Protein AF-A0A9D2UXJ3-F1 (afdb_monomer_lite)

Radius of gyration: 26.85 Å; chains: 1; bounding box: 61×64×77 Å

pLDDT: mean 80.17, std 15.02, range [28.42, 96.75]

Structure (mmCIF, N/CA/C/O backbone):
data_AF-A0A9D2UXJ3-F1
#
_entry.id   AF-A0A9D2UXJ3-F1
#
loop_
_atom_site.group_PDB
_atom_site.id
_atom_site.type_symbol
_atom_site.label_atom_id
_atom_site.label_alt_id
_atom_site.label_comp_id
_atom_site.label_asym_id
_atom_site.label_entity_id
_atom_site.label_seq_id
_atom_site.pdbx_PDB_ins_code
_atom_site.Cartn_x
_atom_site.Cartn_y
_atom_site.Cartn_z
_atom_site.occupancy
_atom_site.B_iso_or_equiv
_atom_site.auth_seq_id
_atom_site.auth_comp_id
_atom_site.auth_asym_id
_atom_site.auth_atom_id
_atom_site.pdbx_PDB_model_num
ATOM 1 N N . MET A 1 1 ? 28.468 -13.270 13.814 1.00 37.72 1 MET A N 1
ATOM 2 C CA . MET A 1 1 ? 27.423 -14.089 13.171 1.00 37.72 1 MET A CA 1
ATOM 3 C C . MET A 1 1 ? 26.111 -13.551 13.716 1.00 37.72 1 MET A C 1
ATOM 5 O O . MET A 1 1 ? 25.810 -13.827 14.870 1.00 37.72 1 MET A O 1
ATOM 9 N N . GLU A 1 2 ? 25.443 -12.655 12.985 1.00 42.16 2 GLU A N 1
ATOM 10 C CA . GLU A 1 2 ? 24.156 -12.107 13.438 1.00 42.16 2 GLU A CA 1
ATOM 11 C C . GLU A 1 2 ? 23.155 -13.260 13.599 1.00 42.16 2 GLU A C 1
ATOM 13 O O . GLU A 1 2 ? 23.147 -14.185 12.775 1.00 42.16 2 GLU A O 1
ATOM 18 N N . PRO A 1 3 ? 22.371 -13.295 14.687 1.00 49.66 3 PRO A N 1
ATOM 19 C CA . PRO A 1 3 ? 21.436 -14.383 14.908 1.00 49.66 3 PRO A CA 1
ATOM 20 C C . PRO A 1 3 ? 20.417 -14.402 13.760 1.00 49.66 3 PRO A C 1
ATOM 22 O O . PRO A 1 3 ? 19.735 -13.410 13.526 1.00 49.66 3 PRO A O 1
ATOM 25 N N . LYS A 1 4 ? 20.258 -15.556 13.083 1.00 55.06 4 LYS A N 1
ATOM 26 C CA . LYS A 1 4 ? 19.289 -15.806 11.980 1.00 55.06 4 LYS A CA 1
ATOM 27 C C . LYS A 1 4 ? 17.863 -15.286 12.243 1.00 55.06 4 LYS A C 1
ATOM 29 O O . LYS A 1 4 ? 17.065 -15.143 11.328 1.00 55.06 4 LYS A O 1
ATOM 34 N N . ASN A 1 5 ? 17.540 -15.042 13.506 1.00 60.50 5 ASN A N 1
ATOM 35 C CA . ASN A 1 5 ? 16.274 -14.535 13.995 1.00 60.50 5 ASN A CA 1
ATOM 36 C C . ASN A 1 5 ? 16.074 -13.018 13.821 1.00 60.50 5 ASN A C 1
ATOM 38 O O . ASN A 1 5 ? 14.929 -12.601 13.675 1.00 60.50 5 ASN A O 1
ATOM 42 N N . GLU A 1 6 ? 17.129 -12.198 13.830 1.00 62.31 6 GLU A N 1
ATOM 43 C CA . GLU A 1 6 ? 17.017 -10.742 13.607 1.00 62.31 6 GLU A CA 1
ATOM 44 C C . GLU A 1 6 ? 16.707 -10.421 12.148 1.00 62.31 6 GLU A C 1
ATOM 46 O O . GLU A 1 6 ? 15.928 -9.528 11.854 1.00 62.31 6 GLU A O 1
ATOM 51 N N . GLN A 1 7 ? 17.209 -11.243 11.236 1.00 77.06 7 GLN A N 1
ATOM 52 C CA . GLN A 1 7 ? 17.136 -10.993 9.802 1.00 77.06 7 GLN A CA 1
ATOM 53 C C . GLN A 1 7 ? 15.941 -11.674 9.125 1.00 77.06 7 GLN A C 1
ATOM 55 O O . GLN A 1 7 ? 15.968 -11.865 7.911 1.00 77.06 7 GLN A O 1
ATOM 60 N N . LYS A 1 8 ? 14.912 -12.078 9.884 1.00 90.56 8 LYS A N 1
ATOM 61 C CA . LYS A 1 8 ? 13.670 -12.620 9.307 1.00 90.56 8 LYS A CA 1
ATOM 62 C C . LYS A 1 8 ? 12.913 -11.534 8.542 1.00 90.56 8 LYS A C 1
ATOM 64 O O . LYS A 1 8 ? 12.910 -10.395 9.011 1.00 90.56 8 LYS A O 1
ATOM 69 N N . PRO A 1 9 ? 12.180 -11.877 7.470 1.00 94.12 9 PRO A N 1
ATOM 70 C CA . PRO A 1 9 ? 11.547 -10.867 6.625 1.00 94.12 9 PRO A CA 1
ATOM 71 C C . PRO A 1 9 ? 10.568 -9.962 7.391 1.00 94.12 9 PRO A C 1
ATOM 73 O O . PRO A 1 9 ? 10.618 -8.746 7.254 1.00 94.12 9 PRO A O 1
ATOM 76 N N . VAL A 1 10 ? 9.745 -10.514 8.291 1.00 95.06 10 VAL A N 1
ATOM 77 C CA . VAL A 1 10 ? 8.850 -9.702 9.140 1.00 95.06 10 VAL A CA 1
ATOM 78 C C . VAL A 1 10 ? 9.603 -8.721 10.055 1.00 95.06 10 VAL A C 1
ATOM 80 O O . VAL A 1 10 ? 9.132 -7.609 10.276 1.00 95.06 10 VAL A O 1
ATOM 83 N N . ASN A 1 11 ? 10.790 -9.088 10.554 1.00 94.06 11 ASN A N 1
ATOM 84 C CA . ASN A 1 11 ? 11.597 -8.194 11.388 1.00 94.06 11 ASN A CA 1
ATOM 85 C C . ASN A 1 11 ? 12.216 -7.083 10.537 1.00 94.06 11 ASN A C 1
ATOM 87 O O . ASN A 1 11 ? 12.095 -5.919 10.910 1.00 94.06 11 ASN A O 1
ATOM 91 N N . VAL A 1 12 ? 12.751 -7.428 9.360 1.00 95.06 12 VAL A N 1
ATOM 92 C CA . VAL A 1 12 ? 13.248 -6.463 8.365 1.00 95.06 12 VAL A CA 1
ATOM 93 C C . VAL A 1 12 ? 12.166 -5.448 8.003 1.00 95.06 12 VAL A C 1
ATOM 95 O O . VAL A 1 12 ? 12.427 -4.249 8.039 1.00 95.06 12 VAL A O 1
ATOM 98 N N . LEU A 1 13 ? 10.939 -5.908 7.738 1.00 96.75 13 LEU A N 1
ATOM 99 C CA . LEU A 1 13 ? 9.798 -5.033 7.476 1.00 96.75 13 LEU A CA 1
ATOM 100 C C . LEU A 1 13 ? 9.521 -4.096 8.659 1.00 96.75 13 LEU A C 1
ATOM 102 O O . LEU A 1 13 ? 9.434 -2.883 8.478 1.00 96.75 13 LEU A O 1
ATOM 106 N N . THR A 1 14 ? 9.390 -4.637 9.875 1.00 94.38 14 THR A N 1
ATOM 107 C CA . THR A 1 14 ? 9.065 -3.819 11.056 1.00 94.38 14 THR A CA 1
ATOM 108 C C . THR A 1 14 ? 10.143 -2.780 11.368 1.00 94.38 14 THR A C 1
ATOM 110 O O . THR A 1 14 ? 9.809 -1.648 11.715 1.00 94.38 14 THR A O 1
ATOM 113 N N . GLU A 1 15 ? 11.420 -3.135 11.223 1.00 94.12 15 GLU A N 1
ATOM 114 C CA . GLU A 1 15 ? 12.558 -2.236 11.446 1.00 94.12 15 GLU A CA 1
ATOM 115 C C . GLU A 1 15 ? 12.592 -1.141 10.390 1.00 94.12 15 GLU A C 1
ATOM 117 O O . GLU A 1 15 ? 12.629 0.037 10.735 1.00 94.12 15 GLU A O 1
ATOM 122 N N . PHE A 1 16 ? 12.463 -1.519 9.117 1.00 95.06 16 PHE A N 1
ATOM 123 C CA . PHE A 1 16 ? 12.465 -0.570 8.014 1.00 95.06 16 PHE A CA 1
ATOM 124 C C . PHE A 1 16 ? 11.337 0.454 8.131 1.00 95.06 16 PHE A C 1
ATOM 126 O O . PHE A 1 16 ? 11.589 1.653 8.050 1.00 95.06 16 PHE A O 1
ATOM 133 N N . LEU A 1 17 ? 10.101 0.002 8.371 1.00 92.50 17 LEU A N 1
ATOM 134 C CA . LEU A 1 17 ? 8.962 0.901 8.557 1.00 92.50 17 LEU A CA 1
ATOM 135 C C . LEU A 1 17 ? 9.179 1.832 9.755 1.00 92.50 17 LEU A C 1
ATOM 137 O O . LEU A 1 17 ? 8.902 3.024 9.662 1.00 92.50 17 LEU A O 1
ATOM 141 N N . THR A 1 18 ? 9.712 1.318 10.865 1.00 90.94 18 THR A N 1
ATOM 142 C CA . THR A 1 18 ? 9.997 2.131 12.057 1.00 90.94 18 THR A CA 1
ATOM 143 C C . THR A 1 18 ? 11.020 3.223 11.758 1.00 90.94 18 THR A C 1
ATOM 145 O O . THR A 1 18 ? 10.805 4.387 12.104 1.00 90.94 18 THR A O 1
ATOM 148 N N . ASP A 1 19 ? 12.123 2.863 11.105 1.00 90.75 19 ASP A N 1
ATOM 149 C CA . ASP A 1 19 ? 13.192 3.795 10.758 1.00 90.75 19 ASP A CA 1
ATOM 150 C C . ASP A 1 19 ? 12.723 4.825 9.730 1.00 90.75 19 ASP A C 1
ATOM 152 O O . ASP A 1 19 ? 12.987 6.018 9.895 1.00 90.75 19 ASP A O 1
ATOM 156 N N . TRP A 1 20 ? 11.964 4.392 8.720 1.00 89.25 20 TRP A N 1
ATOM 157 C CA . TRP A 1 20 ? 11.373 5.278 7.721 1.00 89.25 20 TRP A CA 1
ATOM 158 C C . TRP A 1 20 ? 10.413 6.283 8.370 1.00 89.25 20 TRP A C 1
ATOM 160 O O . TRP A 1 20 ? 10.531 7.483 8.123 1.00 89.25 20 TRP A O 1
ATOM 170 N N . ILE A 1 21 ? 9.528 5.841 9.272 1.00 84.56 21 ILE A N 1
ATOM 171 C CA . ILE A 1 21 ? 8.594 6.731 9.985 1.00 84.56 21 ILE A CA 1
ATOM 172 C C . ILE A 1 21 ? 9.348 7.759 10.832 1.00 84.56 21 ILE A C 1
ATOM 174 O O . ILE A 1 21 ? 8.975 8.933 10.843 1.00 84.56 21 ILE A O 1
ATOM 178 N N . ARG A 1 22 ? 10.408 7.340 11.535 1.00 83.25 22 ARG A N 1
ATOM 179 C CA . ARG A 1 22 ? 11.231 8.228 12.375 1.00 83.25 22 ARG A CA 1
ATOM 180 C C . ARG A 1 22 ? 11.988 9.256 11.542 1.00 83.25 22 ARG A C 1
ATOM 182 O O . ARG A 1 22 ? 11.944 10.446 11.864 1.00 83.25 22 ARG A O 1
ATOM 189 N N . LYS A 1 23 ? 12.656 8.805 10.474 1.00 83.31 23 LYS A N 1
ATOM 190 C CA . LYS A 1 23 ? 13.433 9.653 9.560 1.00 83.31 23 LYS A CA 1
ATOM 191 C C . LYS A 1 23 ? 12.547 10.691 8.884 1.00 83.31 23 LYS A C 1
ATOM 193 O O . LYS A 1 23 ? 12.937 11.849 8.786 1.00 83.31 23 LYS A O 1
ATOM 198 N N . ASN A 1 24 ? 11.345 10.282 8.497 1.00 74.81 24 ASN A N 1
ATOM 199 C CA . ASN A 1 24 ? 10.408 11.127 7.778 1.00 74.81 24 ASN A CA 1
ATOM 200 C C . ASN A 1 24 ? 9.339 11.726 8.701 1.00 74.81 24 ASN A C 1
ATOM 202 O O . ASN A 1 24 ? 8.346 12.203 8.203 1.00 74.81 24 ASN A O 1
ATOM 206 N N . SER A 1 25 ? 9.505 11.760 10.030 1.00 61.72 25 SER A N 1
ATOM 207 C CA . SER A 1 25 ? 8.460 12.125 11.024 1.00 61.72 25 SER A CA 1
ATOM 208 C C . SER A 1 25 ? 7.651 13.419 10.797 1.00 61.72 25 SER A C 1
ATOM 210 O O . SER A 1 25 ? 6.575 13.558 11.375 1.00 61.72 25 SER A O 1
ATOM 212 N N . LYS A 1 26 ? 8.130 14.363 9.975 1.00 54.66 26 LYS A N 1
ATOM 213 C CA . LYS A 1 26 ? 7.380 15.565 9.551 1.00 54.66 26 LYS A CA 1
ATOM 214 C C . LYS A 1 26 ? 6.503 15.350 8.305 1.00 54.66 26 LYS A C 1
ATOM 216 O O . LYS A 1 26 ? 5.541 16.084 8.123 1.00 54.66 26 LYS A O 1
ATOM 221 N N . GLU A 1 27 ? 6.841 14.354 7.493 1.00 47.59 27 GLU A N 1
ATOM 222 C CA . GLU A 1 27 ? 6.279 13.994 6.182 1.00 47.59 27 GLU A CA 1
ATOM 223 C C . GLU A 1 27 ? 5.828 12.515 6.125 1.00 47.59 27 GLU A C 1
ATOM 225 O O . GLU A 1 27 ? 5.404 12.037 5.088 1.00 47.59 27 GLU A O 1
ATOM 230 N N . SER A 1 28 ? 5.925 11.747 7.218 1.00 45.94 28 SER A N 1
ATOM 231 C CA . SER A 1 28 ? 5.603 10.309 7.276 1.00 45.94 28 SER A CA 1
ATOM 232 C C . SER A 1 28 ? 4.143 10.031 7.621 1.00 45.94 28 SER A C 1
ATOM 234 O O . SER A 1 28 ? 3.725 8.874 7.686 1.00 45.94 28 SER A O 1
ATOM 236 N N . ALA A 1 29 ? 3.365 11.089 7.837 1.00 45.28 29 ALA A N 1
ATOM 237 C CA . ALA A 1 29 ? 1.943 11.027 8.109 1.00 45.28 29 ALA A CA 1
ATOM 238 C C . ALA A 1 29 ? 1.149 10.785 6.825 1.00 45.28 29 ALA A C 1
ATOM 240 O O . ALA A 1 29 ? 1.144 11.637 5.945 1.00 45.28 29 ALA A O 1
ATOM 241 N N . PRO A 1 30 ? 0.371 9.697 6.788 1.00 44.53 30 PRO A N 1
ATOM 242 C CA . PRO A 1 30 ? -1.070 9.867 6.742 1.00 44.53 30 PRO A CA 1
ATOM 243 C C . PRO A 1 30 ? -1.517 9.358 8.078 1.00 44.53 30 PRO A C 1
ATOM 245 O O . PRO A 1 30 ? -1.641 8.172 8.369 1.00 44.53 30 PRO A O 1
ATOM 248 N N . PHE A 1 31 ? -1.589 10.325 8.954 1.00 50.34 31 PHE A N 1
ATOM 249 C CA . PHE A 1 31 ? -1.946 10.154 10.328 1.00 50.34 31 PHE A CA 1
ATOM 250 C C . PHE A 1 31 ? -3.290 10.882 10.447 1.00 50.34 31 PHE A C 1
ATOM 252 O O . PHE A 1 31 ? -3.460 11.783 11.251 1.00 50.34 31 PHE A O 1
ATOM 259 N N . TYR A 1 32 ? -4.285 10.491 9.649 1.00 49.38 32 TYR A N 1
ATOM 260 C CA . TYR A 1 32 ? -5.685 10.779 9.984 1.00 49.38 32 TYR A CA 1
ATOM 261 C C . TYR A 1 32 ? -6.161 9.841 11.104 1.00 49.38 32 TYR A C 1
ATOM 263 O O . TYR A 1 32 ? -7.302 9.415 11.135 1.00 49.38 32 TYR A O 1
ATOM 271 N N . SER A 1 33 ? -5.269 9.497 12.035 1.00 57.81 33 SER A N 1
ATOM 272 C CA . SER A 1 33 ? -5.620 8.744 13.226 1.00 57.81 33 SER A CA 1
ATOM 273 C C . SER A 1 33 ? -5.584 9.681 14.419 1.00 57.81 33 SER A C 1
ATOM 275 O O . SER A 1 33 ? -4.699 10.533 14.551 1.00 57.81 33 SER A O 1
ATOM 277 N N . PHE A 1 34 ? -6.519 9.475 15.338 1.00 69.38 34 PHE A N 1
ATOM 278 C CA . PHE A 1 34 ? -6.617 10.186 16.613 1.00 69.38 34 PHE A CA 1
ATOM 279 C C . PHE A 1 34 ? -5.297 10.221 17.415 1.00 69.38 34 PHE A C 1
ATOM 281 O O . PHE A 1 34 ? -5.106 11.088 18.272 1.00 69.38 34 PHE A O 1
ATOM 288 N N . GLU A 1 35 ? -4.348 9.319 17.136 1.00 68.50 35 GLU A N 1
ATOM 289 C CA . GLU A 1 35 ? -3.028 9.295 17.771 1.00 68.50 35 GLU A CA 1
ATOM 290 C C . GLU A 1 35 ? -2.093 10.458 17.382 1.00 68.50 35 GLU A C 1
ATOM 292 O O . GLU A 1 35 ? -1.104 10.660 18.084 1.00 68.50 35 GLU A O 1
ATOM 297 N N . VAL A 1 36 ? -2.408 11.302 16.386 1.00 58.62 36 VAL A N 1
ATOM 298 C CA . VAL A 1 36 ? -1.620 12.528 16.088 1.00 58.62 36 VAL A CA 1
ATOM 299 C C . VAL A 1 36 ? -1.486 13.458 17.284 1.00 58.62 36 VAL A C 1
ATOM 301 O O . VAL A 1 36 ? -0.451 14.103 17.474 1.00 58.62 36 VAL A O 1
ATOM 304 N N . GLY A 1 37 ? -2.513 13.501 18.136 1.00 52.28 37 GLY A N 1
ATOM 305 C CA . GLY A 1 37 ? -2.472 14.261 19.383 1.00 52.28 37 GLY A CA 1
ATOM 306 C C . GLY A 1 37 ? -1.456 13.711 20.394 1.00 52.28 37 GLY A C 1
ATOM 307 O O . GLY A 1 37 ? -0.931 14.462 21.221 1.00 52.28 37 GLY A O 1
ATOM 308 N N . LYS A 1 38 ? -1.120 12.415 20.321 1.00 56.69 38 LYS A N 1
ATOM 309 C CA . LYS A 1 38 ? -0.105 11.755 21.151 1.00 56.69 38 LYS A CA 1
ATOM 310 C C . LYS A 1 38 ? 1.252 11.858 20.440 1.00 56.69 38 LYS A C 1
ATOM 312 O O . LYS A 1 38 ? 1.671 10.919 19.782 1.00 56.69 38 LYS A O 1
ATOM 317 N N . ARG A 1 39 ? 1.983 12.971 20.606 1.00 53.38 39 ARG A N 1
ATOM 318 C CA . ARG A 1 39 ? 3.392 13.122 20.156 1.00 53.38 39 ARG A CA 1
ATOM 319 C C . ARG A 1 39 ? 4.320 12.076 20.809 1.00 53.38 39 ARG A C 1
ATOM 321 O O . ARG A 1 39 ? 5.058 12.393 21.741 1.00 53.38 39 ARG A O 1
ATOM 328 N N . LYS A 1 40 ? 4.272 10.822 20.368 1.00 62.56 40 LYS A N 1
ATOM 329 C CA . LYS A 1 40 ? 5.173 9.742 20.776 1.00 62.56 40 LYS A CA 1
ATOM 330 C C . LYS A 1 40 ? 6.005 9.314 19.574 1.00 62.56 40 LYS A C 1
ATOM 332 O O . LYS A 1 40 ? 5.500 9.226 18.460 1.00 62.56 40 LYS A O 1
ATOM 337 N N . ASN A 1 41 ? 7.280 9.028 19.818 1.00 74.19 41 ASN A N 1
ATOM 338 C CA . ASN A 1 41 ? 8.128 8.391 18.818 1.00 74.19 41 ASN A CA 1
ATOM 339 C C . ASN A 1 41 ? 7.603 6.975 18.571 1.00 74.19 41 ASN A C 1
ATOM 341 O O . ASN A 1 41 ? 7.505 6.198 19.518 1.00 74.19 41 ASN A O 1
ATOM 345 N N . VAL A 1 42 ? 7.294 6.650 17.315 1.00 81.69 42 VAL A N 1
ATOM 346 C CA . VAL A 1 42 ? 6.893 5.296 16.915 1.00 81.69 42 VAL A CA 1
ATOM 347 C C . VAL A 1 42 ? 8.045 4.328 17.191 1.00 81.69 42 VAL A C 1
ATOM 349 O O . VAL A 1 42 ? 9.208 4.599 16.862 1.00 81.69 42 VAL A O 1
ATOM 352 N N . GLU A 1 43 ? 7.741 3.206 17.836 1.00 87.00 43 GLU A N 1
ATOM 353 C CA . GLU A 1 43 ? 8.675 2.116 18.103 1.00 87.00 43 GLU A CA 1
ATOM 354 C C . GLU A 1 43 ? 8.324 0.873 17.277 1.00 87.00 43 GLU A C 1
ATOM 356 O O . GLU A 1 43 ? 7.192 0.690 16.837 1.00 87.00 43 GLU A O 1
ATOM 361 N N . GLN A 1 44 ? 9.290 -0.037 17.116 1.00 88.75 44 GLN A N 1
ATOM 362 C CA . GLN A 1 44 ? 9.104 -1.275 16.347 1.00 88.75 44 GLN A CA 1
ATOM 363 C C . GLN A 1 44 ? 7.903 -2.095 16.827 1.00 88.75 44 GLN A C 1
ATOM 365 O O . GLN A 1 44 ? 7.128 -2.595 16.018 1.00 88.75 44 GLN A O 1
ATOM 370 N N . LYS A 1 45 ? 7.688 -2.163 18.145 1.00 88.94 45 LYS A N 1
ATOM 371 C CA . LYS A 1 45 ? 6.535 -2.843 18.753 1.00 88.94 45 LYS A CA 1
ATOM 372 C C . LYS A 1 45 ? 5.182 -2.255 18.326 1.00 88.94 45 LYS A C 1
ATOM 374 O O . LYS A 1 45 ? 4.171 -2.943 18.431 1.00 88.94 45 LYS A O 1
ATOM 379 N N . ASP A 1 46 ? 5.138 -0.991 17.909 1.00 87.56 46 ASP A N 1
ATOM 380 C CA . ASP A 1 46 ? 3.910 -0.339 17.455 1.00 87.56 46 ASP A CA 1
ATOM 381 C C . ASP A 1 46 ? 3.606 -0.777 16.019 1.00 87.56 46 ASP A C 1
ATOM 383 O O . ASP A 1 46 ? 2.511 -1.273 15.755 1.00 87.56 46 ASP A O 1
ATOM 387 N N . VAL A 1 47 ? 4.618 -0.763 15.143 1.00 90.56 47 VAL A N 1
ATOM 388 C CA . VAL A 1 47 ? 4.530 -1.306 13.775 1.00 90.56 47 VAL A CA 1
ATOM 389 C C . VAL A 1 47 ? 4.171 -2.795 13.778 1.00 90.56 47 VAL A C 1
ATOM 391 O O . VAL A 1 47 ? 3.305 -3.227 13.017 1.00 90.56 47 VAL A O 1
ATOM 394 N N . GLU A 1 48 ? 4.774 -3.583 14.675 1.00 93.25 48 GLU A N 1
ATOM 395 C CA . GLU A 1 48 ? 4.402 -4.985 14.900 1.00 93.25 48 GLU A CA 1
ATOM 396 C C . GLU A 1 48 ? 2.898 -5.121 15.191 1.00 93.25 48 GLU A C 1
ATOM 398 O O . GLU A 1 48 ? 2.214 -5.964 14.615 1.00 93.25 48 GLU A O 1
ATOM 403 N N . ARG A 1 49 ? 2.335 -4.279 16.064 1.00 91.88 49 ARG A N 1
ATOM 404 C CA . ARG A 1 49 ? 0.902 -4.339 16.387 1.00 91.88 49 ARG A CA 1
ATOM 405 C C . ARG A 1 49 ? 0.020 -3.938 15.209 1.00 91.88 49 ARG A C 1
ATOM 407 O O . ARG A 1 49 ? -1.080 -4.482 15.116 1.00 91.88 49 ARG A O 1
ATOM 414 N N . TRP A 1 50 ? 0.470 -3.038 14.335 1.00 92.12 50 TRP A N 1
ATOM 415 C CA . TRP A 1 50 ? -0.275 -2.649 13.134 1.00 92.12 50 TRP A CA 1
ATOM 416 C C . TRP A 1 50 ? -0.320 -3.777 12.101 1.00 92.12 50 TRP A C 1
ATOM 418 O O . TRP A 1 50 ? -1.407 -4.148 11.659 1.00 92.12 50 TRP A O 1
ATOM 428 N N . ILE A 1 51 ? 0.829 -4.398 11.802 1.00 94.06 51 ILE A N 1
ATOM 429 C CA . ILE A 1 51 ? 0.931 -5.552 10.888 1.00 94.06 51 ILE A CA 1
ATOM 430 C C . ILE A 1 51 ? 0.036 -6.706 11.354 1.00 94.06 51 ILE A C 1
ATOM 432 O O . ILE A 1 51 ? -0.700 -7.296 10.565 1.00 94.06 51 ILE A O 1
ATOM 436 N N . PHE A 1 52 ? 0.060 -7.012 12.652 1.00 94.19 52 PHE A N 1
ATOM 437 C CA . PHE A 1 52 ? -0.713 -8.115 13.227 1.00 94.19 52 PHE A CA 1
ATOM 438 C C . PHE A 1 52 ? -2.141 -7.721 13.630 1.00 94.19 52 PHE A C 1
ATOM 440 O O . PHE A 1 52 ? -2.876 -8.567 14.133 1.00 94.19 52 PHE A O 1
ATOM 447 N N . ASN A 1 53 ? -2.541 -6.466 13.402 1.00 92.56 53 ASN A N 1
ATOM 448 C CA . ASN A 1 53 ? -3.844 -5.904 13.765 1.00 92.56 53 ASN A CA 1
ATOM 449 C C . ASN A 1 53 ? -4.251 -6.149 15.237 1.00 92.56 53 ASN A C 1
ATOM 451 O O . ASN A 1 53 ? -5.416 -6.366 15.573 1.00 92.56 53 ASN A O 1
ATOM 455 N N . CYS A 1 54 ? -3.273 -6.126 16.149 1.00 92.44 54 CYS A N 1
ATOM 456 C CA . CYS A 1 54 ? -3.461 -6.529 17.544 1.00 92.44 54 CYS A CA 1
ATOM 457 C C . CYS A 1 54 ? -4.472 -5.646 18.290 1.00 92.44 54 CYS A C 1
ATOM 459 O O . CYS A 1 54 ? -5.200 -6.125 19.154 1.00 92.44 54 CYS A O 1
ATOM 461 N N . ASN A 1 55 ? -4.520 -4.354 17.974 1.00 92.50 55 ASN A N 1
ATOM 462 C CA . ASN A 1 55 ? -5.303 -3.353 18.699 1.00 92.50 55 ASN A CA 1
ATOM 463 C C . ASN A 1 55 ? -6.487 -2.833 17.864 1.00 92.50 55 ASN A C 1
ATOM 465 O O . ASN A 1 55 ? -6.819 -1.656 17.941 1.00 92.50 55 ASN A O 1
ATOM 469 N N . TYR A 1 56 ? -7.123 -3.707 17.080 1.00 93.81 56 TYR A N 1
ATOM 470 C CA . TYR A 1 56 ? -8.255 -3.377 16.206 1.00 93.81 56 TYR A CA 1
ATOM 471 C C . TYR A 1 56 ? -9.317 -2.488 16.869 1.00 93.81 56 TYR A C 1
ATOM 473 O O . TYR A 1 56 ? -9.633 -1.417 16.365 1.00 93.81 56 TYR A O 1
ATOM 481 N N . LEU A 1 57 ? -9.837 -2.902 18.032 1.00 93.94 57 LEU A N 1
ATOM 482 C CA . LEU A 1 57 ? -10.904 -2.170 18.727 1.00 93.94 57 LEU A CA 1
ATOM 483 C C . LEU A 1 57 ? -10.463 -0.786 19.214 1.00 93.94 57 LEU A C 1
ATOM 485 O O . LEU A 1 57 ? -11.275 0.132 19.260 1.00 93.94 57 LEU A O 1
ATOM 489 N N . TYR A 1 58 ? -9.186 -0.641 19.574 1.00 92.19 58 TYR A N 1
ATOM 490 C CA . TYR A 1 58 ? -8.621 0.642 19.980 1.00 92.19 58 TYR A CA 1
ATOM 491 C C . TYR A 1 58 ? -8.595 1.632 18.817 1.00 92.19 58 TYR A C 1
ATOM 493 O O . TYR A 1 58 ? -9.015 2.770 19.002 1.00 92.19 58 TYR A O 1
ATOM 501 N N . TYR A 1 59 ? -8.143 1.190 17.638 1.00 89.25 59 TYR A N 1
ATOM 502 C CA . TYR A 1 59 ? -8.113 2.040 16.448 1.00 89.25 59 TYR A CA 1
ATOM 503 C C . TYR A 1 59 ? -9.526 2.392 15.989 1.00 89.25 59 TYR A C 1
ATOM 505 O O . TYR A 1 59 ? -9.877 3.565 15.960 1.00 89.25 59 TYR A O 1
ATOM 513 N N . ARG A 1 60 ? -10.396 1.389 15.820 1.00 91.00 60 ARG A N 1
ATOM 514 C CA . ARG A 1 60 ? -11.785 1.601 15.386 1.00 91.00 60 ARG A CA 1
ATOM 515 C C . ARG A 1 60 ? -12.576 2.555 16.270 1.00 91.00 60 ARG A C 1
ATOM 517 O O . ARG A 1 60 ? -13.275 3.419 15.752 1.00 91.00 60 ARG A O 1
ATOM 524 N N . LEU A 1 61 ? -12.484 2.403 17.592 1.00 90.94 61 LEU A N 1
ATOM 525 C CA . LEU A 1 61 ? -13.168 3.316 18.503 1.00 90.94 61 LEU A CA 1
ATOM 526 C C . LEU A 1 61 ? -12.514 4.701 18.488 1.00 90.94 61 LEU A C 1
ATOM 528 O O . LEU A 1 61 ? -13.217 5.704 18.478 1.00 90.94 61 LEU A O 1
ATOM 532 N N . GLY A 1 62 ? -11.182 4.773 18.500 1.00 87.75 62 GLY A N 1
ATOM 533 C CA . GLY A 1 62 ? -10.470 6.046 18.523 1.00 87.75 62 GLY A CA 1
ATOM 534 C C . GLY A 1 62 ? -10.723 6.905 17.286 1.00 87.75 62 GLY A C 1
ATOM 535 O O . GLY A 1 62 ? -11.001 8.094 17.440 1.00 87.75 62 GLY A O 1
ATOM 536 N N . ASP A 1 63 ? -10.706 6.304 16.095 1.00 84.69 63 ASP A N 1
ATOM 537 C CA . ASP A 1 63 ? -10.998 6.994 14.836 1.00 84.69 63 ASP A CA 1
ATOM 538 C C . ASP A 1 63 ? -12.469 7.445 14.795 1.00 84.69 63 ASP A C 1
ATOM 540 O O . ASP A 1 63 ? -12.737 8.619 14.550 1.00 84.69 63 ASP A O 1
ATOM 544 N N . CYS A 1 64 ? -13.419 6.590 15.206 1.00 87.19 64 CYS A N 1
ATOM 545 C CA . CYS A 1 64 ? -14.835 6.965 15.332 1.00 87.19 64 CYS A CA 1
ATOM 546 C C . CYS A 1 64 ? -15.040 8.185 16.251 1.00 87.19 64 CYS A C 1
ATOM 548 O O . CYS A 1 64 ? -15.748 9.133 15.909 1.00 87.19 64 CYS A O 1
ATOM 550 N N . LEU A 1 65 ? -14.393 8.198 17.420 1.00 86.25 65 LEU A N 1
ATOM 551 C CA . LEU A 1 65 ? -14.468 9.326 18.349 1.00 86.25 65 LEU A CA 1
ATOM 552 C C . LEU A 1 65 ? -13.834 10.595 17.763 1.00 86.25 65 LEU A C 1
ATOM 554 O O . LEU A 1 65 ? -14.323 11.699 18.010 1.00 86.25 65 LEU A O 1
ATOM 558 N N . PHE A 1 66 ? -12.753 10.454 16.998 1.00 82.25 66 PHE A N 1
ATOM 559 C CA . PHE A 1 66 ? -12.058 11.570 16.367 1.00 82.25 66 PHE A CA 1
ATOM 560 C C . PHE A 1 66 ? -12.870 12.205 15.247 1.00 82.25 66 PHE A C 1
ATOM 562 O O . PHE A 1 66 ? -13.117 13.409 15.294 1.00 82.25 66 PHE A O 1
ATOM 569 N N . GLU A 1 67 ? -13.380 11.398 14.324 1.00 81.69 67 GLU A N 1
ATOM 570 C CA . GLU A 1 67 ? -14.252 11.845 13.236 1.00 81.69 67 GLU A CA 1
ATOM 571 C C . GLU A 1 67 ? -15.526 12.521 13.751 1.00 81.69 67 GLU A C 1
ATOM 573 O O . GLU A 1 67 ? -15.984 13.517 13.193 1.00 81.69 67 GLU A O 1
ATOM 578 N N . LYS A 1 68 ? -16.103 12.010 14.847 1.00 84.44 68 LYS A N 1
ATOM 579 C CA . LYS A 1 68 ? -17.319 12.572 15.456 1.00 84.44 68 LYS A CA 1
ATOM 580 C C . LYS A 1 68 ? -17.040 13.704 16.451 1.00 84.44 68 LYS A C 1
ATOM 582 O O . LYS A 1 68 ? -17.947 14.117 17.172 1.00 84.44 68 LYS A O 1
ATOM 587 N N . GLY A 1 69 ? -15.809 14.218 16.506 1.00 80.50 69 GLY A N 1
ATOM 588 C CA . GLY A 1 69 ? -15.467 15.420 17.271 1.00 80.50 69 GLY A CA 1
ATOM 589 C C . GLY A 1 69 ? -15.562 15.258 18.792 1.00 80.50 69 GLY A C 1
ATOM 590 O O . GLY A 1 69 ? -15.864 16.217 19.505 1.00 80.50 69 GLY A O 1
ATOM 591 N N . PHE A 1 70 ? -15.323 14.054 19.326 1.00 80.88 70 PHE A N 1
ATOM 592 C CA . PHE A 1 70 ? -15.310 13.836 20.779 1.00 80.88 70 PHE A CA 1
ATOM 593 C C . PHE A 1 70 ? -14.104 14.491 21.461 1.00 80.88 70 PHE A C 1
ATOM 595 O O . PHE A 1 70 ? -14.198 14.831 22.642 1.00 80.88 70 PHE A O 1
ATOM 602 N N . PHE A 1 71 ? -13.006 14.690 20.726 1.00 75.12 71 PHE A N 1
ATOM 603 C CA . PHE A 1 71 ? -11.839 15.450 21.174 1.00 75.12 71 PHE A CA 1
ATOM 604 C C . PHE A 1 71 ? -12.051 16.935 20.869 1.00 75.12 71 PHE A C 1
ATOM 606 O O . PHE A 1 71 ? -12.449 17.298 19.763 1.00 75.12 71 PHE A O 1
ATOM 613 N N . SER A 1 72 ? -11.829 17.812 21.846 1.00 63.03 72 SER A N 1
ATOM 614 C CA . SER A 1 72 ? -12.203 19.230 21.748 1.00 63.03 72 SER A CA 1
ATOM 615 C C . SER A 1 72 ? -11.032 20.134 22.121 1.00 63.03 72 SER A C 1
ATOM 617 O O . SER A 1 72 ? -10.995 20.635 23.238 1.00 63.03 72 SER A O 1
ATOM 619 N N . SER A 1 73 ? -10.112 20.387 21.175 1.00 57.16 73 SER A N 1
ATOM 620 C CA . SER A 1 73 ? -8.838 21.115 21.384 1.00 57.16 73 SER A CA 1
ATOM 621 C C . SER A 1 73 ? -7.963 20.532 22.512 1.00 57.16 73 SER A C 1
ATOM 623 O O . SER A 1 73 ? -8.477 19.956 23.461 1.00 57.16 73 SER A O 1
ATOM 625 N N . PRO A 1 74 ? -6.625 20.693 22.484 1.00 58.69 74 PRO A N 1
ATOM 626 C CA . PRO A 1 74 ? -5.752 20.063 23.476 1.00 58.69 74 PRO A CA 1
ATOM 627 C C . PRO A 1 74 ? -6.035 20.585 24.897 1.00 58.69 74 PRO A C 1
ATOM 629 O O . PRO A 1 74 ? -5.486 21.592 25.341 1.00 58.69 74 PRO A O 1
ATOM 632 N N . SER A 1 75 ? -6.905 19.873 25.609 1.00 63.12 75 SER A N 1
ATOM 633 C CA . SER A 1 75 ? -7.377 20.149 26.962 1.00 63.12 75 SER A CA 1
ATOM 634 C C . SER A 1 75 ? -7.070 18.954 27.866 1.00 63.12 75 SER A C 1
ATOM 636 O O . SER A 1 75 ? -6.725 17.862 27.406 1.00 63.12 75 SER A O 1
ATOM 638 N N . ASP A 1 76 ? -7.196 19.127 29.182 1.00 60.75 76 ASP A N 1
ATOM 639 C CA . ASP A 1 76 ? -7.031 18.007 30.116 1.00 60.75 76 ASP A CA 1
ATOM 640 C C . ASP A 1 76 ? -8.126 16.932 29.951 1.00 60.75 76 ASP A C 1
ATOM 642 O O . ASP A 1 76 ? -7.895 15.773 30.298 1.00 60.75 76 ASP A O 1
ATOM 646 N N . GLY A 1 77 ? -9.269 17.276 29.341 1.00 64.38 77 GLY A N 1
ATOM 647 C CA . GLY A 1 77 ? -10.327 16.328 28.979 1.00 64.38 77 GLY A CA 1
ATOM 648 C C . GLY A 1 77 ? -9.888 15.319 27.914 1.00 64.38 77 GLY A C 1
ATOM 649 O O . GLY A 1 77 ? -10.112 14.119 28.080 1.00 64.38 77 GLY A O 1
ATOM 650 N N . ASP A 1 78 ? -9.165 15.772 26.886 1.00 71.44 78 ASP A N 1
ATOM 651 C CA . ASP A 1 78 ? -8.641 14.896 25.831 1.00 71.44 78 ASP A CA 1
ATOM 652 C C . ASP A 1 78 ? -7.634 13.884 26.399 1.00 71.44 78 ASP A C 1
ATOM 654 O O . ASP A 1 78 ? -7.659 12.707 26.044 1.00 71.44 78 ASP A O 1
ATOM 658 N N . LYS A 1 79 ? -6.781 14.295 27.351 1.00 74.19 79 LYS A N 1
ATOM 659 C CA . LYS A 1 79 ? -5.827 13.382 28.014 1.00 74.19 79 LYS A CA 1
ATOM 660 C C . LYS A 1 79 ? -6.536 12.263 28.776 1.00 74.19 79 LYS A C 1
ATOM 662 O O . LYS A 1 79 ? -6.091 11.116 28.725 1.00 74.19 79 LYS A O 1
ATOM 667 N N . VAL A 1 80 ? -7.627 12.585 29.474 1.00 76.38 80 VAL A N 1
ATOM 668 C CA . VAL A 1 80 ? -8.446 11.588 30.178 1.00 76.38 80 VAL A CA 1
ATOM 669 C C . VAL A 1 80 ? -9.089 10.636 29.173 1.00 76.38 80 VAL A C 1
ATOM 671 O O . VAL A 1 80 ? -9.027 9.424 29.368 1.00 76.38 80 VAL A O 1
ATOM 674 N N . LEU A 1 81 ? -9.632 11.159 28.072 1.00 78.00 81 LEU A N 1
ATOM 675 C CA . LEU A 1 81 ? -10.237 10.359 27.009 1.00 78.00 81 LEU A CA 1
ATOM 676 C C . LEU A 1 81 ? -9.225 9.391 26.371 1.00 78.00 81 LEU A C 1
ATOM 678 O O . LEU A 1 81 ? -9.478 8.191 26.279 1.00 78.00 81 LEU A O 1
ATOM 682 N N . PHE A 1 82 ? -8.029 9.876 26.038 1.00 78.88 82 PHE A N 1
ATOM 683 C CA . PHE A 1 82 ? -6.935 9.057 25.518 1.00 78.88 82 PHE A CA 1
ATOM 684 C C . PHE A 1 82 ? -6.456 7.974 26.491 1.00 78.88 82 PHE A C 1
ATOM 686 O O . PHE A 1 82 ? -6.118 6.874 26.049 1.00 78.88 82 PHE A O 1
ATOM 693 N N . ALA A 1 83 ? -6.409 8.273 27.793 1.00 80.44 83 ALA A N 1
ATOM 694 C CA . ALA A 1 83 ? -6.050 7.300 28.824 1.00 80.44 83 ALA A CA 1
ATOM 695 C C . ALA A 1 83 ? -7.132 6.223 28.997 1.00 80.44 83 ALA A C 1
ATOM 697 O O . ALA A 1 83 ? -6.819 5.067 29.275 1.00 80.44 83 ALA A O 1
ATOM 698 N N . ARG A 1 84 ? -8.408 6.580 28.808 1.00 83.25 84 ARG A N 1
ATOM 699 C CA . ARG A 1 84 ? -9.521 5.620 28.814 1.00 83.25 84 ARG A CA 1
ATOM 700 C C . ARG A 1 84 ? -9.526 4.749 27.565 1.00 83.25 84 ARG A C 1
ATOM 702 O O . ARG A 1 84 ? -9.765 3.551 27.681 1.00 83.25 84 ARG A O 1
ATOM 709 N N . LEU A 1 85 ? -9.187 5.307 26.403 1.00 86.94 85 LEU A N 1
ATOM 710 C CA . LEU A 1 85 ? -9.058 4.529 25.170 1.00 86.94 85 LEU A CA 1
ATOM 711 C C . LEU A 1 85 ? -8.004 3.427 25.281 1.00 86.94 85 LEU A C 1
ATOM 713 O O . LEU A 1 85 ? -8.213 2.342 24.748 1.00 86.94 85 LEU A O 1
ATOM 717 N N . ASP A 1 86 ? -6.922 3.635 26.037 1.00 87.44 86 ASP A N 1
ATOM 718 C CA . ASP A 1 86 ? -5.905 2.596 26.254 1.00 87.44 86 ASP A CA 1
ATOM 719 C C . ASP A 1 86 ? -6.477 1.303 26.885 1.00 87.44 86 ASP A C 1
ATOM 721 O O . ASP A 1 86 ? -5.865 0.243 26.747 1.00 87.44 86 ASP A O 1
ATOM 725 N N . ALA A 1 87 ? -7.660 1.339 27.516 1.00 88.81 87 ALA A N 1
ATOM 726 C CA . ALA A 1 87 ? -8.344 0.140 28.009 1.00 88.81 87 ALA A CA 1
ATOM 727 C C . ALA A 1 87 ? -8.833 -0.799 26.887 1.00 88.81 87 ALA A C 1
ATOM 729 O O . ALA A 1 87 ? -9.004 -1.994 27.124 1.00 88.81 87 ALA A O 1
ATOM 730 N N . PHE A 1 88 ? -9.001 -0.286 25.663 1.00 90.19 88 PHE A N 1
ATOM 731 C CA . PHE A 1 88 ? -9.374 -1.064 24.476 1.00 90.19 88 PHE A CA 1
ATOM 732 C C . PHE A 1 88 ? -8.182 -1.747 23.798 1.00 90.19 88 PHE A C 1
ATOM 734 O O . PHE A 1 88 ? -8.370 -2.578 22.908 1.00 90.19 88 PHE A O 1
ATOM 741 N N . LYS A 1 89 ? -6.945 -1.445 24.216 1.00 90.88 89 LYS A N 1
ATOM 742 C CA . LYS A 1 89 ? -5.754 -2.125 23.699 1.00 90.88 89 LYS A CA 1
ATOM 743 C C . LYS A 1 89 ? -5.696 -3.552 24.227 1.00 90.88 89 LYS A C 1
ATOM 745 O O . LYS A 1 89 ? -5.601 -3.787 25.432 1.00 90.88 89 LYS A O 1
ATOM 750 N N . THR A 1 90 ? -5.662 -4.523 23.320 1.00 89.19 90 THR A N 1
ATOM 751 C CA . THR A 1 90 ? -5.464 -5.926 23.705 1.00 89.19 90 THR A CA 1
ATOM 752 C C . THR A 1 90 ? -4.000 -6.212 24.040 1.00 89.19 90 THR A C 1
ATOM 754 O O . THR A 1 90 ? -3.708 -7.049 24.898 1.00 89.19 90 THR A O 1
ATOM 757 N N . ILE A 1 91 ? -3.079 -5.474 23.411 1.00 89.06 91 ILE A N 1
ATOM 758 C CA . ILE A 1 91 ? -1.654 -5.467 23.728 1.00 89.06 91 ILE A CA 1
ATOM 759 C C . ILE A 1 91 ? -1.262 -4.063 24.165 1.00 89.06 91 ILE A C 1
ATOM 761 O O . ILE A 1 91 ? -1.271 -3.117 23.376 1.00 89.06 91 ILE A O 1
ATOM 765 N N . LYS A 1 92 ? -0.888 -3.956 25.442 1.00 84.88 92 LYS A N 1
ATOM 766 C CA . LYS A 1 92 ? -0.403 -2.716 26.053 1.00 84.88 92 LYS A CA 1
ATOM 767 C C . LYS A 1 92 ? 0.921 -2.272 25.439 1.00 84.88 92 LYS A C 1
ATOM 769 O O . LYS A 1 92 ? 1.742 -3.110 25.071 1.00 84.88 92 LYS A O 1
ATOM 774 N N . ASP A 1 93 ? 1.172 -0.964 25.472 1.00 79.69 93 ASP A N 1
ATOM 775 C CA . ASP A 1 93 ? 2.403 -0.334 24.976 1.00 79.69 93 ASP A CA 1
ATOM 776 C C . ASP A 1 93 ? 3.678 -0.977 25.558 1.00 79.69 93 ASP A C 1
ATOM 778 O O . ASP A 1 93 ? 4.686 -1.085 24.862 1.00 79.69 93 ASP A O 1
ATOM 782 N N . SER A 1 94 ? 3.633 -1.472 26.799 1.00 80.50 94 SER A N 1
ATOM 783 C CA . SER A 1 94 ? 4.759 -2.132 27.478 1.00 80.50 94 SER A CA 1
ATOM 784 C C . SER A 1 94 ? 5.113 -3.526 26.946 1.00 80.50 94 SER A C 1
ATOM 786 O O . SER A 1 94 ? 6.170 -4.044 27.292 1.00 80.50 94 SER A O 1
ATOM 788 N N . ASN A 1 95 ? 4.246 -4.153 26.145 1.00 83.38 95 ASN A N 1
ATOM 789 C CA . ASN A 1 95 ? 4.365 -5.565 25.783 1.00 83.38 95 ASN A CA 1
ATOM 790 C C . ASN A 1 95 ? 4.662 -5.716 24.278 1.00 83.38 95 ASN A C 1
ATOM 792 O O . ASN A 1 95 ? 3.766 -5.466 23.464 1.00 83.38 95 ASN A O 1
ATOM 796 N N . PRO A 1 96 ? 5.890 -6.095 23.880 1.00 84.75 96 PRO A N 1
ATOM 797 C CA . PRO A 1 96 ? 6.218 -6.403 22.484 1.00 84.75 96 PRO A CA 1
ATOM 798 C C . PRO A 1 96 ? 5.698 -7.789 22.069 1.00 84.75 96 PRO A C 1
ATOM 800 O O . PRO A 1 96 ? 5.473 -8.654 22.922 1.00 84.75 96 PRO A O 1
ATOM 803 N N . LEU A 1 97 ? 5.545 -8.037 20.760 1.00 88.06 97 LEU A N 1
ATOM 804 C CA . LEU A 1 97 ? 5.197 -9.377 20.261 1.00 88.06 97 LEU A CA 1
ATOM 805 C C . LEU A 1 97 ? 6.390 -10.342 20.296 1.00 88.06 97 LEU A C 1
ATOM 807 O O . LEU A 1 97 ? 6.187 -11.555 20.220 1.00 88.06 97 LEU A O 1
ATOM 811 N N . ASN A 1 98 ? 7.614 -9.823 20.448 1.00 87.00 98 ASN A N 1
ATOM 812 C CA . ASN A 1 98 ? 8.863 -10.589 20.468 1.00 87.00 98 ASN A CA 1
ATOM 813 C C . ASN A 1 98 ? 9.035 -11.462 19.210 1.00 87.00 98 ASN A C 1
ATOM 815 O O . ASN A 1 98 ? 9.443 -12.623 19.306 1.00 87.00 98 ASN A O 1
ATOM 819 N N . LEU A 1 99 ? 8.723 -10.917 18.025 1.00 88.31 99 LEU A N 1
ATOM 820 C CA . LEU A 1 99 ? 8.738 -11.662 16.756 1.00 88.31 99 LEU A CA 1
ATOM 821 C C . LEU A 1 99 ? 10.102 -12.297 16.454 1.00 88.31 99 LEU A C 1
ATOM 823 O O . LEU A 1 99 ? 10.162 -13.437 15.996 1.00 88.31 99 LEU A O 1
ATOM 827 N N . ARG A 1 100 ? 11.201 -11.628 16.823 1.00 86.44 100 ARG A N 1
ATOM 828 C CA . ARG A 1 100 ? 12.575 -12.159 16.737 1.00 86.44 100 ARG A CA 1
ATOM 829 C C . ARG A 1 100 ? 12.723 -13.546 17.376 1.00 86.44 100 ARG A C 1
ATOM 831 O O . ARG A 1 100 ? 13.406 -14.405 16.830 1.00 86.44 100 ARG A O 1
ATOM 838 N N . GLN A 1 101 ? 12.061 -13.807 18.501 1.00 87.00 101 GLN A N 1
ATOM 839 C CA . GLN A 1 101 ? 12.188 -15.076 19.230 1.00 87.00 101 GLN A CA 1
ATOM 840 C C . GLN A 1 101 ? 11.241 -16.176 18.719 1.00 87.00 101 GLN A C 1
ATOM 842 O O . GLN A 1 101 ? 11.396 -17.338 19.091 1.00 87.00 101 GLN A O 1
ATOM 847 N N . LYS A 1 102 ? 10.259 -15.837 17.874 1.00 90.00 102 LYS A N 1
ATOM 848 C CA . LYS A 1 102 ? 9.255 -16.781 17.362 1.00 90.00 102 LYS A CA 1
ATOM 849 C C . LYS A 1 102 ? 9.777 -17.538 16.147 1.00 90.00 102 LYS A C 1
ATOM 851 O O . LYS A 1 102 ? 10.476 -16.973 15.317 1.00 90.00 102 LYS A O 1
ATOM 856 N N . THR A 1 103 ? 9.413 -18.808 16.001 1.00 89.88 103 THR A N 1
ATOM 857 C CA . THR A 1 103 ? 9.565 -19.534 14.728 1.00 89.88 103 THR A CA 1
ATOM 858 C C . THR A 1 103 ? 8.575 -19.004 13.689 1.00 89.88 103 THR A C 1
ATOM 860 O O . THR A 1 103 ? 7.566 -18.412 14.063 1.00 89.88 103 THR A O 1
ATOM 863 N N . ASP A 1 104 ? 8.801 -19.262 12.403 1.00 88.06 104 ASP A N 1
ATOM 864 C CA . ASP A 1 104 ? 7.921 -18.782 11.322 1.00 88.06 104 ASP A CA 1
ATOM 865 C C . ASP A 1 104 ? 6.473 -19.277 11.505 1.00 88.06 104 ASP A C 1
ATOM 867 O O . ASP A 1 104 ? 5.523 -18.500 11.447 1.00 88.06 104 ASP A O 1
ATOM 871 N N . ALA A 1 105 ? 6.294 -20.541 11.906 1.00 89.12 105 ALA A N 1
ATOM 872 C CA . ALA A 1 105 ? 4.982 -21.081 12.271 1.00 89.12 105 ALA A CA 1
ATOM 873 C C . ALA A 1 105 ? 4.339 -20.348 13.467 1.00 89.12 105 ALA A C 1
ATOM 875 O O . ALA A 1 105 ? 3.124 -20.155 13.508 1.00 89.12 105 ALA A O 1
ATOM 876 N N . ALA A 1 106 ? 5.134 -19.923 14.454 1.00 90.69 106 ALA A N 1
ATOM 877 C CA . ALA A 1 106 ? 4.636 -19.141 15.582 1.00 90.69 106 ALA A CA 1
ATOM 878 C C . ALA A 1 106 ? 4.293 -17.694 15.191 1.00 90.69 106 ALA A C 1
ATOM 880 O O . ALA A 1 106 ? 3.405 -17.115 15.813 1.00 90.69 106 ALA A O 1
ATOM 881 N N . VAL A 1 107 ? 4.948 -17.127 14.172 1.00 92.44 107 VAL A N 1
ATOM 882 C CA . VAL A 1 107 ? 4.580 -15.833 13.573 1.00 92.44 107 VAL A CA 1
ATOM 883 C C . VAL A 1 107 ? 3.245 -15.958 12.832 1.00 92.44 107 VAL A C 1
ATOM 885 O O . VAL A 1 107 ? 2.340 -15.173 13.091 1.00 92.44 107 VAL A O 1
ATOM 888 N N . ILE A 1 108 ? 3.053 -16.996 12.014 1.00 92.50 108 ILE A N 1
ATOM 889 C CA . ILE A 1 108 ? 1.769 -17.263 11.336 1.00 92.50 108 ILE A CA 1
ATOM 890 C C . ILE A 1 108 ? 0.635 -17.453 12.357 1.00 92.50 108 ILE A C 1
ATOM 892 O O . ILE A 1 108 ? -0.435 -16.861 12.225 1.00 92.50 108 ILE A O 1
ATOM 896 N N . ASN A 1 109 ? 0.875 -18.218 13.427 1.00 90.38 109 ASN A N 1
ATOM 897 C CA . ASN A 1 109 ? -0.096 -18.372 14.515 1.00 90.38 109 ASN A CA 1
ATOM 898 C C . ASN A 1 109 ? -0.365 -17.058 15.264 1.00 90.38 109 ASN A C 1
ATOM 900 O O . ASN A 1 109 ? -1.442 -16.888 15.830 1.00 90.38 109 ASN A O 1
ATOM 904 N N . GLU A 1 110 ? 0.603 -16.139 15.308 1.00 92.69 110 GLU A N 1
ATOM 905 C CA . GLU A 1 110 ? 0.399 -14.809 15.876 1.00 92.69 110 GLU A CA 1
ATOM 906 C C . GLU A 1 110 ? -0.538 -13.972 15.001 1.00 92.69 110 GLU A C 1
ATOM 908 O O . GLU A 1 110 ? -1.426 -13.317 15.542 1.00 92.69 110 GLU A O 1
ATOM 913 N N . LEU A 1 111 ? -0.392 -14.052 13.672 1.00 92.75 111 LEU A N 1
ATOM 914 C CA . LEU A 1 111 ? -1.276 -13.398 12.702 1.00 92.75 111 LEU A CA 1
ATOM 915 C C . LEU A 1 111 ? -2.705 -13.939 12.808 1.00 92.75 111 LEU A C 1
ATOM 917 O O . LEU A 1 111 ? -3.659 -13.174 12.922 1.00 92.75 111 LEU A O 1
ATOM 921 N N . ALA A 1 112 ? -2.848 -15.264 12.879 1.00 91.12 112 ALA A N 1
ATOM 922 C CA . ALA A 1 112 ? -4.137 -15.951 12.936 1.00 91.12 112 ALA A CA 1
ATOM 923 C C . ALA A 1 112 ? -5.028 -15.548 14.128 1.00 91.12 112 ALA A C 1
ATOM 925 O O . ALA A 1 112 ? -6.231 -15.813 14.103 1.00 91.12 112 ALA A O 1
ATOM 926 N N . LYS A 1 113 ? -4.465 -14.925 15.174 1.00 91.31 113 LYS A N 1
ATOM 927 C CA . LYS A 1 113 ? -5.228 -14.469 16.344 1.00 91.31 113 LYS A CA 1
ATOM 928 C C . LYS A 1 113 ? -6.194 -13.340 16.004 1.00 91.31 113 LYS A C 1
ATOM 930 O O . LYS A 1 113 ? -7.300 -13.357 16.515 1.00 91.31 113 LYS A O 1
ATOM 935 N N . ASP A 1 114 ? -5.809 -12.374 15.176 1.00 92.12 114 ASP A N 1
ATOM 936 C CA . ASP A 1 114 ? -6.646 -11.192 14.891 1.00 92.12 114 ASP A CA 1
ATOM 937 C C . ASP A 1 114 ? -7.013 -11.054 13.409 1.00 92.12 114 ASP A C 1
ATOM 939 O O . ASP A 1 114 ? -7.492 -10.013 12.968 1.00 92.12 114 ASP A O 1
ATOM 943 N N . TRP A 1 115 ? -6.833 -12.135 12.651 1.00 92.00 115 TRP A N 1
ATOM 944 C CA . TRP A 1 115 ? -7.185 -12.244 11.240 1.00 92.00 115 TRP A CA 1
ATOM 945 C C . TRP A 1 115 ? -8.178 -13.411 11.038 1.00 92.00 115 TRP A C 1
ATOM 947 O O . TRP A 1 115 ? -7.779 -14.531 10.683 1.00 92.00 115 TRP A O 1
ATOM 957 N N . PRO A 1 116 ? -9.488 -13.201 11.288 1.00 92.81 116 PRO A N 1
ATOM 958 C CA . PRO A 1 116 ? -10.156 -11.920 11.566 1.00 92.81 116 PRO A CA 1
ATOM 959 C C . PRO A 1 116 ? -10.271 -11.558 13.068 1.00 92.81 116 PRO A C 1
ATOM 961 O O . PRO A 1 116 ? -10.121 -12.435 13.925 1.00 92.81 116 PRO A O 1
ATOM 964 N N . PRO A 1 117 ? -10.586 -10.291 13.405 1.00 94.19 117 PRO A N 1
ATOM 965 C CA . PRO A 1 117 ? -10.925 -9.866 14.761 1.00 94.19 117 PRO A CA 1
ATOM 966 C C . PRO A 1 117 ? -12.373 -10.247 15.123 1.00 94.19 117 PRO A C 1
ATOM 968 O O . PRO A 1 117 ? -13.107 -10.814 14.317 1.00 94.19 117 PRO A O 1
ATOM 971 N N . LEU A 1 118 ? -12.799 -9.954 16.356 1.00 94.31 118 LEU A N 1
ATOM 972 C CA . LEU A 1 118 ? -14.173 -10.122 16.874 1.00 94.31 118 LEU A CA 1
ATOM 973 C C . LEU A 1 118 ? -14.699 -11.563 16.950 1.00 94.31 118 LEU A C 1
ATOM 975 O O . LEU A 1 118 ? -15.807 -11.796 17.432 1.00 94.31 118 LEU A O 1
ATOM 979 N N . VAL A 1 119 ? -13.890 -12.550 16.572 1.00 91.19 119 VAL A N 1
ATOM 980 C CA . VAL A 1 119 ? -14.200 -13.973 16.744 1.00 91.19 119 VAL A CA 1
ATOM 981 C C . VAL A 1 119 ? -13.768 -14.485 18.118 1.00 91.19 119 VAL A C 1
ATOM 983 O O . VAL A 1 119 ? -12.918 -13.905 18.791 1.00 91.19 119 VAL A O 1
ATOM 986 N N . LYS A 1 120 ? -14.318 -15.629 18.547 1.00 87.06 120 LYS A N 1
ATOM 987 C CA . LYS A 1 120 ? -14.056 -16.202 19.885 1.00 87.06 120 LYS A CA 1
ATOM 988 C C . LYS A 1 120 ? -12.571 -16.442 20.188 1.00 87.06 120 LYS A C 1
ATOM 990 O O . LYS A 1 120 ? -12.171 -16.341 21.345 1.00 87.06 120 LYS A O 1
ATOM 995 N N . SER A 1 121 ? -11.779 -16.787 19.173 1.00 85.81 121 SER A N 1
ATOM 996 C CA . SER A 1 121 ? -10.337 -17.032 19.292 1.00 85.81 121 SER A CA 1
ATOM 997 C C . SER A 1 121 ? -9.487 -15.760 19.244 1.00 85.81 121 SER A C 1
ATOM 999 O O . SER A 1 121 ? -8.288 -15.841 19.506 1.00 85.81 121 SER A O 1
ATOM 1001 N N . SER A 1 122 ? -10.081 -14.609 18.914 1.00 91.50 122 SER A N 1
ATOM 1002 C CA . SER A 1 122 ? -9.359 -13.347 18.788 1.00 91.50 122 SER A CA 1
ATOM 1003 C C . SER A 1 122 ? -9.078 -12.695 20.131 1.00 91.50 122 SER A C 1
ATOM 1005 O O . SER A 1 122 ? -9.771 -12.920 21.128 1.00 91.50 122 SER A O 1
ATOM 1007 N N . ARG A 1 123 ? -8.023 -11.876 20.172 1.00 92.00 123 ARG A N 1
ATOM 1008 C CA . ARG A 1 123 ? -7.754 -11.004 21.318 1.00 92.00 123 ARG A CA 1
ATOM 1009 C C . ARG A 1 123 ? -8.778 -9.872 21.387 1.00 92.00 123 ARG A C 1
ATOM 1011 O O . ARG A 1 123 ? -9.179 -9.489 22.489 1.00 92.00 123 ARG A O 1
ATOM 1018 N N . ASN A 1 124 ? -9.214 -9.388 20.225 1.00 92.94 124 ASN A N 1
ATOM 1019 C CA . ASN A 1 124 ? -10.218 -8.347 20.040 1.00 92.94 124 ASN A CA 1
ATOM 1020 C C . ASN A 1 124 ? -11.610 -8.973 20.081 1.00 92.94 124 ASN A C 1
ATOM 1022 O O . ASN A 1 124 ? -12.153 -9.329 19.044 1.00 92.94 124 ASN A O 1
ATOM 1026 N N . ARG A 1 125 ? -12.183 -9.163 21.273 1.00 92.38 125 ARG A N 1
ATOM 1027 C CA . ARG A 1 125 ? -13.490 -9.824 21.417 1.00 92.38 125 ARG A CA 1
ATOM 1028 C C . ARG A 1 125 ? -14.622 -8.826 21.612 1.00 92.38 125 ARG A C 1
ATOM 1030 O O . ARG A 1 125 ? -14.490 -7.890 22.399 1.00 92.38 125 ARG A O 1
ATOM 1037 N N . LEU A 1 126 ? -15.760 -9.103 20.977 1.00 94.12 126 LEU A N 1
ATOM 1038 C CA . LEU A 1 126 ? -16.971 -8.291 21.099 1.00 94.12 126 LEU A CA 1
ATOM 1039 C C . LEU A 1 126 ? -17.507 -8.234 22.539 1.00 94.12 126 LEU A C 1
ATOM 1041 O O . LEU A 1 126 ? -17.909 -7.176 22.999 1.00 94.12 126 LEU A O 1
ATOM 1045 N N . ASP A 1 127 ? -17.484 -9.338 23.285 1.00 93.06 127 ASP A N 1
ATOM 1046 C CA . ASP A 1 127 ? -17.974 -9.350 24.670 1.00 93.06 127 ASP A CA 1
ATOM 1047 C C . ASP A 1 127 ? -17.119 -8.481 25.602 1.00 93.06 127 ASP A C 1
ATOM 1049 O O . ASP A 1 127 ? -17.653 -7.793 26.469 1.00 93.06 127 ASP A O 1
ATOM 1053 N N . LYS A 1 128 ? -15.799 -8.449 25.374 1.00 90.62 128 LYS A N 1
ATOM 1054 C CA . LYS A 1 128 ? -14.905 -7.517 26.068 1.00 90.62 128 LYS A CA 1
ATOM 1055 C C . LYS A 1 128 ? -15.221 -6.073 25.700 1.00 90.62 128 LYS A C 1
ATOM 1057 O O . LYS A 1 128 ? -15.338 -5.264 26.607 1.00 90.62 128 LYS A O 1
ATOM 1062 N N . LEU A 1 129 ? -15.406 -5.769 24.409 1.00 92.56 129 LEU A N 1
ATOM 1063 C CA . LEU A 1 129 ? -15.811 -4.431 23.964 1.00 92.56 129 LEU A CA 1
ATOM 1064 C C . LEU A 1 129 ? -17.060 -3.964 24.717 1.00 92.56 129 LEU A C 1
ATOM 1066 O O . LEU A 1 129 ? -17.040 -2.886 25.296 1.00 92.56 129 LEU A O 1
ATOM 1070 N N . LEU A 1 130 ? -18.120 -4.776 24.730 1.00 94.19 130 LEU A N 1
ATOM 1071 C CA . LEU A 1 130 ? -19.392 -4.416 25.357 1.00 94.19 130 LEU A CA 1
ATOM 1072 C C . LEU A 1 130 ? -19.235 -4.159 26.859 1.00 94.19 130 LEU A C 1
ATOM 1074 O O . LEU A 1 130 ? -19.662 -3.111 27.331 1.00 94.19 130 LEU A O 1
ATOM 1078 N N . ALA A 1 131 ? -18.554 -5.049 27.586 1.00 93.06 131 ALA A N 1
ATOM 1079 C CA . ALA A 1 131 ? -18.313 -4.871 29.019 1.00 93.06 131 ALA A CA 1
ATOM 1080 C C . ALA A 1 131 ? -17.486 -3.606 29.316 1.00 93.06 131 ALA A C 1
ATOM 1082 O O . ALA A 1 131 ? -17.803 -2.834 30.218 1.00 93.06 131 ALA A O 1
ATOM 1083 N N . THR A 1 132 ? -16.436 -3.363 28.528 1.00 91.75 132 THR A N 1
ATOM 1084 C CA . THR A 1 132 ? -15.595 -2.168 28.653 1.00 91.75 132 THR A CA 1
ATOM 1085 C C . THR A 1 132 ? -16.366 -0.893 28.280 1.00 91.75 132 THR A C 1
ATOM 1087 O O . THR A 1 132 ? -16.146 0.163 28.872 1.00 91.75 132 THR A O 1
ATOM 1090 N N . MET A 1 133 ? -17.315 -0.971 27.343 1.00 91.50 133 MET A N 1
ATOM 1091 C CA . MET A 1 133 ? -18.187 0.150 26.993 1.00 91.50 133 MET A CA 1
ATOM 1092 C C . MET A 1 133 ? -19.241 0.446 28.042 1.00 91.50 133 MET A C 1
ATOM 1094 O O . MET A 1 133 ? -19.440 1.618 28.337 1.00 91.50 133 MET A O 1
ATOM 1098 N N . GLU A 1 134 ? -19.842 -0.557 28.675 1.00 90.81 134 GLU A N 1
ATOM 1099 C CA . GLU A 1 134 ? -20.746 -0.336 29.811 1.00 90.81 134 GLU A CA 1
ATOM 1100 C C . GLU A 1 134 ? -20.060 0.442 30.945 1.00 90.81 134 GLU A C 1
ATOM 1102 O O . GLU A 1 134 ? -20.652 1.367 31.502 1.00 90.81 134 GLU A O 1
ATOM 1107 N N . GLU A 1 135 ? -18.792 0.135 31.237 1.00 89.31 135 GLU A N 1
ATOM 1108 C CA . GLU A 1 135 ? -18.013 0.841 32.262 1.00 89.31 135 GLU A CA 1
ATOM 1109 C C . GLU A 1 135 ? -17.702 2.298 31.872 1.00 89.31 135 GLU A C 1
ATOM 1111 O O . GLU A 1 135 ? -17.808 3.208 32.699 1.00 89.31 135 GLU A O 1
ATOM 1116 N N . PHE A 1 136 ? -17.311 2.548 30.617 1.00 85.94 136 PHE A N 1
ATOM 1117 C CA . PHE A 1 136 ? -16.767 3.853 30.211 1.00 85.94 136 PHE A CA 1
ATOM 1118 C C . PHE A 1 136 ? -17.752 4.787 29.514 1.00 85.94 136 PHE A C 1
ATOM 1120 O O . PHE A 1 136 ? -17.485 5.991 29.441 1.00 85.94 136 PHE A O 1
ATOM 1127 N N . ARG A 1 137 ? -18.901 4.287 29.056 1.00 89.12 137 ARG A N 1
ATOM 1128 C CA . ARG A 1 137 ? -19.936 5.073 28.371 1.00 89.12 137 ARG A CA 1
ATOM 1129 C C . ARG A 1 137 ? -20.340 6.341 29.136 1.00 89.12 137 ARG A C 1
ATOM 1131 O O . ARG A 1 137 ? -20.325 7.394 28.504 1.00 89.12 137 ARG A O 1
ATOM 1138 N N . PRO A 1 138 ? -20.559 6.343 30.470 1.00 86.81 138 PRO A N 1
ATOM 1139 C CA . PRO A 1 138 ? -20.883 7.579 31.194 1.00 86.81 138 PRO A CA 1
ATOM 1140 C C . PRO A 1 138 ? -19.824 8.680 31.038 1.00 86.81 138 PRO A C 1
ATOM 1142 O O . PRO A 1 138 ? -20.159 9.860 30.962 1.00 86.81 138 PRO A O 1
ATOM 1145 N N . THR A 1 139 ? -18.547 8.292 30.952 1.00 82.00 139 THR A N 1
ATOM 1146 C CA . THR A 1 139 ? -17.423 9.226 30.783 1.00 82.00 139 THR A CA 1
ATOM 1147 C C . THR A 1 139 ? -17.338 9.757 29.352 1.00 82.00 139 THR A C 1
ATOM 1149 O O . THR A 1 139 ? -17.066 10.937 29.160 1.00 82.00 139 THR A O 1
ATOM 1152 N N . LEU A 1 140 ? -17.579 8.907 28.348 1.00 81.06 140 LEU A N 1
ATOM 1153 C CA . LEU A 1 140 ? -17.541 9.297 26.931 1.00 81.06 140 LEU A CA 1
ATOM 1154 C C . LEU A 1 140 ? -18.705 10.214 26.547 1.00 81.06 140 LEU A C 1
ATOM 1156 O O . LEU A 1 140 ? -18.540 11.188 25.811 1.00 81.06 140 LEU A O 1
ATOM 1160 N N . VAL A 1 141 ? -19.885 9.890 27.067 1.00 84.56 141 VAL A N 1
ATOM 1161 C CA . VAL A 1 141 ? -21.144 10.543 26.718 1.00 84.56 141 VAL A CA 1
ATOM 1162 C C . VAL A 1 141 ? -21.296 11.863 27.463 1.00 84.56 141 VAL A C 1
ATOM 1164 O O . VAL A 1 141 ? -21.791 12.832 26.891 1.00 84.56 141 VAL A O 1
ATOM 1167 N N . GLY A 1 142 ? -20.877 11.930 28.734 1.00 80.69 142 GLY A N 1
ATOM 1168 C CA . GLY A 1 142 ? -20.981 13.149 29.545 1.00 80.69 142 GLY A CA 1
ATOM 1169 C C . GLY A 1 142 ? -22.413 13.694 29.658 1.00 80.69 142 GLY A C 1
ATOM 1170 O O . GLY A 1 142 ? -22.598 14.892 29.838 1.00 80.69 142 GLY A O 1
ATOM 1171 N N . GLY A 1 143 ? -23.424 12.831 29.495 1.00 79.19 143 GLY A N 1
ATOM 1172 C CA . GLY A 1 143 ? -24.842 13.203 29.445 1.00 79.19 143 GLY A CA 1
ATOM 1173 C C . GLY A 1 143 ? -25.361 13.703 28.085 1.00 79.19 143 GLY A C 1
ATOM 1174 O O . GLY A 1 143 ? -26.538 14.045 27.997 1.00 79.19 143 GLY A O 1
ATOM 1175 N N . SER A 1 144 ? -24.540 13.742 27.027 1.00 86.50 144 SER A N 1
ATOM 1176 C CA . SER A 1 144 ? -24.967 14.144 25.677 1.00 86.50 144 SER A CA 1
ATOM 1177 C C . SER A 1 144 ? -25.667 13.008 24.927 1.00 86.50 144 SER A C 1
ATOM 1179 O O . SER A 1 144 ? -25.048 12.000 24.602 1.00 86.50 144 SER A O 1
ATOM 1181 N N . LYS A 1 145 ? -26.941 13.198 24.569 1.00 89.75 145 LYS A N 1
ATOM 1182 C CA . LYS A 1 145 ? -27.703 12.215 23.783 1.00 89.75 145 LYS A CA 1
ATOM 1183 C C . LYS A 1 145 ? -27.064 11.924 22.418 1.00 89.75 145 LYS A C 1
ATOM 1185 O O . LYS A 1 145 ? -27.009 10.774 22.011 1.00 89.75 145 LYS A O 1
ATOM 1190 N N . GLU A 1 146 ? -26.537 12.944 21.747 1.00 88.62 146 GLU A N 1
ATOM 1191 C CA . GLU A 1 146 ? -25.888 12.799 20.434 1.00 88.62 146 GLU A CA 1
ATOM 1192 C C . GLU A 1 146 ? -24.650 11.897 20.516 1.00 88.62 146 GLU A C 1
ATOM 1194 O O . GLU A 1 146 ? -24.455 11.009 19.690 1.00 88.62 146 GLU A O 1
ATOM 1199 N N . ARG A 1 147 ? -23.828 12.077 21.558 1.00 89.19 147 ARG A N 1
ATOM 1200 C CA . ARG A 1 147 ? -22.659 11.218 21.796 1.00 89.19 147 ARG A CA 1
ATOM 1201 C C . ARG A 1 147 ? -23.063 9.786 22.127 1.00 89.19 147 ARG A C 1
ATOM 1203 O O . ARG A 1 147 ? -22.368 8.852 21.743 1.00 89.19 147 ARG A O 1
ATOM 1210 N N . ASP A 1 148 ? -24.173 9.619 22.835 1.00 91.88 148 ASP A N 1
ATOM 1211 C CA . ASP A 1 148 ? -24.729 8.308 23.155 1.00 91.88 148 ASP A CA 1
ATOM 1212 C C . ASP A 1 148 ? -25.184 7.560 21.890 1.00 91.88 148 ASP A C 1
ATOM 1214 O O . ASP A 1 148 ? -24.824 6.400 21.696 1.00 91.88 148 ASP A O 1
ATOM 1218 N N . GLU A 1 149 ? -25.877 8.259 20.984 1.00 93.81 149 GLU A N 1
ATOM 1219 C CA . GLU A 1 149 ? -26.320 7.734 19.685 1.00 93.81 149 GLU A CA 1
ATOM 1220 C C . GLU A 1 149 ? -25.129 7.322 18.794 1.00 93.81 149 GLU A C 1
ATOM 1222 O O . GLU A 1 149 ? -25.183 6.276 18.144 1.00 93.81 149 GLU A O 1
ATOM 1227 N N . VAL A 1 150 ? -24.017 8.074 18.815 1.00 91.81 150 VAL A N 1
ATOM 1228 C CA . VAL A 1 150 ? -22.770 7.691 18.119 1.00 91.81 150 VAL A CA 1
ATOM 1229 C C . VAL A 1 150 ? -22.211 6.366 18.648 1.00 91.81 150 VAL A C 1
ATOM 1231 O O . VAL A 1 150 ? -21.842 5.496 17.858 1.00 91.81 150 VAL A O 1
ATOM 1234 N N . LEU A 1 151 ? -22.156 6.186 19.972 1.00 92.88 151 LEU A N 1
ATOM 1235 C CA . LEU A 1 151 ? -21.642 4.949 20.569 1.00 92.88 151 LEU A CA 1
ATOM 1236 C C . LEU A 1 151 ? -22.563 3.754 20.304 1.00 92.88 151 LEU A C 1
ATOM 1238 O O . LEU A 1 151 ? -22.070 2.648 20.078 1.00 92.88 151 LEU A O 1
ATOM 1242 N N . ASP A 1 152 ? -23.882 3.958 20.300 1.00 94.31 152 ASP A N 1
ATOM 1243 C CA . ASP A 1 152 ? -24.835 2.914 19.917 1.00 94.31 152 ASP A CA 1
ATOM 1244 C C . ASP A 1 152 ? -24.668 2.502 18.451 1.00 94.31 152 ASP A C 1
ATOM 1246 O O . ASP A 1 152 ? -24.653 1.303 18.156 1.00 94.31 152 ASP A O 1
ATOM 1250 N N . GLY A 1 153 ? -24.463 3.470 17.551 1.00 93.94 153 GLY A N 1
ATOM 1251 C CA . GLY A 1 153 ? -24.132 3.217 16.148 1.00 93.94 153 GLY A CA 1
ATOM 1252 C C . GLY A 1 153 ? -22.850 2.396 15.998 1.00 93.94 153 GLY A C 1
ATOM 1253 O O . GLY A 1 153 ? -22.857 1.355 15.342 1.00 93.94 153 GLY A O 1
ATOM 1254 N N . PHE A 1 154 ? -21.781 2.792 16.694 1.00 94.00 154 PHE A N 1
ATOM 1255 C CA . PHE A 1 154 ? -20.516 2.054 16.710 1.00 94.00 154 PHE A CA 1
ATOM 1256 C C . PHE A 1 154 ? -20.685 0.613 17.221 1.00 94.00 154 PHE A C 1
ATOM 1258 O O . PHE A 1 154 ? -20.186 -0.337 16.619 1.00 94.00 154 PHE A O 1
ATOM 1265 N N . ILE A 1 155 ? -21.422 0.412 18.318 1.00 95.56 155 ILE A N 1
ATOM 1266 C CA . ILE A 1 155 ? -21.683 -0.928 18.863 1.00 95.56 155 ILE A CA 1
ATOM 1267 C C . ILE A 1 155 ? -22.490 -1.780 17.873 1.00 95.56 155 ILE A C 1
ATOM 1269 O O . ILE A 1 155 ? -22.223 -2.979 17.743 1.00 95.56 155 ILE A O 1
ATOM 1273 N N . ALA A 1 156 ? -23.480 -1.195 17.195 1.00 95.25 156 ALA A N 1
ATOM 1274 C CA . ALA A 1 156 ? -24.262 -1.887 16.176 1.00 95.25 156 ALA A CA 1
ATOM 1275 C C . ALA A 1 156 ? -23.383 -2.317 14.989 1.00 95.25 156 ALA A C 1
ATOM 1277 O O . ALA A 1 156 ? -23.463 -3.471 14.559 1.00 95.25 156 ALA A O 1
ATOM 1278 N N . GLU A 1 157 ? -22.485 -1.444 14.531 1.00 93.31 157 GLU A N 1
ATOM 1279 C CA . GLU A 1 157 ? -21.508 -1.758 13.485 1.00 93.31 157 GLU A CA 1
ATOM 1280 C C . GLU A 1 157 ? -20.570 -2.898 13.916 1.00 93.31 157 GLU A C 1
ATOM 1282 O O . GLU A 1 157 ? -20.437 -3.890 13.201 1.00 93.31 157 GLU A O 1
ATOM 1287 N N . MET A 1 158 ? -20.006 -2.847 15.130 1.00 95.75 158 MET A N 1
ATOM 1288 C CA . MET A 1 158 ? -19.133 -3.912 15.652 1.00 95.75 158 MET A CA 1
ATOM 1289 C C . MET A 1 158 ? -19.846 -5.264 15.789 1.00 95.75 158 MET A C 1
ATOM 1291 O O . MET A 1 158 ? -19.226 -6.313 15.604 1.00 95.75 158 MET A O 1
ATOM 1295 N N . LYS A 1 159 ? -21.147 -5.273 16.101 1.00 95.44 159 LYS A N 1
ATOM 1296 C CA . LYS A 1 159 ? -21.957 -6.503 16.113 1.00 95.44 159 LYS A CA 1
ATOM 1297 C C . LYS A 1 159 ? -22.120 -7.075 14.703 1.00 95.44 159 LYS A C 1
ATOM 1299 O O . LYS A 1 159 ? -21.875 -8.264 14.516 1.00 95.44 159 LYS A O 1
ATOM 1304 N N . SER A 1 160 ? -22.462 -6.229 13.731 1.00 93.75 160 SER A N 1
ATOM 1305 C CA . SER A 1 160 ? -22.584 -6.598 12.312 1.00 93.75 160 SER A CA 1
ATOM 1306 C C . SER A 1 160 ? -21.267 -7.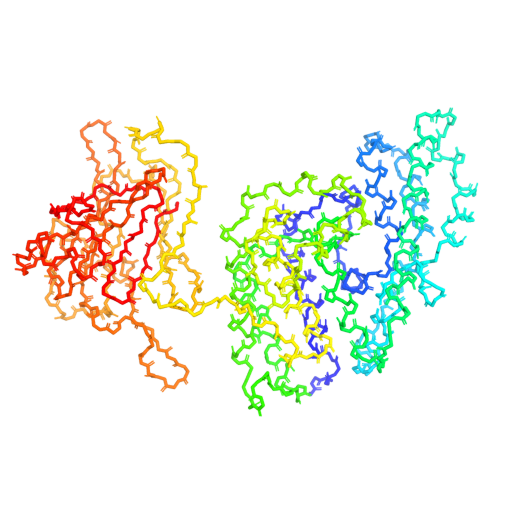166 11.759 1.00 93.75 160 SER A C 1
ATOM 1308 O O . SER A 1 160 ? -21.230 -8.240 11.157 1.00 93.75 160 SER A O 1
ATOM 1310 N N . GLU A 1 161 ? -20.142 -6.521 12.071 1.00 94.44 161 GLU A N 1
ATOM 1311 C CA . GLU A 1 161 ? -18.811 -7.007 11.703 1.00 94.44 161 GLU A CA 1
ATOM 1312 C C . GLU A 1 161 ? -18.452 -8.341 12.353 1.00 94.44 161 GLU A C 1
ATOM 1314 O O . GLU A 1 161 ? -17.877 -9.216 11.704 1.00 94.44 161 GLU A O 1
ATOM 1319 N N . ALA A 1 162 ? -18.795 -8.529 13.630 1.00 94.88 162 ALA A N 1
ATOM 1320 C CA . ALA A 1 162 ? -18.531 -9.780 14.329 1.00 94.88 162 ALA A CA 1
ATOM 1321 C C . ALA A 1 162 ? -19.262 -10.968 13.683 1.00 94.88 162 ALA A C 1
ATOM 1323 O O . ALA A 1 162 ? -18.720 -12.079 13.666 1.00 94.88 162 ALA A O 1
ATOM 1324 N N . GLU A 1 163 ? -20.461 -10.755 13.134 1.00 92.31 163 GLU A N 1
ATOM 1325 C CA . GLU A 1 163 ? -21.197 -11.770 12.373 1.00 92.31 163 GLU A CA 1
ATOM 1326 C C . GLU A 1 163 ? -20.463 -12.134 11.079 1.00 92.31 163 GLU A C 1
ATOM 1328 O O . GLU A 1 163 ? -20.201 -13.319 10.834 1.00 92.31 163 GLU A O 1
ATOM 1333 N N . PHE A 1 164 ? -20.041 -11.129 10.306 1.00 92.06 164 PHE A N 1
ATOM 1334 C CA . PHE A 1 164 ? -19.238 -11.334 9.100 1.00 92.06 164 PHE A CA 1
ATOM 1335 C C . PHE A 1 164 ? -17.929 -12.074 9.403 1.00 92.06 164 PHE A C 1
ATOM 1337 O O . PHE A 1 164 ? -17.674 -13.139 8.836 1.00 92.06 164 PHE A O 1
ATOM 1344 N N . TYR A 1 165 ? -17.125 -11.589 10.348 1.00 93.19 165 TYR A N 1
ATOM 1345 C CA . TYR A 1 165 ? -15.853 -12.214 10.711 1.00 93.19 165 TYR A CA 1
ATOM 1346 C C . TYR A 1 165 ? -16.027 -13.631 11.264 1.00 93.19 165 TYR A C 1
ATOM 1348 O O . TYR A 1 165 ? -15.217 -14.518 10.981 1.00 93.19 165 TYR A O 1
ATOM 1356 N N . SER A 1 166 ? -17.114 -13.888 11.995 1.00 91.19 166 SER A N 1
ATOM 1357 C CA . SER A 1 166 ? -17.463 -15.238 12.440 1.00 91.19 166 SER A CA 1
ATOM 1358 C C . SER A 1 166 ? -17.813 -16.164 11.279 1.00 91.19 166 SER A C 1
ATOM 1360 O O . SER A 1 166 ? -17.505 -17.353 11.359 1.00 91.19 166 SER A O 1
ATOM 1362 N N . SER A 1 167 ? -18.446 -15.657 10.216 1.00 89.00 167 SER A N 1
ATOM 1363 C CA . SER A 1 167 ? -18.703 -16.436 8.999 1.00 89.00 167 SER A CA 1
ATOM 1364 C C . SER A 1 167 ? -17.397 -16.762 8.264 1.00 89.00 167 SER A C 1
ATOM 1366 O O . SER A 1 167 ? -17.149 -17.923 7.940 1.00 89.00 167 SER A O 1
ATOM 1368 N N . LEU A 1 168 ? -16.500 -15.779 8.143 1.00 87.69 168 LEU A N 1
ATOM 1369 C CA . LEU A 1 168 ? -15.202 -15.907 7.485 1.00 87.69 168 LEU A CA 1
ATOM 1370 C C . LEU A 1 168 ? -14.259 -16.881 8.218 1.00 87.69 168 LEU A C 1
ATOM 1372 O O . LEU A 1 168 ? -13.496 -17.616 7.593 1.00 87.69 168 LEU A O 1
ATOM 1376 N N . ALA A 1 169 ? -14.325 -16.937 9.551 1.00 84.94 169 ALA A N 1
ATOM 1377 C CA . ALA A 1 169 ? -13.533 -17.863 10.362 1.00 84.94 169 ALA A CA 1
ATOM 1378 C C . ALA A 1 169 ? -13.998 -19.331 10.286 1.00 84.94 169 ALA A C 1
ATOM 1380 O O . ALA A 1 169 ? -13.262 -20.218 10.720 1.00 84.94 169 ALA A O 1
ATOM 1381 N N . ARG A 1 170 ? -15.200 -19.610 9.758 1.00 77.19 170 ARG A N 1
ATOM 1382 C CA . ARG A 1 170 ? -15.738 -20.977 9.604 1.00 77.19 170 ARG A CA 1
ATOM 1383 C C . ARG A 1 170 ? -15.303 -21.660 8.303 1.00 77.19 170 ARG A C 1
ATOM 1385 O O . ARG A 1 170 ? -15.610 -22.838 8.126 1.00 77.19 170 ARG A O 1
ATOM 1392 N N . THR A 1 171 ? -14.602 -20.959 7.412 1.00 63.81 171 THR A N 1
ATOM 1393 C CA . THR A 1 171 ? -14.147 -21.504 6.126 1.00 63.81 171 THR A CA 1
ATOM 1394 C C . THR A 1 171 ? -13.189 -22.692 6.335 1.00 63.81 171 THR A C 1
ATOM 1396 O O . THR A 1 171 ? -12.174 -22.536 7.021 1.00 63.81 171 THR A O 1
ATOM 1399 N N . PRO A 1 172 ? -13.480 -23.887 5.778 1.00 48.88 172 PRO A N 1
ATOM 1400 C CA . PRO A 1 172 ? -12.647 -25.075 5.959 1.00 48.88 172 PRO A CA 1
ATOM 1401 C C . PRO A 1 172 ? -11.289 -24.946 5.251 1.00 48.88 172 PRO A C 1
ATOM 1403 O O . PRO A 1 172 ? -11.228 -24.560 4.088 1.00 48.88 172 PRO A O 1
ATOM 1406 N N . GLY A 1 173 ? -10.204 -25.341 5.919 1.00 47.19 173 GLY A N 1
ATOM 1407 C CA . GLY A 1 173 ? -8.855 -25.390 5.345 1.00 47.19 173 GLY A CA 1
ATOM 1408 C C . GLY A 1 173 ? -7.789 -25.608 6.422 1.00 47.19 173 GLY A C 1
ATOM 1409 O O . GLY A 1 173 ? -8.017 -25.302 7.592 1.00 47.19 173 GLY A O 1
ATOM 1410 N N . GLY A 1 174 ? -6.630 -26.168 6.058 1.00 52.28 174 GLY A N 1
ATOM 1411 C CA . GLY A 1 174 ? -5.487 -26.286 6.976 1.00 52.28 174 GLY A CA 1
ATOM 1412 C C . GLY A 1 174 ? -5.049 -24.920 7.530 1.00 52.28 174 GLY A C 1
ATOM 1413 O O . GLY A 1 174 ? -5.302 -23.896 6.899 1.00 52.28 174 GLY A O 1
ATOM 1414 N N . ASN A 1 175 ? -4.388 -24.906 8.697 1.00 70.88 175 ASN A N 1
ATOM 1415 C CA . ASN A 1 175 ? -4.132 -23.689 9.488 1.00 70.88 175 ASN A CA 1
ATOM 1416 C C . ASN A 1 175 ? -3.527 -22.528 8.663 1.00 70.88 175 ASN A C 1
ATOM 1418 O O . ASN A 1 175 ? -4.061 -21.428 8.686 1.00 70.88 175 ASN A O 1
ATOM 1422 N N . GLU A 1 176 ? -2.479 -22.772 7.867 1.00 81.88 176 GLU A N 1
ATOM 1423 C CA . GLU A 1 176 ? -1.781 -21.719 7.103 1.00 81.88 176 GLU A CA 1
ATOM 1424 C C . GLU A 1 176 ? -2.600 -21.184 5.917 1.00 81.88 176 GLU A C 1
ATOM 1426 O O . GLU A 1 176 ? -2.790 -19.975 5.779 1.00 81.88 176 GLU A O 1
ATOM 1431 N N . ARG A 1 177 ? -3.135 -22.076 5.072 1.00 84.81 177 ARG A N 1
ATOM 1432 C CA . ARG A 1 177 ? -3.870 -21.666 3.867 1.00 84.81 177 ARG A CA 1
ATOM 1433 C C . ARG A 1 177 ? -5.182 -20.965 4.204 1.00 84.81 177 ARG A C 1
ATOM 1435 O O . ARG A 1 177 ? -5.507 -19.958 3.587 1.00 84.81 177 ARG A O 1
ATOM 1442 N N . ALA A 1 178 ? -5.879 -21.441 5.235 1.00 83.62 178 ALA A N 1
ATOM 1443 C CA . ALA A 1 178 ? -7.090 -20.792 5.711 1.00 83.62 178 ALA A CA 1
ATOM 1444 C C . ALA A 1 178 ? -6.820 -19.374 6.240 1.00 83.62 178 ALA A C 1
ATOM 1446 O O . ALA A 1 178 ? -7.708 -18.534 6.162 1.00 83.62 178 ALA A O 1
ATOM 1447 N N . VAL A 1 179 ? -5.632 -19.089 6.789 1.00 88.50 179 VAL A N 1
ATOM 1448 C CA . VAL A 1 179 ? -5.256 -17.722 7.192 1.00 88.50 179 VAL A CA 1
ATOM 1449 C C . VAL A 1 179 ? -4.992 -16.859 5.960 1.00 88.50 179 VAL A C 1
ATOM 1451 O O . VAL A 1 179 ? -5.529 -15.759 5.884 1.00 88.50 179 VAL A O 1
ATOM 1454 N N . LEU A 1 180 ? -4.256 -17.368 4.966 1.00 89.44 180 LEU A N 1
ATOM 1455 C CA . LEU A 1 180 ? -4.016 -16.651 3.706 1.00 89.44 180 LEU A CA 1
ATOM 1456 C C . LEU A 1 180 ? -5.317 -16.269 2.995 1.00 89.44 180 LEU A C 1
ATOM 1458 O O . LEU A 1 180 ? -5.486 -15.113 2.615 1.00 89.44 180 LEU A O 1
ATOM 1462 N N . ASP A 1 181 ? -6.251 -17.209 2.849 1.00 86.75 181 ASP A N 1
ATOM 1463 C CA . ASP A 1 181 ? -7.521 -16.950 2.164 1.00 86.75 181 ASP A CA 1
ATOM 1464 C C . ASP A 1 181 ? -8.356 -15.891 2.915 1.00 86.75 181 ASP A C 1
ATOM 1466 O O . ASP A 1 181 ? -8.987 -15.036 2.292 1.00 86.75 181 ASP A O 1
ATOM 1470 N N . ARG A 1 182 ? -8.285 -15.861 4.255 1.00 88.81 182 ARG A N 1
ATOM 1471 C CA . ARG A 1 182 ? -8.879 -14.782 5.062 1.00 88.81 182 ARG A CA 1
ATOM 1472 C C . ARG A 1 182 ? -8.190 -13.445 4.821 1.00 88.81 182 ARG A C 1
ATOM 1474 O O . ARG A 1 182 ? -8.876 -12.451 4.613 1.00 88.81 182 ARG A O 1
ATOM 1481 N N . CYS A 1 183 ? -6.858 -13.406 4.809 1.00 91.81 183 CYS A N 1
ATOM 1482 C CA . CYS A 1 183 ? -6.105 -12.187 4.515 1.00 91.81 183 CYS A CA 1
ATOM 1483 C C . CYS A 1 183 ? -6.473 -11.606 3.139 1.00 91.81 183 CYS A C 1
ATOM 1485 O O . CYS A 1 183 ? -6.583 -10.388 3.019 1.00 91.81 183 CYS A O 1
ATOM 1487 N N . LYS A 1 184 ? -6.723 -12.454 2.127 1.00 88.56 184 LYS A N 1
ATOM 1488 C CA . LYS A 1 184 ? -7.115 -12.004 0.777 1.00 88.56 184 LYS A CA 1
ATOM 1489 C C . LYS A 1 184 ? -8.460 -11.290 0.765 1.00 88.56 184 LYS A C 1
ATOM 1491 O O . LYS A 1 184 ? -8.640 -10.365 -0.015 1.00 88.56 184 LYS A O 1
ATOM 1496 N N . MET A 1 185 ? -9.389 -11.718 1.615 1.00 87.88 185 MET A N 1
ATOM 1497 C CA . MET A 1 185 ? -10.678 -11.048 1.771 1.00 87.88 185 MET A CA 1
ATOM 1498 C C . MET A 1 185 ? -10.553 -9.771 2.612 1.00 87.88 185 MET A C 1
ATOM 1500 O O . MET A 1 185 ? -11.171 -8.760 2.306 1.00 87.88 185 MET A O 1
ATOM 1504 N N . LEU A 1 186 ? -9.743 -9.800 3.673 1.00 91.88 186 LEU A N 1
ATOM 1505 C CA . LEU A 1 186 ? -9.682 -8.716 4.656 1.00 91.88 186 LEU A CA 1
ATOM 1506 C C . LEU A 1 186 ? -8.877 -7.501 4.190 1.00 91.88 186 LEU A C 1
ATOM 1508 O O . LEU A 1 186 ? -9.300 -6.380 4.453 1.00 91.88 186 LEU A O 1
ATOM 1512 N N . ILE A 1 187 ? -7.741 -7.695 3.510 1.00 93.50 187 ILE A N 1
ATOM 1513 C CA . ILE A 1 187 ? -6.848 -6.581 3.142 1.00 93.50 187 ILE A CA 1
ATOM 1514 C C . ILE A 1 187 ? -7.565 -5.502 2.323 1.00 93.50 187 ILE A C 1
ATOM 1516 O O . ILE A 1 187 ? -7.458 -4.345 2.719 1.00 93.50 187 ILE A O 1
ATOM 1520 N N . PRO A 1 188 ? -8.326 -5.817 1.256 1.00 89.44 188 PRO A N 1
ATOM 1521 C CA . PRO A 1 188 ? -9.048 -4.794 0.499 1.00 89.44 188 PRO A CA 1
ATOM 1522 C C . PRO A 1 188 ? -10.024 -3.993 1.354 1.00 89.44 188 PRO A C 1
ATOM 1524 O O . PRO A 1 188 ? -10.031 -2.767 1.307 1.00 89.44 188 PRO A O 1
ATOM 1527 N N . LEU A 1 189 ? -10.795 -4.682 2.196 1.00 90.25 189 LEU A N 1
ATOM 1528 C CA . LEU A 1 189 ? -11.782 -4.060 3.080 1.00 90.25 189 LEU A CA 1
ATOM 1529 C C . LEU A 1 189 ? -11.110 -3.154 4.120 1.00 90.25 189 LEU A C 1
ATOM 1531 O O . LEU A 1 189 ? -11.603 -2.074 4.428 1.00 90.25 189 LEU A O 1
ATOM 1535 N N . TRP A 1 190 ? -9.964 -3.579 4.650 1.00 91.56 190 TRP A N 1
ATOM 1536 C CA . TRP A 1 190 ? -9.203 -2.810 5.633 1.00 91.56 190 TRP A CA 1
ATOM 1537 C C . TRP A 1 190 ? -8.399 -1.669 5.018 1.00 91.56 190 TRP A C 1
ATOM 1539 O O . TRP A 1 190 ? -8.167 -0.682 5.708 1.00 91.56 190 TRP A O 1
ATOM 1549 N N . CYS A 1 191 ? -8.029 -1.771 3.738 1.00 89.06 191 CYS A N 1
ATOM 1550 C CA . CYS A 1 191 ? -7.501 -0.643 2.977 1.00 89.06 191 CYS A CA 1
ATOM 1551 C C . CYS A 1 191 ? -8.567 0.442 2.801 1.00 89.06 191 CYS A C 1
ATOM 1553 O O . CYS A 1 191 ? -8.241 1.605 2.983 1.00 89.06 191 CYS A O 1
ATOM 1555 N N . VAL A 1 192 ? -9.821 0.069 2.493 1.00 87.44 192 VAL A N 1
ATOM 1556 C CA . VAL A 1 192 ? -10.943 1.026 2.377 1.00 87.44 192 VAL A CA 1
ATOM 1557 C C . VAL A 1 192 ? -11.229 1.705 3.705 1.00 87.44 192 VAL A C 1
ATOM 1559 O O . VAL A 1 192 ? -11.338 2.920 3.770 1.00 87.44 192 VAL A O 1
ATOM 1562 N N . LYS A 1 193 ? -11.380 0.910 4.769 1.00 85.56 193 LYS A N 1
ATOM 1563 C CA . LYS A 1 193 ? -11.748 1.418 6.097 1.00 85.56 193 LYS A CA 1
ATOM 1564 C C . LYS A 1 193 ? -10.572 1.986 6.880 1.00 85.56 193 LYS A C 1
ATOM 1566 O O . LYS A 1 193 ? -10.757 2.298 8.049 1.00 85.56 193 LYS A O 1
ATOM 1571 N N . GLU A 1 194 ? -9.383 2.014 6.277 1.00 86.06 194 GLU A N 1
ATOM 1572 C CA . GLU A 1 194 ? -8.150 2.514 6.885 1.00 86.06 194 GLU A CA 1
ATOM 1573 C C . GLU A 1 194 ? -7.959 2.024 8.329 1.00 86.06 194 GLU A C 1
ATOM 1575 O O . GLU A 1 194 ? -7.652 2.774 9.246 1.00 86.06 194 GLU A O 1
ATOM 1580 N N . ILE A 1 195 ? -8.169 0.718 8.532 1.00 86.06 195 ILE A N 1
ATOM 1581 C CA . ILE A 1 195 ? -8.530 0.125 9.833 1.00 86.06 195 ILE A CA 1
ATOM 1582 C C . ILE A 1 195 ? -7.537 0.392 10.977 1.00 86.06 195 ILE A C 1
ATOM 1584 O O . ILE A 1 195 ? -7.854 0.195 12.152 1.00 86.06 195 ILE A O 1
ATOM 1588 N N . ASN A 1 196 ? -6.290 0.690 10.612 1.00 86.75 196 ASN A N 1
ATOM 1589 C CA . ASN A 1 196 ? -5.196 1.029 11.500 1.00 86.75 196 ASN A CA 1
ATOM 1590 C C . ASN A 1 196 ? -4.111 1.800 10.710 1.00 86.75 196 ASN A C 1
ATOM 1592 O O . ASN A 1 196 ? -4.128 1.788 9.473 1.00 86.75 196 ASN A O 1
ATOM 1596 N N . PRO A 1 197 ? -3.114 2.393 11.397 1.00 86.62 197 PRO A N 1
ATOM 1597 C CA . PRO A 1 197 ? -2.122 3.262 10.763 1.00 86.62 197 PRO A CA 1
ATOM 1598 C C . PRO A 1 197 ? -1.306 2.632 9.628 1.00 86.62 197 PRO A C 1
ATOM 1600 O O . PRO A 1 197 ? -0.787 3.357 8.789 1.00 86.62 197 PRO A O 1
ATOM 1603 N N . LEU A 1 198 ? -1.177 1.298 9.561 1.00 89.94 198 LEU A N 1
ATOM 1604 C CA . LEU A 1 198 ? -0.442 0.625 8.483 1.00 89.94 198 LEU A CA 1
ATOM 1605 C C . LEU A 1 198 ? -0.998 0.987 7.107 1.00 89.94 198 LEU A C 1
ATOM 1607 O O . LEU A 1 198 ? -0.225 1.217 6.183 1.00 89.94 198 LEU A O 1
ATOM 1611 N N . TYR A 1 199 ? -2.324 1.012 6.972 1.00 87.88 199 TYR A N 1
ATOM 1612 C CA . TYR A 1 199 ? -3.007 1.231 5.695 1.00 87.88 199 TYR A CA 1
ATOM 1613 C C . TYR A 1 199 ? -2.910 2.675 5.236 1.00 87.88 199 TYR A C 1
ATOM 1615 O O . TYR A 1 199 ? -3.041 2.951 4.045 1.00 87.88 199 TYR A O 1
ATOM 1623 N N . THR A 1 200 ? -2.638 3.582 6.164 1.00 81.50 200 THR A N 1
ATOM 1624 C CA . THR A 1 200 ? -2.542 4.995 5.872 1.00 81.50 200 THR A CA 1
ATOM 1625 C C . THR A 1 200 ? -1.101 5.394 5.574 1.00 81.50 200 THR A C 1
ATOM 1627 O O . THR A 1 200 ? -0.947 6.243 4.730 1.00 81.50 200 THR A O 1
ATOM 1630 N N . LEU A 1 201 ? -0.042 4.759 6.107 1.00 83.06 201 LEU A N 1
ATOM 1631 C CA . LEU A 1 201 ? 1.377 5.168 5.921 1.00 83.06 201 LEU A CA 1
ATOM 1632 C C . LEU A 1 201 ? 1.776 5.713 4.523 1.00 83.06 201 LEU A C 1
ATOM 1634 O O . LEU A 1 201 ? 1.514 5.107 3.486 1.00 83.06 201 LEU A O 1
ATOM 1638 N N . LEU A 1 202 ? 2.552 6.807 4.487 1.00 82.62 202 LEU A N 1
ATOM 1639 C CA . LEU A 1 202 ? 2.957 7.462 3.230 1.00 82.62 202 LEU A CA 1
ATOM 1640 C C . LEU A 1 202 ? 4.022 6.663 2.483 1.00 82.62 202 LEU A C 1
ATOM 1642 O O . LEU A 1 202 ? 4.214 6.881 1.294 1.00 82.62 202 LEU A O 1
ATOM 1646 N N . ILE A 1 203 ? 4.660 5.690 3.134 1.00 86.06 203 ILE A N 1
ATOM 1647 C CA . ILE A 1 203 ? 5.662 4.834 2.499 1.00 86.06 203 ILE A CA 1
ATOM 1648 C C . ILE A 1 203 ? 5.129 4.123 1.255 1.00 86.06 203 ILE A C 1
ATOM 1650 O O . ILE A 1 203 ? 5.887 3.889 0.323 1.00 86.06 203 ILE A O 1
ATOM 1654 N N . TRP A 1 204 ? 3.824 3.835 1.190 1.00 88.88 204 TRP A N 1
ATOM 1655 C CA . TRP A 1 204 ? 3.205 3.232 0.006 1.00 88.88 204 TRP A CA 1
ATOM 1656 C C . TRP A 1 204 ? 3.346 4.112 -1.249 1.00 88.88 204 TRP A C 1
ATOM 1658 O O . TRP A 1 204 ? 3.304 3.596 -2.364 1.00 88.88 204 TRP A O 1
ATOM 1668 N N . HIS A 1 205 ? 3.574 5.415 -1.062 1.00 83.69 205 HIS A N 1
ATOM 1669 C CA . HIS A 1 205 ? 3.769 6.421 -2.105 1.00 83.69 205 HIS A CA 1
ATOM 1670 C C . HIS A 1 205 ? 5.255 6.630 -2.453 1.00 83.69 205 HIS A C 1
ATOM 1672 O O . HIS A 1 205 ? 5.575 7.184 -3.499 1.00 83.69 205 HIS A O 1
ATOM 1678 N N . ASP A 1 206 ? 6.170 6.196 -1.583 1.00 82.38 206 ASP A N 1
ATOM 1679 C CA . ASP A 1 206 ? 7.609 6.421 -1.715 1.00 82.38 206 ASP A CA 1
ATOM 1680 C C . ASP A 1 206 ? 8.251 5.290 -2.535 1.00 82.38 206 ASP A C 1
ATOM 1682 O O . ASP A 1 206 ? 8.549 4.201 -2.035 1.00 82.38 206 ASP A O 1
ATOM 1686 N N . GLU A 1 207 ? 8.436 5.530 -3.835 1.00 84.50 207 GLU A N 1
ATOM 1687 C CA . GLU A 1 207 ? 9.034 4.571 -4.779 1.00 84.50 207 GLU A CA 1
ATOM 1688 C C . GLU A 1 207 ? 10.454 4.149 -4.377 1.00 84.50 207 GLU A C 1
ATOM 1690 O O . GLU A 1 207 ? 10.839 2.984 -4.542 1.00 84.50 207 GLU A O 1
ATOM 1695 N N . ASN A 1 208 ? 11.226 5.073 -3.798 1.00 83.31 208 ASN A N 1
ATOM 1696 C CA . ASN A 1 208 ? 12.594 4.811 -3.368 1.00 83.31 208 ASN A CA 1
ATOM 1697 C C . ASN A 1 208 ? 12.605 3.931 -2.119 1.00 83.31 208 ASN A C 1
ATOM 1699 O O . ASN A 1 208 ? 13.321 2.929 -2.081 1.00 83.31 208 ASN A O 1
ATOM 1703 N N . ALA A 1 209 ? 11.778 4.254 -1.122 1.00 87.69 209 ALA A N 1
ATOM 1704 C CA . ALA A 1 209 ? 11.689 3.458 0.095 1.00 87.69 209 ALA A CA 1
ATOM 1705 C C . ALA A 1 209 ? 11.112 2.064 -0.160 1.00 87.69 209 ALA A C 1
ATOM 1707 O O . ALA A 1 209 ? 11.623 1.094 0.397 1.00 87.69 209 ALA A O 1
ATOM 1708 N N . ILE A 1 210 ? 10.097 1.922 -1.020 1.00 92.12 210 ILE A N 1
ATOM 1709 C CA . ILE A 1 210 ? 9.588 0.596 -1.396 1.00 92.12 210 ILE A CA 1
ATOM 1710 C C . ILE A 1 210 ? 10.641 -0.189 -2.177 1.00 92.12 210 ILE A C 1
ATOM 1712 O O . ILE A 1 210 ? 10.817 -1.378 -1.910 1.00 92.12 210 ILE A O 1
ATOM 1716 N N . SER A 1 211 ? 11.389 0.447 -3.082 1.00 84.69 211 SER A N 1
ATOM 1717 C CA . SER A 1 211 ? 12.498 -0.214 -3.781 1.00 84.69 211 SER A CA 1
ATOM 1718 C C . SER A 1 211 ? 13.577 -0.702 -2.812 1.00 84.69 211 SER A C 1
ATOM 1720 O O . SER A 1 211 ? 14.002 -1.853 -2.905 1.00 84.69 211 SER A O 1
ATOM 1722 N N . GLU A 1 212 ? 13.975 0.128 -1.848 1.00 92.00 212 GLU A N 1
ATOM 1723 C CA . GLU A 1 212 ? 14.948 -0.237 -0.817 1.00 92.00 212 GLU A CA 1
ATOM 1724 C C . GLU A 1 212 ? 14.432 -1.371 0.085 1.00 92.00 212 GLU A C 1
ATOM 1726 O O . GLU A 1 212 ? 15.142 -2.349 0.335 1.00 92.00 212 GLU A O 1
ATOM 1731 N N . LEU A 1 213 ? 13.175 -1.284 0.531 1.00 95.69 213 LEU A N 1
ATOM 1732 C CA . LEU A 1 213 ? 12.518 -2.332 1.307 1.00 95.69 213 LEU A CA 1
ATOM 1733 C C . LEU A 1 213 ? 12.483 -3.654 0.535 1.00 95.69 213 LEU A C 1
ATOM 1735 O O . LEU A 1 213 ? 12.756 -4.702 1.116 1.00 95.69 213 LEU A O 1
ATOM 1739 N N . CYS A 1 214 ? 12.186 -3.625 -0.767 1.00 91.94 214 CYS A N 1
ATOM 1740 C CA . CYS A 1 214 ? 12.157 -4.825 -1.603 1.00 91.94 214 CYS A CA 1
ATOM 1741 C C . CYS A 1 214 ? 13.504 -5.539 -1.639 1.00 91.94 214 CYS A C 1
ATOM 1743 O O . CYS A 1 214 ? 13.529 -6.760 -1.492 1.00 91.94 214 CYS A O 1
ATOM 1745 N N . GLU A 1 215 ? 14.605 -4.804 -1.807 1.00 90.56 215 GLU A N 1
ATOM 1746 C CA . GLU A 1 215 ? 15.942 -5.405 -1.823 1.00 90.56 215 GLU A CA 1
ATOM 1747 C C . GLU A 1 215 ? 16.296 -6.005 -0.456 1.00 90.56 215 GLU A C 1
ATOM 1749 O O . GLU A 1 215 ? 16.690 -7.170 -0.380 1.00 90.56 215 GLU A O 1
ATOM 1754 N N . ARG A 1 216 ? 16.030 -5.291 0.649 1.00 94.88 216 ARG A N 1
ATOM 1755 C CA . ARG A 1 216 ? 16.254 -5.820 2.010 1.00 94.88 216 ARG A CA 1
ATOM 1756 C C . ARG A 1 216 ? 15.419 -7.078 2.291 1.00 94.88 216 ARG A C 1
ATOM 1758 O O . ARG A 1 216 ? 15.901 -8.035 2.900 1.00 94.88 216 ARG A O 1
ATOM 1765 N N . MET A 1 217 ? 14.166 -7.095 1.837 1.00 94.69 217 MET A N 1
ATOM 1766 C CA . MET A 1 217 ? 13.268 -8.248 1.952 1.00 94.69 217 MET A CA 1
ATOM 1767 C C . MET A 1 217 ? 13.747 -9.426 1.102 1.00 94.69 217 MET A C 1
ATOM 1769 O O . MET A 1 217 ? 13.765 -10.558 1.582 1.00 94.69 217 MET A O 1
ATOM 1773 N N . LYS A 1 218 ? 14.185 -9.169 -0.135 1.00 90.38 218 LYS A N 1
ATOM 1774 C CA . LYS A 1 218 ? 14.775 -10.169 -1.030 1.00 90.38 218 LYS A CA 1
ATOM 1775 C C . LYS A 1 218 ? 15.998 -10.827 -0.393 1.00 90.38 218 LYS A C 1
ATOM 1777 O O . LYS A 1 218 ? 16.019 -12.050 -0.283 1.00 90.38 218 LYS A O 1
ATOM 1782 N N . GLU A 1 219 ? 16.957 -10.045 0.098 1.00 90.38 219 GLU A N 1
ATOM 1783 C CA . GLU A 1 219 ? 18.141 -10.573 0.791 1.00 90.38 219 GLU A CA 1
ATOM 1784 C C . GLU A 1 219 ? 17.764 -11.423 2.013 1.00 90.38 219 GLU A C 1
ATOM 1786 O O . GLU A 1 219 ? 18.357 -12.476 2.272 1.00 90.38 219 GLU A O 1
ATOM 1791 N N . SER A 1 220 ? 16.751 -10.986 2.765 1.00 92.06 220 SER A N 1
ATOM 1792 C CA . SER A 1 220 ? 16.222 -11.722 3.912 1.00 92.06 220 SER A CA 1
ATOM 1793 C C . SER A 1 220 ? 15.602 -13.065 3.509 1.00 92.06 220 SER A C 1
ATOM 1795 O O . SER A 1 220 ? 15.881 -14.082 4.155 1.00 92.06 220 SER A O 1
ATOM 1797 N N . PHE A 1 221 ? 14.822 -13.108 2.424 1.00 91.06 221 PHE A N 1
ATOM 1798 C CA . PHE A 1 221 ? 14.245 -14.345 1.895 1.00 91.06 221 PHE A CA 1
ATOM 1799 C C . PHE A 1 221 ? 15.322 -15.349 1.471 1.00 91.06 221 PHE A C 1
ATOM 1801 O O . PHE A 1 221 ? 15.244 -16.513 1.875 1.00 91.06 221 PHE A O 1
ATOM 1808 N N . GLU A 1 222 ? 16.351 -14.896 0.743 1.00 87.56 222 GLU A N 1
ATOM 1809 C CA . GLU A 1 222 ? 17.473 -15.742 0.303 1.00 87.56 222 GLU A CA 1
ATOM 1810 C C . GLU A 1 222 ? 18.205 -16.335 1.506 1.00 87.56 222 GLU A C 1
ATOM 1812 O O . GLU A 1 222 ? 18.444 -17.543 1.589 1.00 87.56 222 GLU A O 1
ATOM 1817 N N . ARG A 1 223 ? 18.508 -15.490 2.493 1.00 87.44 223 ARG A N 1
ATOM 1818 C CA . ARG A 1 223 ? 19.251 -15.889 3.688 1.00 87.44 223 ARG A CA 1
ATOM 1819 C C . ARG A 1 223 ? 18.471 -16.844 4.588 1.00 87.44 223 ARG A C 1
ATOM 1821 O O . ARG A 1 223 ? 19.066 -17.733 5.203 1.00 87.44 223 ARG A O 1
ATOM 1828 N N . CYS A 1 224 ? 17.155 -16.668 4.674 1.00 86.19 224 CYS A N 1
ATOM 1829 C CA . CYS A 1 224 ? 16.275 -17.542 5.444 1.00 86.19 224 CYS A CA 1
ATOM 1830 C C . CYS A 1 224 ? 15.878 -18.819 4.679 1.00 86.19 224 CYS A C 1
ATOM 1832 O O . CYS A 1 224 ? 15.256 -19.699 5.269 1.00 86.19 224 CYS A O 1
ATOM 1834 N N . GLY A 1 225 ? 16.275 -18.961 3.407 1.00 85.19 225 GLY A N 1
ATOM 1835 C CA . GLY A 1 225 ? 16.040 -20.163 2.605 1.00 85.19 225 GLY A CA 1
ATOM 1836 C C . GLY A 1 225 ? 14.600 -20.315 2.114 1.00 85.19 225 GLY A C 1
ATOM 1837 O O . GLY A 1 225 ? 14.140 -21.440 1.912 1.00 85.19 225 GLY A O 1
ATOM 1838 N N . TYR A 1 226 ? 13.877 -19.207 1.937 1.00 83.81 226 TYR A N 1
ATOM 1839 C CA . TYR A 1 226 ? 12.536 -19.239 1.359 1.00 83.81 226 TYR A CA 1
ATOM 1840 C C . TYR A 1 226 ? 12.590 -19.658 -0.114 1.00 83.81 226 TYR A C 1
ATOM 1842 O O . TYR A 1 226 ? 13.482 -19.271 -0.862 1.00 83.81 226 TYR A O 1
ATOM 1850 N N . SER A 1 227 ? 11.605 -20.433 -0.568 1.00 75.56 227 SER A N 1
ATOM 1851 C CA . SER A 1 227 ? 11.474 -20.764 -1.991 1.00 75.56 227 SER A CA 1
ATOM 1852 C C . SER A 1 227 ? 10.993 -19.547 -2.785 1.00 75.56 227 SER A C 1
ATOM 1854 O O . SER A 1 227 ? 10.111 -18.818 -2.325 1.00 75.56 227 SER A O 1
ATOM 1856 N N . SER A 1 228 ? 11.540 -19.315 -3.982 1.00 68.00 228 SER A N 1
ATOM 1857 C CA . SER A 1 228 ? 11.005 -18.276 -4.871 1.00 68.00 228 SER A CA 1
ATOM 1858 C C . SER A 1 228 ? 9.637 -18.664 -5.440 1.00 68.00 228 SER A C 1
ATOM 1860 O O . SER A 1 228 ? 9.299 -19.846 -5.528 1.00 68.00 228 SER A O 1
ATOM 1862 N N . ALA A 1 229 ? 8.874 -17.664 -5.891 1.00 59.12 229 ALA A N 1
ATOM 1863 C CA . ALA A 1 229 ? 7.561 -17.850 -6.514 1.00 59.12 229 ALA A CA 1
ATOM 1864 C C . ALA A 1 229 ? 7.576 -18.789 -7.737 1.00 59.12 229 ALA A C 1
ATOM 1866 O O . ALA A 1 229 ? 6.597 -19.483 -7.989 1.00 59.12 229 ALA A O 1
ATOM 1867 N N . ASN A 1 230 ? 8.701 -18.864 -8.458 1.00 58.72 230 ASN A N 1
ATOM 1868 C CA . ASN A 1 230 ? 8.851 -19.688 -9.662 1.00 58.72 230 ASN A CA 1
ATOM 1869 C C . ASN A 1 230 ? 9.628 -20.996 -9.404 1.00 58.72 230 ASN A C 1
ATOM 1871 O O . ASN A 1 230 ? 10.087 -21.633 -10.349 1.00 58.72 230 ASN A O 1
ATOM 1875 N N . GLY A 1 231 ? 9.844 -21.378 -8.140 1.00 51.00 231 GLY A N 1
ATOM 1876 C CA . GLY A 1 231 ? 10.576 -22.599 -7.773 1.00 51.00 231 GLY A CA 1
ATOM 1877 C C . GLY A 1 231 ? 12.099 -22.545 -7.982 1.00 51.00 231 GLY A C 1
ATOM 1878 O O . GLY A 1 231 ? 12.780 -23.529 -7.712 1.00 51.00 231 GLY A O 1
ATOM 1879 N N . GLY A 1 232 ? 12.647 -21.411 -8.435 1.00 52.38 232 GLY A N 1
ATOM 1880 C CA . GLY A 1 232 ? 14.090 -21.153 -8.512 1.00 52.38 232 GLY A CA 1
ATOM 1881 C C . GLY A 1 232 ? 14.683 -20.577 -7.216 1.00 52.38 232 GLY A C 1
ATOM 1882 O O . GLY A 1 232 ? 13.975 -20.369 -6.231 1.00 52.38 232 GLY A O 1
ATOM 1883 N N . TYR A 1 233 ? 15.980 -20.263 -7.233 1.00 46.69 233 TYR A N 1
ATOM 1884 C CA . TYR A 1 233 ? 16.711 -19.689 -6.088 1.00 46.69 233 TYR A CA 1
ATOM 1885 C C . TYR A 1 233 ? 16.757 -18.149 -6.061 1.00 46.69 233 TYR A C 1
ATOM 1887 O O . TYR A 1 233 ? 17.356 -17.587 -5.154 1.00 46.69 233 TYR A O 1
ATOM 1895 N N . LYS A 1 234 ? 16.156 -17.454 -7.039 1.00 61.47 234 LYS A N 1
ATOM 1896 C CA . LYS A 1 234 ? 16.174 -15.982 -7.125 1.00 61.47 234 LYS A CA 1
ATOM 1897 C C . LYS A 1 234 ? 14.792 -15.393 -6.861 1.00 61.47 234 LYS A C 1
ATOM 1899 O O . LYS A 1 234 ? 13.810 -15.845 -7.450 1.00 61.47 234 LYS A O 1
ATOM 1904 N N . HIS A 1 235 ? 14.721 -14.350 -6.035 1.00 74.62 235 HIS A N 1
ATOM 1905 C CA . HIS A 1 235 ? 13.470 -13.643 -5.727 1.00 74.62 235 HIS A CA 1
ATOM 1906 C C . HIS A 1 235 ? 13.244 -12.387 -6.587 1.00 74.62 235 HIS A C 1
ATOM 1908 O O . HIS A 1 235 ? 12.467 -11.520 -6.210 1.00 74.62 235 HIS A O 1
ATOM 1914 N N . ASP A 1 236 ? 13.850 -12.292 -7.774 1.00 72.31 236 ASP A N 1
ATOM 1915 C CA . ASP A 1 236 ? 13.662 -11.142 -8.680 1.00 72.31 236 ASP A CA 1
ATOM 1916 C C . ASP A 1 236 ? 12.188 -10.937 -9.067 1.00 72.31 236 ASP A C 1
ATOM 1918 O O . ASP A 1 236 ? 11.707 -9.809 -9.170 1.00 72.31 236 ASP A O 1
ATOM 1922 N N . ALA A 1 237 ? 11.437 -12.036 -9.207 1.00 71.44 237 ALA A N 1
ATOM 1923 C CA . ALA A 1 237 ? 10.000 -11.987 -9.455 1.00 71.44 237 ALA A CA 1
ATOM 1924 C C . ALA A 1 237 ? 9.247 -11.255 -8.333 1.00 71.44 237 ALA A C 1
ATOM 1926 O O . ALA A 1 237 ? 8.337 -10.489 -8.627 1.00 71.44 237 ALA A O 1
ATOM 1927 N N . TYR A 1 238 ? 9.644 -11.441 -7.069 1.00 84.25 238 TYR A N 1
ATOM 1928 C CA . TYR A 1 238 ? 9.031 -10.745 -5.938 1.00 84.25 238 TYR A CA 1
ATOM 1929 C C . TYR A 1 238 ? 9.213 -9.229 -6.064 1.00 84.25 238 TYR A C 1
ATOM 1931 O O . TYR A 1 238 ? 8.224 -8.499 -6.044 1.00 84.25 238 TYR A O 1
ATOM 1939 N N . THR A 1 239 ? 10.446 -8.767 -6.298 1.00 82.75 239 THR A N 1
ATOM 1940 C CA . THR A 1 239 ? 10.746 -7.337 -6.469 1.00 82.75 239 THR A CA 1
ATOM 1941 C C . THR A 1 239 ? 9.939 -6.729 -7.615 1.00 82.75 239 THR A C 1
ATOM 1943 O O . THR A 1 239 ? 9.350 -5.660 -7.462 1.00 82.75 239 THR A O 1
ATOM 1946 N N . VAL A 1 240 ? 9.857 -7.424 -8.756 1.00 79.69 240 VAL A N 1
ATOM 1947 C CA . VAL A 1 240 ? 9.064 -6.968 -9.907 1.00 79.69 240 VAL A CA 1
ATOM 1948 C C . VAL A 1 240 ? 7.580 -6.846 -9.551 1.00 79.69 240 VAL A C 1
ATOM 1950 O O . VAL A 1 240 ? 6.953 -5.859 -9.929 1.00 79.69 240 VAL A O 1
ATOM 1953 N N . MET A 1 241 ? 7.008 -7.808 -8.821 1.00 82.38 241 MET A N 1
ATOM 1954 C CA . MET A 1 241 ? 5.583 -7.770 -8.470 1.00 82.38 241 MET A CA 1
ATOM 1955 C C . MET A 1 241 ? 5.245 -6.703 -7.431 1.00 82.38 241 MET A C 1
ATOM 1957 O O . MET A 1 241 ? 4.196 -6.071 -7.549 1.00 82.38 241 MET A O 1
ATOM 1961 N N . VAL A 1 242 ? 6.123 -6.449 -6.456 1.00 87.88 242 VAL A N 1
ATOM 1962 C CA . VAL A 1 242 ? 5.931 -5.341 -5.506 1.00 87.88 242 VAL A CA 1
ATOM 1963 C C . VAL A 1 242 ? 5.957 -4.003 -6.247 1.00 87.88 242 VAL A C 1
ATOM 1965 O O . VAL A 1 242 ? 5.019 -3.220 -6.115 1.00 87.88 242 VAL A O 1
ATOM 1968 N N . LYS A 1 243 ? 6.973 -3.775 -7.093 1.00 82.69 243 LYS A N 1
ATOM 1969 C CA . LYS A 1 243 ? 7.097 -2.537 -7.879 1.00 82.69 243 LYS A CA 1
ATOM 1970 C C . LYS A 1 243 ? 5.909 -2.332 -8.817 1.00 82.69 243 LYS A C 1
ATOM 1972 O O . LYS A 1 243 ? 5.378 -1.235 -8.888 1.00 82.69 243 LYS A O 1
ATOM 1977 N N . ARG A 1 244 ? 5.424 -3.390 -9.475 1.00 79.62 244 ARG A N 1
ATOM 1978 C CA . ARG A 1 244 ? 4.219 -3.320 -10.321 1.00 79.62 244 ARG A CA 1
ATOM 1979 C C . ARG A 1 244 ? 2.964 -2.933 -9.546 1.00 79.62 244 ARG A C 1
ATOM 1981 O O . ARG A 1 244 ? 2.184 -2.130 -10.048 1.00 79.62 244 ARG A O 1
ATOM 1988 N N . ALA A 1 245 ? 2.760 -3.507 -8.361 1.00 86.25 245 ALA A N 1
ATOM 1989 C CA . ALA A 1 245 ? 1.628 -3.149 -7.513 1.00 86.25 245 ALA A CA 1
ATOM 1990 C C . ALA A 1 245 ? 1.723 -1.685 -7.054 1.00 86.25 245 ALA A C 1
ATOM 1992 O O . ALA A 1 245 ? 0.720 -0.977 -7.082 1.00 86.25 245 ALA A O 1
ATOM 1993 N N . GLN A 1 246 ? 2.929 -1.211 -6.717 1.00 88.44 246 GLN A N 1
ATOM 1994 C CA . GLN A 1 246 ? 3.154 0.193 -6.379 1.00 88.44 246 GLN A CA 1
ATOM 1995 C C . GLN A 1 246 ? 2.890 1.122 -7.563 1.00 88.44 246 GLN A C 1
ATOM 1997 O O . GLN A 1 246 ? 2.129 2.068 -7.414 1.00 88.44 246 GLN A O 1
ATOM 2002 N N . SER A 1 247 ? 3.445 0.844 -8.744 1.00 82.25 247 SER A N 1
ATOM 2003 C CA . SER A 1 247 ? 3.182 1.663 -9.930 1.00 82.25 247 SER A CA 1
ATOM 2004 C C . SER A 1 247 ? 1.683 1.714 -10.233 1.00 82.25 247 SER A C 1
ATOM 2006 O O . SER A 1 247 ? 1.141 2.797 -10.394 1.00 82.25 247 SER A O 1
ATOM 2008 N N . ALA A 1 248 ? 0.976 0.579 -10.200 1.00 80.06 248 ALA A N 1
ATOM 2009 C CA . ALA A 1 248 ? -0.473 0.555 -10.414 1.00 80.06 248 ALA A CA 1
ATOM 2010 C C . ALA A 1 248 ? -1.273 1.329 -9.347 1.00 80.06 248 ALA A C 1
ATOM 2012 O O . ALA A 1 248 ? -2.350 1.827 -9.660 1.00 80.06 248 ALA A O 1
ATOM 2013 N N . TYR A 1 249 ? -0.769 1.422 -8.113 1.00 84.56 249 TYR A N 1
ATOM 2014 C CA . TYR A 1 249 ? -1.357 2.254 -7.062 1.00 84.56 249 TYR A CA 1
ATOM 2015 C C . TYR A 1 249 ? -1.127 3.743 -7.341 1.00 84.56 249 TYR A C 1
ATOM 2017 O O . TYR A 1 249 ? -2.071 4.525 -7.311 1.00 84.56 249 TYR A O 1
ATOM 2025 N N . LEU A 1 250 ? 0.109 4.118 -7.678 1.00 79.12 250 LEU A N 1
ATOM 2026 C CA . LEU A 1 250 ? 0.495 5.499 -7.975 1.00 79.12 250 LEU A CA 1
ATOM 2027 C C . LEU A 1 250 ? -0.170 6.052 -9.244 1.00 79.12 250 LEU A C 1
ATOM 2029 O O . LEU A 1 250 ? -0.376 7.256 -9.352 1.00 79.12 250 LEU A O 1
ATOM 2033 N N . GLU A 1 251 ? -0.503 5.189 -10.207 1.00 70.88 251 GLU A N 1
ATOM 2034 C CA . GLU A 1 251 ? -1.225 5.563 -11.430 1.00 70.88 251 GLU A CA 1
ATOM 2035 C C . GLU A 1 251 ? -2.664 6.049 -11.178 1.00 70.88 251 GLU A C 1
ATOM 2037 O O . GLU A 1 251 ? -3.211 6.719 -12.050 1.00 70.88 251 GLU A O 1
ATOM 2042 N N . ASP A 1 252 ? -3.268 5.698 -10.038 1.00 68.38 252 ASP A N 1
ATOM 2043 C CA . ASP A 1 252 ? -4.678 5.966 -9.698 1.00 68.38 252 ASP A CA 1
ATOM 2044 C C . ASP A 1 252 ? -4.804 6.571 -8.285 1.00 68.38 252 ASP A C 1
ATOM 2046 O O . ASP A 1 252 ? -5.726 6.282 -7.524 1.00 68.38 252 ASP A O 1
ATOM 2050 N N . ILE A 1 253 ? -3.802 7.368 -7.906 1.00 64.88 253 ILE A N 1
ATOM 2051 C CA . ILE A 1 253 ? -3.636 7.920 -6.556 1.00 64.88 253 ILE A CA 1
ATOM 2052 C C . ILE A 1 253 ? -4.553 9.111 -6.266 1.00 64.88 253 ILE A C 1
ATOM 2054 O O . ILE A 1 253 ? -4.841 9.395 -5.107 1.00 64.88 253 ILE A O 1
ATOM 2058 N N . ASP A 1 254 ? -5.021 9.780 -7.322 1.00 53.72 254 ASP A N 1
ATOM 2059 C CA . ASP A 1 254 ? -5.881 10.966 -7.250 1.00 53.72 254 ASP A CA 1
ATOM 2060 C C . ASP A 1 254 ? -7.355 10.612 -6.978 1.00 53.72 254 ASP A C 1
ATOM 2062 O O . ASP A 1 254 ? -8.195 11.503 -6.844 1.00 53.72 254 ASP A O 1
ATOM 2066 N N . TYR A 1 255 ? -7.694 9.320 -6.891 1.00 53.91 255 TYR A N 1
ATOM 2067 C CA . TYR A 1 255 ? -9.025 8.896 -6.475 1.00 53.91 255 TYR A CA 1
ATOM 2068 C C . TYR A 1 255 ? -9.177 9.052 -4.959 1.00 53.91 255 TYR A C 1
ATOM 2070 O O . TYR A 1 255 ? -8.620 8.278 -4.175 1.00 53.91 255 TYR A O 1
ATOM 2078 N N . ASP A 1 256 ? -9.983 10.029 -4.546 1.00 49.91 256 ASP A N 1
ATOM 2079 C CA . ASP A 1 256 ? -10.402 10.171 -3.157 1.00 49.91 256 ASP A CA 1
ATOM 2080 C C . ASP A 1 256 ? -11.366 9.026 -2.798 1.00 49.91 256 ASP A C 1
ATOM 2082 O O . ASP A 1 256 ? -12.540 9.012 -3.162 1.00 49.91 256 ASP A O 1
ATOM 2086 N N . GLY A 1 257 ? -10.844 8.011 -2.105 1.00 51.78 257 GLY A N 1
ATOM 2087 C CA . GLY A 1 257 ? -11.599 6.856 -1.607 1.00 51.78 257 GLY A CA 1
ATOM 2088 C C . GLY A 1 257 ? -12.638 7.187 -0.530 1.00 51.78 257 GLY A C 1
ATOM 2089 O O . GLY A 1 257 ? -13.246 6.258 0.008 1.00 51.78 257 GLY A O 1
ATOM 2090 N N . SER A 1 258 ? -12.836 8.472 -0.215 1.00 57.88 258 SER A N 1
ATOM 2091 C CA . SER A 1 258 ? -13.714 8.978 0.842 1.00 57.88 258 SER A CA 1
ATOM 2092 C C . SER A 1 258 ? -15.137 8.418 0.777 1.00 57.88 258 SER A C 1
ATOM 2094 O O . SER A 1 258 ? -15.673 8.020 1.810 1.00 57.88 258 SER A O 1
ATOM 2096 N N . GLU A 1 259 ? -15.715 8.262 -0.417 1.00 67.94 259 GLU A N 1
ATOM 2097 C CA . GLU A 1 259 ? -17.077 7.725 -0.574 1.00 67.94 259 GLU A CA 1
ATOM 2098 C C . GLU A 1 259 ? -17.206 6.259 -0.124 1.00 67.94 259 GLU A C 1
ATOM 2100 O O . GLU A 1 259 ? -18.224 5.863 0.442 1.00 67.94 259 GLU A O 1
ATOM 2105 N N . LEU A 1 260 ? -16.177 5.429 -0.340 1.00 79.25 260 LEU A N 1
ATOM 2106 C CA . LEU A 1 260 ? -16.211 4.023 0.083 1.00 79.25 260 LEU A CA 1
ATOM 2107 C C . LEU A 1 260 ? -16.004 3.867 1.595 1.00 79.25 260 LEU A C 1
ATOM 2109 O O . LEU A 1 260 ? -16.465 2.886 2.183 1.00 79.25 260 LEU A O 1
ATOM 2113 N N . GLY A 1 261 ? -15.341 4.837 2.226 1.00 77.69 261 GLY A N 1
ATOM 2114 C CA . GLY A 1 261 ? -15.109 4.866 3.667 1.00 77.69 261 GLY A CA 1
ATOM 2115 C C . GLY A 1 261 ? -16.395 4.965 4.493 1.00 77.69 261 GLY A C 1
ATOM 2116 O O . GLY A 1 261 ? -16.419 4.477 5.625 1.00 77.69 261 GLY A O 1
ATOM 2117 N N . GLU A 1 262 ? -17.477 5.520 3.936 1.00 82.50 262 GLU A N 1
ATOM 2118 C CA . GLU A 1 262 ? -18.765 5.679 4.630 1.00 82.50 262 GLU A CA 1
ATOM 2119 C C . GLU A 1 262 ? -19.529 4.359 4.807 1.00 82.50 262 GLU A C 1
ATOM 2121 O O . GLU A 1 262 ? -20.304 4.209 5.755 1.00 82.50 262 GLU A O 1
ATOM 2126 N N . TYR A 1 263 ? -19.284 3.376 3.940 1.00 86.31 263 TYR A N 1
ATOM 2127 C CA . TYR A 1 263 ? -19.954 2.082 4.008 1.00 86.31 263 TYR A CA 1
ATOM 2128 C C . TYR A 1 263 ? -19.444 1.243 5.184 1.00 86.31 263 TYR A C 1
ATOM 2130 O O . TYR A 1 263 ? -18.270 1.273 5.579 1.00 86.31 263 TYR A O 1
ATOM 2138 N N . THR A 1 264 ? -20.337 0.434 5.743 1.00 87.81 264 THR A N 1
ATOM 2139 C CA . THR A 1 264 ? -19.974 -0.596 6.719 1.00 87.81 264 THR A CA 1
ATOM 2140 C C . THR A 1 264 ? -19.189 -1.725 6.044 1.00 87.81 264 THR A C 1
ATOM 2142 O O . THR A 1 264 ? -19.319 -1.980 4.845 1.00 87.81 264 THR A O 1
ATOM 2145 N N . ILE A 1 265 ? -18.390 -2.473 6.813 1.00 89.31 265 ILE A N 1
ATOM 2146 C CA . ILE A 1 265 ? -17.648 -3.634 6.284 1.00 89.31 265 ILE A CA 1
ATOM 2147 C C . ILE A 1 265 ? -18.579 -4.640 5.589 1.00 89.31 265 ILE A C 1
ATOM 2149 O O . ILE A 1 265 ? -18.203 -5.214 4.573 1.00 89.31 265 ILE A O 1
ATOM 2153 N N . THR A 1 266 ? -19.793 -4.862 6.095 1.00 88.06 266 THR A N 1
ATOM 2154 C CA . THR A 1 266 ? -20.740 -5.822 5.503 1.00 88.06 266 THR A CA 1
ATOM 2155 C C . THR A 1 266 ? -21.302 -5.355 4.159 1.00 88.06 266 THR A C 1
ATOM 2157 O O . THR A 1 266 ? -21.499 -6.173 3.252 1.00 88.06 266 THR A O 1
ATOM 2160 N N . GLU A 1 267 ? -21.506 -4.049 3.988 1.00 89.12 267 GLU A N 1
ATOM 2161 C CA . GLU A 1 267 ? -21.854 -3.447 2.697 1.00 89.12 267 GLU A CA 1
ATOM 2162 C C . GLU A 1 267 ? -20.688 -3.562 1.711 1.00 89.12 267 GLU A C 1
ATOM 2164 O O . GLU A 1 267 ? -20.883 -4.042 0.592 1.00 89.12 267 GLU A O 1
ATOM 2169 N N . LEU A 1 268 ? -19.468 -3.243 2.156 1.00 89.44 268 LEU A N 1
ATOM 2170 C CA . LEU A 1 268 ? -18.256 -3.374 1.344 1.00 89.44 268 LEU A CA 1
ATOM 2171 C C . LEU A 1 268 ? -18.022 -4.817 0.888 1.00 89.44 268 LEU A C 1
ATOM 2173 O O . LEU A 1 268 ? -17.729 -5.042 -0.282 1.00 89.44 268 LEU A O 1
ATOM 2177 N N . VAL A 1 269 ? -18.219 -5.806 1.764 1.00 87.38 269 VAL A N 1
ATOM 2178 C CA . VAL A 1 269 ? -18.154 -7.236 1.408 1.00 87.38 269 VAL A CA 1
ATOM 2179 C C . VAL A 1 269 ? -19.163 -7.564 0.315 1.00 87.38 269 VAL A C 1
ATOM 2181 O O . VAL A 1 269 ? -18.815 -8.184 -0.685 1.00 87.38 269 VAL A O 1
ATOM 2184 N N . SER A 1 270 ? -20.404 -7.100 0.464 1.00 85.56 270 SER A N 1
ATOM 2185 C CA . SER A 1 270 ? -21.455 -7.348 -0.526 1.00 85.56 270 SER A CA 1
ATOM 2186 C C . SER A 1 270 ? -21.109 -6.744 -1.891 1.00 85.56 270 SER A C 1
ATOM 2188 O O . SER A 1 270 ? -21.380 -7.356 -2.924 1.00 85.56 270 SER A O 1
ATOM 2190 N N . MET A 1 271 ? -20.507 -5.553 -1.914 1.00 85.19 271 MET A N 1
ATOM 2191 C CA . MET A 1 271 ? -20.024 -4.910 -3.141 1.00 85.19 271 MET A CA 1
ATOM 2192 C C . MET A 1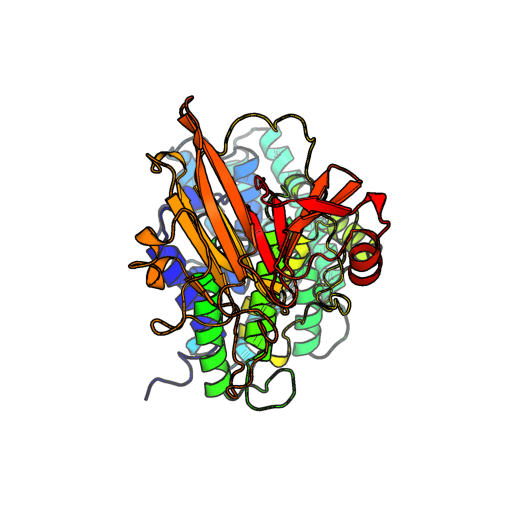 271 ? -18.831 -5.664 -3.744 1.00 85.19 271 MET A C 1
ATOM 2194 O O . MET A 1 271 ? -18.770 -5.856 -4.963 1.00 85.19 271 MET A O 1
ATOM 2198 N N . TYR A 1 272 ? -17.902 -6.107 -2.897 1.00 82.88 272 TYR A N 1
ATOM 2199 C CA . TYR A 1 272 ? -16.680 -6.804 -3.288 1.00 82.88 272 TYR A CA 1
ATOM 2200 C C . TYR A 1 272 ? -16.992 -8.170 -3.915 1.00 82.88 272 TYR A C 1
ATOM 2202 O O . TYR A 1 272 ? -16.532 -8.464 -5.021 1.00 82.88 272 TYR A O 1
ATOM 2210 N N . ASP A 1 273 ? -17.870 -8.950 -3.276 1.00 81.81 273 ASP A N 1
ATOM 2211 C CA . ASP A 1 273 ? -18.323 -10.258 -3.759 1.00 81.81 273 ASP A CA 1
ATOM 2212 C C . ASP A 1 273 ? -19.095 -10.149 -5.083 1.00 81.81 273 ASP A C 1
ATOM 2214 O O . ASP A 1 273 ? -18.850 -10.920 -6.014 1.00 81.81 273 ASP A O 1
ATOM 2218 N N . ARG A 1 274 ? -20.002 -9.167 -5.215 1.00 77.75 274 ARG A N 1
ATOM 2219 C CA . ARG A 1 274 ? -20.749 -8.924 -6.470 1.00 77.75 274 ARG A CA 1
ATOM 2220 C C . ARG A 1 274 ? -19.831 -8.576 -7.634 1.00 77.75 274 ARG A C 1
ATOM 2222 O O . ARG A 1 274 ? -20.111 -8.965 -8.765 1.00 77.75 274 ARG A O 1
ATOM 2229 N N . SER A 1 275 ? -18.750 -7.863 -7.343 1.00 71.00 275 SER A N 1
ATOM 2230 C CA . SER A 1 275 ? -17.746 -7.465 -8.327 1.00 71.00 275 SER A CA 1
ATOM 2231 C C . SER A 1 275 ? -16.752 -8.588 -8.650 1.00 71.00 275 SER A C 1
ATOM 2233 O O . SER A 1 275 ? -15.908 -8.408 -9.520 1.00 71.00 275 SER A O 1
ATOM 2235 N N . GLN A 1 276 ? -16.840 -9.740 -7.965 1.00 72.94 276 GLN A N 1
ATOM 2236 C CA . GLN A 1 276 ? -15.923 -10.881 -8.101 1.00 72.94 276 GLN A CA 1
ATOM 2237 C C . GLN A 1 276 ? -14.445 -10.489 -7.958 1.00 72.94 276 GLN A C 1
ATOM 2239 O O . GLN A 1 276 ? -13.559 -11.069 -8.596 1.00 72.94 276 GLN A O 1
ATOM 2244 N N . LEU A 1 277 ? -14.183 -9.485 -7.122 1.00 72.62 277 LEU A N 1
ATOM 2245 C CA . LEU A 1 277 ? -12.848 -8.944 -6.938 1.00 72.62 277 LEU A CA 1
ATOM 2246 C C . LEU A 1 277 ? -11.988 -9.891 -6.107 1.00 72.62 277 LEU A C 1
ATOM 2248 O O . LEU A 1 277 ? -12.456 -10.689 -5.295 1.00 72.62 277 LEU A O 1
ATOM 2252 N N . SER A 1 278 ? -10.685 -9.807 -6.333 1.00 73.19 278 SER A N 1
ATOM 2253 C CA . SER A 1 278 ? -9.693 -10.547 -5.570 1.00 73.19 278 SER A CA 1
ATOM 2254 C C . SER A 1 278 ? -8.426 -9.720 -5.479 1.00 73.19 278 SER A C 1
ATOM 2256 O O . SER A 1 278 ? -8.027 -9.109 -6.469 1.00 73.19 278 SER A O 1
ATOM 2258 N N . VAL A 1 279 ? -7.723 -9.799 -4.346 1.00 74.50 279 VAL A N 1
ATOM 2259 C CA . VAL A 1 279 ? -6.344 -9.300 -4.247 1.00 74.50 279 VAL A CA 1
ATOM 2260 C C . VAL A 1 279 ? -5.490 -9.889 -5.365 1.00 74.50 279 VAL A C 1
ATOM 2262 O O . VAL A 1 279 ? -4.597 -9.218 -5.843 1.00 74.50 279 VAL A O 1
ATOM 2265 N N . ASP A 1 280 ? -5.792 -11.083 -5.877 1.00 72.75 280 ASP A N 1
ATOM 2266 C CA . ASP A 1 280 ? -5.020 -11.712 -6.952 1.00 72.75 280 ASP A CA 1
ATOM 2267 C C . ASP A 1 280 ? -5.119 -11.001 -8.320 1.00 72.75 280 ASP A C 1
ATOM 2269 O O . ASP A 1 280 ? -4.372 -11.341 -9.242 1.00 72.75 280 ASP A O 1
ATOM 2273 N N . ARG A 1 281 ? -6.060 -10.061 -8.506 1.00 68.50 281 ARG A N 1
ATOM 2274 C CA . ARG A 1 281 ? -6.339 -9.436 -9.808 1.00 68.50 281 ARG A CA 1
ATOM 2275 C C . ARG A 1 281 ? -6.659 -7.950 -9.664 1.00 68.50 281 ARG A C 1
ATOM 2277 O O . ARG A 1 281 ? -7.618 -7.584 -8.999 1.00 68.50 281 ARG A O 1
ATOM 2284 N N . ILE A 1 282 ? -5.900 -7.112 -10.370 1.00 63.28 282 ILE A N 1
ATOM 2285 C CA . ILE A 1 282 ? -6.284 -5.713 -10.582 1.00 63.28 282 ILE A CA 1
ATOM 2286 C C . ILE A 1 282 ? -7.279 -5.706 -11.740 1.00 63.28 282 ILE A C 1
ATOM 2288 O O . ILE A 1 282 ? -6.902 -6.031 -12.866 1.00 63.28 282 ILE A O 1
ATOM 2292 N N . GLN A 1 283 ? -8.538 -5.388 -11.463 1.00 65.12 283 GLN A N 1
ATOM 2293 C CA . GLN A 1 283 ? -9.582 -5.256 -12.475 1.00 65.12 283 GLN A CA 1
ATOM 2294 C C . GLN A 1 283 ? -10.270 -3.912 -12.305 1.00 65.12 283 GLN A C 1
ATOM 2296 O O . GLN A 1 283 ? -10.471 -3.464 -11.176 1.00 65.12 283 GLN A O 1
ATOM 2301 N N . ASP A 1 284 ? -10.635 -3.292 -13.424 1.00 64.06 284 ASP A N 1
ATOM 2302 C CA . ASP A 1 284 ? -11.488 -2.114 -13.392 1.00 64.06 284 ASP A CA 1
ATOM 2303 C C . ASP A 1 284 ? -12.869 -2.545 -12.884 1.00 64.06 284 ASP A C 1
ATOM 2305 O O . ASP A 1 284 ? -13.478 -3.484 -13.404 1.00 64.06 284 ASP A O 1
ATOM 2309 N N . SER A 1 285 ? -13.350 -1.881 -11.837 1.00 66.69 285 SER A N 1
ATOM 2310 C CA . SER A 1 285 ? -14.669 -2.117 -11.262 1.00 66.69 285 SER A CA 1
ATOM 2311 C C . SER A 1 285 ? -15.397 -0.793 -11.114 1.00 66.69 285 SER A C 1
ATOM 2313 O O . SER A 1 285 ? -14.812 0.216 -10.736 1.00 66.69 285 SER A O 1
ATOM 2315 N N . SER A 1 286 ? -16.706 -0.808 -11.364 1.00 65.81 286 SER A N 1
ATOM 2316 C CA . SER A 1 286 ? -17.577 0.331 -11.068 1.00 65.81 286 SER A CA 1
ATOM 2317 C C . SER A 1 286 ? -17.753 0.575 -9.566 1.00 65.81 286 SER A C 1
ATOM 2319 O O . SER A 1 286 ? -18.313 1.594 -9.186 1.00 65.81 286 SER A O 1
ATOM 2321 N N . SER A 1 287 ? -17.366 -0.386 -8.721 1.00 69.88 287 SER A N 1
ATOM 2322 C CA . SER A 1 287 ? -17.608 -0.356 -7.273 1.00 69.88 287 SER A CA 1
ATOM 2323 C C . SER A 1 287 ? -16.341 -0.198 -6.439 1.00 69.88 287 SER A C 1
ATOM 2325 O O . SER A 1 287 ? -16.447 0.205 -5.288 1.00 69.88 287 SER A O 1
ATOM 2327 N N . PHE A 1 288 ? -15.166 -0.526 -6.984 1.00 74.56 288 PHE A N 1
ATOM 2328 C CA . PHE A 1 288 ? -13.882 -0.349 -6.304 1.00 74.56 288 PHE A CA 1
ATOM 2329 C C . PHE A 1 288 ? -12.878 0.284 -7.270 1.00 74.56 288 PHE A C 1
ATOM 2331 O O . PHE A 1 288 ? -12.653 -0.285 -8.342 1.00 74.56 288 PHE A O 1
ATOM 2338 N N . PRO A 1 289 ? -12.253 1.416 -6.901 1.00 76.62 289 PRO A N 1
ATOM 2339 C CA . PRO A 1 289 ? -11.243 2.055 -7.728 1.00 76.62 289 PRO A CA 1
ATOM 2340 C C . PRO A 1 289 ? -10.023 1.145 -7.867 1.00 76.62 289 PRO A C 1
ATOM 2342 O O . PRO A 1 289 ? -9.675 0.358 -6.974 1.00 76.62 289 PRO A O 1
ATOM 2345 N N . ARG A 1 290 ? -9.352 1.260 -9.008 1.00 78.56 290 ARG A N 1
ATOM 2346 C CA . ARG A 1 290 ? -8.231 0.395 -9.358 1.00 78.56 290 ARG A CA 1
ATOM 2347 C C . ARG A 1 290 ? -7.043 0.618 -8.419 1.00 78.56 290 ARG A C 1
ATOM 2349 O O . ARG A 1 290 ? -6.401 -0.355 -8.014 1.00 78.56 290 ARG A O 1
ATOM 2356 N N . GLY A 1 291 ? -6.796 1.864 -8.027 1.00 81.06 291 GLY A N 1
ATOM 2357 C CA . GLY A 1 291 ? -5.737 2.275 -7.111 1.00 81.06 291 GLY A CA 1
ATOM 2358 C C . GLY A 1 291 ? -5.855 1.596 -5.754 1.00 81.06 291 GLY A C 1
ATOM 2359 O O . GLY A 1 291 ? -4.877 1.061 -5.242 1.00 81.06 291 GLY A O 1
ATOM 2360 N N . LEU A 1 292 ? -7.063 1.484 -5.204 1.00 83.94 292 LEU A N 1
ATOM 2361 C CA . LEU A 1 292 ? -7.301 0.786 -3.939 1.00 83.94 292 LEU A CA 1
ATOM 2362 C C . LEU A 1 292 ? -6.969 -0.713 -4.021 1.00 83.94 292 LEU A C 1
ATOM 2364 O O . LEU A 1 292 ? -6.370 -1.271 -3.096 1.00 83.94 292 LEU A O 1
ATOM 2368 N N . LEU A 1 293 ? -7.331 -1.382 -5.120 1.00 86.25 293 LEU A N 1
ATOM 2369 C CA . LEU A 1 293 ? -6.976 -2.790 -5.334 1.00 86.25 293 LEU A CA 1
ATOM 2370 C C . LEU A 1 293 ? -5.462 -2.958 -5.512 1.00 86.25 293 LEU A C 1
ATOM 2372 O O . LEU A 1 293 ? -4.875 -3.895 -4.968 1.00 86.25 293 LEU A O 1
ATOM 2376 N N . ALA A 1 294 ? -4.813 -2.023 -6.204 1.00 86.44 294 ALA A N 1
ATOM 2377 C CA . ALA A 1 294 ? -3.363 -1.994 -6.341 1.00 86.44 294 ALA A CA 1
ATOM 2378 C C . ALA A 1 294 ? -2.651 -1.737 -4.997 1.00 86.44 294 ALA A C 1
ATOM 2380 O O . ALA A 1 294 ? -1.690 -2.434 -4.673 1.00 86.44 294 ALA A O 1
ATOM 2381 N N . LYS A 1 295 ? -3.172 -0.835 -4.152 1.00 90.50 295 LYS A N 1
ATOM 2382 C CA . LYS A 1 295 ? -2.709 -0.611 -2.769 1.00 90.50 295 LYS A CA 1
ATOM 2383 C C . LYS A 1 295 ? -2.841 -1.880 -1.934 1.00 90.50 295 LYS A C 1
ATOM 2385 O O . LYS A 1 295 ? -1.906 -2.279 -1.245 1.00 90.50 295 LYS A O 1
ATOM 2390 N N . SER A 1 296 ? -3.980 -2.559 -2.052 1.00 92.06 296 SER A N 1
ATOM 2391 C CA . SER A 1 296 ? -4.249 -3.834 -1.379 1.00 92.06 296 SER A CA 1
ATOM 2392 C C . SER A 1 296 ? -3.232 -4.907 -1.777 1.00 92.06 296 SER A C 1
ATOM 2394 O O . SER A 1 296 ? -2.724 -5.637 -0.927 1.00 92.06 296 SER A O 1
ATOM 2396 N N . GLN A 1 297 ? -2.878 -4.975 -3.061 1.00 91.12 297 GLN A N 1
ATOM 2397 C CA . GLN A 1 297 ? -1.828 -5.861 -3.563 1.00 91.12 297 GLN A CA 1
ATOM 2398 C C . GLN A 1 297 ? -0.432 -5.470 -3.098 1.00 91.12 297 GLN A C 1
ATOM 2400 O O . GLN A 1 297 ? 0.356 -6.349 -2.759 1.00 91.12 297 GLN A O 1
ATOM 2405 N N . LEU A 1 298 ? -0.112 -4.177 -3.070 1.00 93.75 298 LEU A N 1
ATOM 2406 C CA . LEU A 1 298 ? 1.164 -3.685 -2.562 1.00 93.75 298 LEU A CA 1
ATOM 2407 C C . LEU A 1 298 ? 1.336 -4.092 -1.095 1.00 93.75 298 LEU A C 1
ATOM 2409 O O . LEU A 1 298 ? 2.344 -4.698 -0.732 1.00 93.75 298 LEU A O 1
ATOM 2413 N N . ILE A 1 299 ? 0.315 -3.846 -0.273 1.00 95.12 299 ILE A N 1
ATOM 2414 C CA . ILE A 1 299 ? 0.300 -4.231 1.139 1.00 95.12 299 ILE A CA 1
ATOM 2415 C C . ILE A 1 299 ? 0.367 -5.754 1.284 1.00 95.12 299 ILE A C 1
ATOM 2417 O O . ILE A 1 299 ? 1.134 -6.242 2.108 1.00 95.12 299 ILE A O 1
ATOM 2421 N N . TRP A 1 300 ? -0.349 -6.531 0.466 1.00 95.25 300 TRP A N 1
ATOM 2422 C CA . TRP A 1 300 ? -0.208 -7.991 0.444 1.00 95.25 300 TRP A CA 1
ATOM 2423 C C . TRP A 1 300 ? 1.238 -8.420 0.148 1.00 95.25 300 TRP A C 1
ATOM 2425 O O . TRP A 1 300 ? 1.839 -9.191 0.902 1.00 95.25 300 TRP A O 1
ATOM 2435 N N . ASN A 1 301 ? 1.809 -7.897 -0.937 1.00 94.31 301 ASN A N 1
ATOM 2436 C CA . ASN A 1 301 ? 3.139 -8.256 -1.410 1.00 94.31 301 ASN A CA 1
ATOM 2437 C C . ASN A 1 301 ? 4.226 -7.837 -0.418 1.00 94.31 301 ASN A C 1
ATOM 2439 O O . ASN A 1 301 ? 5.225 -8.528 -0.314 1.00 94.31 301 ASN A O 1
ATOM 2443 N N . VAL A 1 302 ? 4.036 -6.776 0.363 1.00 96.62 302 VAL A N 1
ATOM 2444 C CA . VAL A 1 302 ? 5.000 -6.370 1.393 1.00 96.62 302 VAL A CA 1
ATOM 2445 C C . VAL A 1 302 ? 4.754 -7.106 2.715 1.00 96.62 302 VAL A C 1
ATOM 2447 O O . VAL A 1 302 ? 5.658 -7.731 3.268 1.00 96.62 302 VAL A O 1
ATOM 2450 N N . VAL A 1 303 ? 3.527 -7.066 3.230 1.00 96.44 303 VAL A N 1
ATOM 2451 C CA . VAL A 1 303 ? 3.192 -7.505 4.590 1.00 96.44 303 VAL A CA 1
ATOM 2452 C C . VAL A 1 303 ? 2.988 -9.012 4.664 1.00 96.44 303 VAL A C 1
ATOM 2454 O O . VAL A 1 303 ? 3.642 -9.679 5.466 1.00 96.44 303 VAL A O 1
ATOM 2457 N N . ILE A 1 304 ? 2.125 -9.584 3.821 1.00 95.69 304 ILE A N 1
ATOM 2458 C CA . ILE A 1 304 ? 1.811 -11.020 3.877 1.00 95.69 304 ILE A CA 1
ATOM 2459 C C . ILE A 1 304 ? 3.013 -11.848 3.425 1.00 95.69 304 ILE A C 1
ATOM 2461 O O . ILE A 1 304 ? 3.365 -12.828 4.086 1.00 95.69 304 ILE A O 1
ATOM 2465 N N . CYS A 1 305 ? 3.729 -11.417 2.384 1.00 95.00 305 CYS A N 1
ATOM 2466 C CA . CYS A 1 305 ? 4.952 -12.109 1.970 1.00 95.00 305 CYS A CA 1
ATOM 2467 C C . CYS A 1 305 ? 6.060 -12.041 3.032 1.00 95.00 305 CYS A C 1
ATOM 2469 O O . CYS A 1 305 ? 6.869 -12.962 3.103 1.00 95.00 305 CYS A O 1
ATOM 2471 N N . SER A 1 306 ? 6.086 -11.025 3.907 1.00 96.00 306 SER A N 1
ATOM 2472 C CA . SER A 1 306 ? 7.037 -10.997 5.031 1.00 96.00 306 SER A CA 1
ATOM 2473 C C . SER A 1 306 ? 6.806 -12.106 6.067 1.00 96.00 306 SER A C 1
ATOM 2475 O O . SER A 1 306 ? 7.723 -12.458 6.811 1.00 96.00 306 SER A O 1
ATOM 2477 N N . ILE A 1 307 ? 5.589 -12.661 6.111 1.00 95.06 307 ILE A N 1
ATOM 2478 C CA . ILE A 1 307 ? 5.166 -13.678 7.081 1.00 95.06 307 ILE A CA 1
ATOM 2479 C C . ILE A 1 307 ? 5.165 -15.078 6.454 1.00 95.06 307 ILE A C 1
ATOM 2481 O O . ILE A 1 307 ? 5.648 -16.021 7.073 1.00 95.06 307 ILE A O 1
ATOM 2485 N N . PHE A 1 308 ? 4.624 -15.222 5.241 1.00 92.50 308 PHE A N 1
ATOM 2486 C CA . PHE A 1 308 ? 4.461 -16.521 4.563 1.00 92.50 308 PHE A CA 1
ATOM 2487 C C . PHE A 1 308 ? 5.534 -16.800 3.504 1.00 92.50 308 PHE A C 1
ATOM 2489 O O . PHE A 1 308 ? 5.656 -17.924 3.008 1.00 92.50 308 PHE A O 1
ATOM 2496 N N . GLY A 1 309 ? 6.323 -15.784 3.162 1.00 90.69 309 GLY A N 1
ATOM 2497 C CA . GLY A 1 309 ? 7.361 -15.854 2.150 1.00 90.69 309 GLY A CA 1
ATOM 2498 C C . GLY A 1 309 ? 6.928 -15.386 0.757 1.00 90.69 309 GLY A C 1
ATOM 2499 O O . GLY A 1 309 ? 5.744 -15.209 0.469 1.00 90.69 309 GLY A O 1
ATOM 2500 N N . PRO A 1 310 ? 7.901 -15.253 -0.159 1.00 88.50 310 PRO A N 1
ATOM 2501 C CA . PRO A 1 310 ? 7.716 -14.676 -1.488 1.00 88.50 310 PRO A CA 1
ATOM 2502 C C . PRO A 1 310 ? 6.993 -15.615 -2.461 1.00 88.50 310 PRO A C 1
ATOM 2504 O O . PRO A 1 310 ? 6.640 -15.192 -3.556 1.00 88.50 310 PRO A O 1
ATOM 2507 N N . LYS A 1 311 ? 6.751 -16.880 -2.083 1.00 85.81 311 LYS A N 1
ATOM 2508 C CA . LYS A 1 311 ? 5.903 -17.813 -2.845 1.00 85.81 311 LYS A CA 1
ATOM 2509 C C . LYS A 1 311 ? 4.451 -17.331 -2.955 1.00 85.81 311 LYS A C 1
ATOM 2511 O O . LYS A 1 311 ? 3.776 -17.669 -3.918 1.00 85.81 311 LYS A O 1
ATOM 2516 N N . GLU A 1 312 ? 3.994 -16.543 -1.980 1.00 88.38 312 GLU A N 1
ATOM 2517 C CA . GLU A 1 312 ? 2.632 -16.005 -1.934 1.00 88.38 312 GLU A CA 1
ATOM 2518 C C . GLU A 1 312 ? 2.527 -14.643 -2.630 1.00 88.38 312 GLU A C 1
ATOM 2520 O O . GLU A 1 312 ? 1.475 -14.006 -2.557 1.00 88.38 312 GLU A O 1
ATOM 2525 N N . VAL A 1 313 ? 3.598 -14.177 -3.288 1.00 85.94 313 VAL A N 1
ATOM 2526 C CA . VAL A 1 313 ? 3.563 -12.907 -4.010 1.00 85.94 313 VAL A CA 1
ATOM 2527 C C . VAL A 1 313 ? 2.488 -12.963 -5.083 1.00 85.94 313 VAL A C 1
ATOM 2529 O O . VAL A 1 313 ? 2.416 -13.886 -5.901 1.00 85.94 313 VAL A O 1
ATOM 2532 N N . VAL A 1 314 ? 1.632 -11.956 -5.073 1.00 81.75 314 VAL A N 1
ATOM 2533 C CA . VAL A 1 314 ? 0.595 -11.805 -6.070 1.00 81.75 314 VAL A CA 1
ATOM 2534 C C . VAL A 1 314 ? 1.198 -11.073 -7.249 1.00 81.75 314 VAL A C 1
ATOM 2536 O O . VAL A 1 314 ? 1.602 -9.913 -7.162 1.00 81.75 314 VAL A O 1
ATOM 2539 N N . ASN A 1 315 ? 1.251 -11.779 -8.373 1.00 67.00 315 ASN A N 1
ATOM 2540 C CA . ASN A 1 315 ? 1.446 -11.143 -9.658 1.00 67.00 315 ASN A CA 1
ATOM 2541 C C . ASN A 1 315 ? 0.118 -10.494 -10.051 1.00 67.00 315 ASN A C 1
ATOM 2543 O O . ASN A 1 315 ? -0.874 -11.225 -10.157 1.00 67.00 315 ASN A O 1
ATOM 2547 N N . PRO A 1 316 ? 0.071 -9.180 -10.308 1.00 55.34 316 PRO A N 1
ATOM 2548 C CA . PRO A 1 316 ? -1.078 -8.612 -10.975 1.00 55.34 316 PRO A CA 1
ATOM 2549 C C . PRO A 1 316 ? -1.156 -9.287 -12.348 1.00 55.34 316 PRO A C 1
ATOM 2551 O O . PRO A 1 316 ? -0.401 -8.957 -13.261 1.00 55.34 316 PRO A O 1
ATOM 2554 N N . ARG A 1 317 ? -2.050 -10.275 -12.508 1.00 46.31 317 ARG A N 1
ATOM 2555 C CA . ARG A 1 317 ? -2.479 -10.738 -13.833 1.00 46.31 317 ARG A CA 1
ATOM 2556 C C . ARG A 1 317 ? -3.273 -9.603 -14.464 1.00 46.31 317 ARG A C 1
ATOM 2558 O O . ARG A 1 317 ? -4.493 -9.652 -14.546 1.00 46.31 317 ARG A O 1
ATOM 2565 N N . VAL A 1 318 ? -2.562 -8.555 -14.844 1.00 40.69 318 VAL A N 1
ATOM 2566 C CA . VAL A 1 318 ? -3.018 -7.633 -15.859 1.00 40.69 318 VAL A CA 1
ATOM 2567 C C . VAL A 1 318 ? -2.874 -8.405 -17.159 1.00 40.69 318 VAL A C 1
ATOM 2569 O O . VAL A 1 318 ? -1.860 -9.078 -17.350 1.00 40.69 318 VAL A O 1
ATOM 2572 N N . GLU A 1 319 ? -3.908 -8.398 -17.993 1.00 33.88 319 GLU A N 1
ATOM 2573 C CA . GLU A 1 319 ? -3.886 -9.040 -19.310 1.00 33.88 319 GLU A CA 1
ATOM 2574 C C . GLU A 1 319 ? -2.558 -8.755 -20.036 1.00 33.88 319 GLU A C 1
ATOM 2576 O O . GLU A 1 319 ? -1.945 -7.709 -19.825 1.00 33.88 319 GLU A O 1
ATOM 2581 N N . GLU A 1 320 ? -2.055 -9.695 -20.838 1.00 28.42 320 GLU A N 1
ATOM 2582 C CA . GLU A 1 320 ? -0.796 -9.516 -21.568 1.00 28.42 320 GLU A CA 1
ATOM 2583 C C . GLU A 1 320 ? -0.877 -8.279 -22.476 1.00 28.42 320 GLU A C 1
ATOM 2585 O O . GLU A 1 320 ? -1.467 -8.297 -23.554 1.00 28.42 320 GLU A O 1
ATOM 2590 N N . TYR A 1 321 ? -0.285 -7.178 -22.020 1.00 35.09 321 TYR A N 1
ATOM 2591 C CA . TYR A 1 321 ? -0.166 -5.947 -22.784 1.00 35.09 321 TYR A CA 1
ATOM 2592 C C . TYR A 1 321 ? 1.180 -5.953 -23.506 1.00 35.09 321 TYR A C 1
ATOM 2594 O O . TYR A 1 321 ? 2.238 -5.817 -22.895 1.00 35.09 321 TYR A O 1
ATOM 2602 N N . THR A 1 322 ? 1.141 -6.108 -24.826 1.00 32.66 322 THR A N 1
ATOM 2603 C CA . THR A 1 322 ? 2.244 -5.725 -25.714 1.00 32.66 322 THR A CA 1
ATOM 2604 C C . THR A 1 322 ? 2.469 -4.215 -25.607 1.00 32.66 322 THR A C 1
ATOM 2606 O O . THR A 1 322 ? 1.489 -3.486 -25.475 1.00 32.66 322 THR A O 1
ATOM 2609 N N . ALA A 1 323 ? 3.714 -3.733 -25.729 1.00 33.69 323 ALA A N 1
ATOM 2610 C CA . ALA A 1 323 ? 4.090 -2.305 -25.669 1.00 33.69 323 ALA A CA 1
ATOM 2611 C C . ALA A 1 323 ? 3.282 -1.376 -26.612 1.00 33.69 323 ALA A C 1
ATOM 2613 O O . ALA A 1 323 ? 3.302 -0.165 -26.454 1.00 33.69 323 ALA A O 1
ATOM 2614 N N . LEU A 1 324 ? 2.531 -1.960 -27.550 1.00 34.19 324 LEU A N 1
ATOM 2615 C CA . LEU A 1 324 ? 1.627 -1.306 -28.494 1.00 34.19 324 LEU A CA 1
ATOM 2616 C C . LEU A 1 324 ? 0.182 -1.107 -27.983 1.00 34.19 324 LEU A C 1
ATOM 2618 O O . LEU A 1 324 ? -0.622 -0.500 -28.685 1.00 34.19 324 LEU A O 1
ATOM 2622 N N . LYS A 1 325 ? -0.210 -1.643 -26.814 1.00 32.41 325 LYS A N 1
ATOM 2623 C CA . LYS A 1 325 ? -1.600 -1.555 -26.326 1.00 32.41 325 LYS A CA 1
ATOM 2624 C C . LYS A 1 325 ? -1.776 -0.595 -25.137 1.00 32.41 325 LYS A C 1
ATOM 2626 O O . LYS A 1 325 ? -1.192 -0.754 -24.071 1.00 32.41 325 LYS A O 1
ATOM 2631 N N . ARG A 1 326 ? -2.651 0.373 -25.417 1.00 39.56 326 ARG A N 1
ATOM 2632 C CA . ARG A 1 326 ? -3.304 1.449 -24.652 1.00 39.56 326 ARG A CA 1
ATOM 2633 C C . ARG A 1 326 ? -3.520 1.238 -23.148 1.00 39.56 326 ARG A C 1
ATOM 2635 O O . ARG A 1 326 ? -3.899 0.161 -22.707 1.00 39.56 326 ARG A O 1
ATOM 2642 N N . VAL A 1 327 ? -3.484 2.342 -22.401 1.00 33.62 327 VAL A N 1
ATOM 2643 C CA . VAL A 1 327 ? -4.290 2.529 -21.183 1.00 33.62 327 VAL A CA 1
ATOM 2644 C C . VAL A 1 327 ? -5.202 3.732 -21.450 1.00 33.62 327 VAL A C 1
ATOM 2646 O O . VAL A 1 327 ? -4.674 4.819 -21.676 1.00 33.62 327 VAL A O 1
ATOM 2649 N N . PRO A 1 328 ? -6.539 3.590 -21.469 1.00 31.38 328 PRO A N 1
ATOM 2650 C CA . PRO A 1 328 ? -7.424 4.749 -21.440 1.00 31.38 328 PRO A CA 1
ATOM 2651 C C . PRO A 1 328 ? -7.319 5.384 -20.050 1.00 31.38 328 PRO A C 1
ATOM 2653 O O . PRO A 1 328 ? -7.547 4.692 -19.057 1.00 31.38 328 PRO A O 1
ATOM 2656 N N . ARG A 1 329 ? -6.989 6.675 -19.955 1.00 39.00 329 ARG A N 1
ATOM 2657 C CA . ARG A 1 329 ? -7.212 7.442 -18.724 1.00 39.00 329 ARG A CA 1
ATOM 2658 C C . ARG A 1 329 ? -8.283 8.495 -18.985 1.00 39.00 329 ARG A C 1
ATOM 2660 O O . ARG A 1 329 ? -8.215 9.243 -19.953 1.00 39.00 329 ARG A O 1
ATOM 2667 N N . LEU A 1 330 ? -9.293 8.517 -18.121 1.00 31.52 330 LEU A N 1
ATOM 2668 C CA . LEU A 1 330 ? -10.294 9.576 -18.051 1.00 31.52 330 LEU A CA 1
ATOM 2669 C C . LEU A 1 330 ? -9.679 10.741 -17.267 1.00 31.52 330 LEU A C 1
ATOM 2671 O O . LEU A 1 330 ? -9.742 10.744 -16.044 1.00 31.52 330 LEU A O 1
ATOM 2675 N N . TRP A 1 331 ? -9.079 11.711 -17.955 1.00 39.03 331 TRP A N 1
ATOM 2676 C CA . TRP A 1 331 ? -8.748 13.005 -17.347 1.00 39.03 331 TRP A CA 1
ATOM 2677 C C . TRP A 1 331 ? -9.778 14.065 -17.759 1.00 39.03 331 TRP A C 1
ATOM 2679 O O . TRP A 1 331 ? -10.373 13.984 -18.838 1.00 39.03 331 TRP A O 1
ATOM 2689 N N . GLY A 1 332 ? -10.024 15.008 -16.844 1.00 32.84 332 GLY A N 1
ATOM 2690 C CA . GLY A 1 332 ? -11.038 16.064 -16.918 1.00 32.84 332 GLY A CA 1
ATOM 2691 C C . GLY A 1 332 ? -10.885 17.045 -18.089 1.00 32.84 332 GLY A C 1
ATOM 2692 O O . GLY A 1 332 ? -9.962 16.962 -18.892 1.00 32.84 332 GLY A O 1
ATOM 2693 N N . SER A 1 333 ? -11.861 17.950 -18.214 1.00 33.66 333 SER A N 1
ATOM 2694 C CA . SER A 1 333 ? -12.105 18.774 -19.405 1.00 33.66 333 SER A CA 1
ATOM 2695 C C . SER A 1 333 ? -10.934 19.660 -19.853 1.00 33.66 333 SER A C 1
ATOM 2697 O O . SER A 1 333 ? -10.234 20.259 -19.047 1.00 33.66 333 SER A O 1
ATOM 2699 N N . ILE A 1 334 ? -10.840 19.803 -21.175 1.00 41.00 334 ILE A N 1
ATOM 2700 C CA . ILE A 1 334 ? -9.777 20.375 -22.022 1.00 41.00 334 ILE A CA 1
ATOM 2701 C C . ILE A 1 334 ? -9.593 21.911 -21.945 1.00 41.00 334 ILE A C 1
ATOM 2703 O O . ILE A 1 334 ? -8.737 22.456 -22.637 1.00 41.00 334 ILE A O 1
ATOM 2707 N N . ASP A 1 335 ? -10.323 22.642 -21.105 1.00 37.25 335 ASP A N 1
ATOM 2708 C CA . ASP A 1 335 ? -10.443 24.102 -21.286 1.00 37.25 335 ASP A CA 1
ATOM 2709 C C . ASP A 1 335 ? -9.383 24.989 -20.594 1.00 37.25 335 ASP A C 1
ATOM 2711 O O . ASP A 1 335 ? -9.422 26.205 -20.764 1.00 37.25 335 ASP A O 1
ATOM 2715 N N . GLU A 1 336 ? -8.370 24.439 -19.913 1.00 41.81 336 GLU A N 1
ATOM 2716 C CA . GLU A 1 336 ? -7.251 25.240 -19.355 1.00 41.81 336 GLU A CA 1
ATOM 2717 C C . GLU A 1 336 ? -6.025 25.352 -20.299 1.00 41.81 336 GLU A C 1
ATOM 2719 O O . GLU A 1 336 ? -4.976 25.882 -19.938 1.00 41.81 336 GLU A O 1
ATOM 2724 N N . MET A 1 337 ? -6.126 24.883 -21.550 1.00 42.12 337 MET A N 1
ATOM 2725 C CA . MET A 1 337 ? -4.976 24.711 -22.458 1.00 42.12 337 MET A CA 1
ATOM 2726 C C . MET A 1 337 ? -4.615 25.931 -23.323 1.00 42.12 337 MET A C 1
ATOM 2728 O O . MET A 1 337 ? -4.602 25.832 -24.554 1.00 42.12 337 MET A O 1
ATOM 2732 N N . ARG A 1 338 ? -4.259 27.069 -22.716 1.00 46.19 338 ARG A N 1
ATOM 2733 C CA . ARG A 1 338 ? -3.542 28.145 -23.441 1.00 46.19 338 ARG A CA 1
ATOM 2734 C C . ARG A 1 338 ? -2.521 28.948 -22.632 1.00 46.19 338 ARG A C 1
ATOM 2736 O O . ARG A 1 338 ? -1.827 29.774 -23.223 1.00 46.19 338 ARG A O 1
ATOM 2743 N N . GLU A 1 339 ? -2.402 28.718 -21.330 1.00 51.91 339 GLU A N 1
ATOM 2744 C CA . GLU A 1 339 ? -1.346 29.327 -20.518 1.00 51.91 339 GLU A CA 1
ATOM 2745 C C . GLU A 1 339 ? -0.082 28.451 -20.596 1.00 51.91 339 GLU A C 1
ATOM 2747 O O . GLU A 1 339 ? -0.176 27.226 -20.650 1.00 51.91 339 GLU A O 1
ATOM 2752 N N . GLY A 1 340 ? 1.103 29.064 -20.707 1.00 58.78 340 GLY A N 1
ATOM 2753 C CA . GLY A 1 340 ? 2.369 28.320 -20.790 1.00 58.78 340 GLY A CA 1
ATOM 2754 C C . GLY A 1 340 ? 2.601 27.415 -19.577 1.00 58.78 340 GLY A C 1
ATOM 2755 O O . GLY A 1 340 ? 1.985 27.602 -18.529 1.00 58.78 340 GLY A O 1
ATOM 2756 N N . MET A 1 341 ? 3.513 26.447 -19.701 1.00 69.38 341 MET A N 1
ATOM 2757 C CA . MET A 1 341 ? 3.825 25.545 -18.588 1.00 69.38 341 MET A CA 1
ATOM 2758 C C . MET A 1 341 ? 4.377 26.320 -17.383 1.00 69.38 341 MET A C 1
ATOM 2760 O O . MET A 1 341 ? 5.292 27.138 -17.519 1.00 69.38 341 MET A O 1
ATOM 2764 N N . CYS A 1 342 ? 3.848 26.019 -16.199 1.00 69.06 342 CYS A N 1
ATOM 2765 C CA . CYS A 1 342 ? 4.265 26.578 -14.917 1.00 69.06 342 CYS A CA 1
ATOM 2766 C C . CYS A 1 342 ? 4.482 25.465 -13.880 1.00 69.06 342 CYS A C 1
ATOM 2768 O O . CYS A 1 342 ? 3.983 24.349 -14.037 1.00 69.06 342 CYS A O 1
ATOM 2770 N N . GLY A 1 343 ? 5.241 25.768 -12.828 1.00 74.12 343 GLY A N 1
ATOM 2771 C CA . GLY A 1 343 ? 5.563 24.838 -11.754 1.00 74.12 343 GLY A CA 1
ATOM 2772 C C . GLY A 1 343 ? 6.626 23.794 -12.106 1.00 74.12 343 GLY A C 1
ATOM 2773 O O . GLY A 1 343 ? 7.426 23.945 -13.033 1.00 74.12 343 GLY A O 1
ATOM 2774 N N . GLU A 1 344 ? 6.652 22.726 -11.306 1.00 74.81 344 GLU A N 1
ATOM 2775 C CA . GLU A 1 344 ? 7.535 21.578 -11.509 1.00 74.81 344 GLU A CA 1
ATOM 2776 C C . GLU A 1 344 ? 6.950 20.643 -12.572 1.00 74.81 344 GLU A C 1
ATOM 2778 O O . GLU A 1 344 ? 5.863 20.095 -12.397 1.00 74.81 344 GLU A O 1
ATOM 2783 N N . VAL A 1 345 ? 7.700 20.433 -13.652 1.00 78.50 345 VAL A N 1
ATOM 2784 C CA . VAL A 1 345 ? 7.371 19.488 -14.720 1.00 78.50 345 VAL A CA 1
ATOM 2785 C C . VAL A 1 345 ? 8.253 18.256 -14.593 1.00 78.50 345 VAL A C 1
ATOM 2787 O O . VAL A 1 345 ? 9.482 18.350 -14.478 1.00 78.50 345 VAL A O 1
ATOM 2790 N N . ASN A 1 346 ? 7.625 17.083 -14.646 1.00 78.00 346 ASN A N 1
ATOM 2791 C CA . ASN A 1 346 ? 8.313 15.807 -14.523 1.00 78.00 346 ASN A CA 1
ATOM 2792 C C . ASN A 1 346 ? 8.279 15.040 -15.847 1.00 78.00 346 ASN A C 1
ATOM 2794 O O . ASN A 1 346 ? 7.232 14.883 -16.469 1.00 78.00 346 ASN A O 1
ATOM 2798 N N . LEU A 1 347 ? 9.427 14.492 -16.243 1.00 87.44 347 LEU A N 1
ATOM 2799 C CA . LEU A 1 347 ? 9.525 13.511 -17.316 1.00 87.44 347 LEU A CA 1
ATOM 2800 C C . LEU A 1 347 ? 9.643 12.127 -16.691 1.00 87.44 347 LEU A C 1
ATOM 2802 O O . LEU A 1 347 ? 10.624 11.821 -16.002 1.00 87.44 347 LEU A O 1
ATOM 2806 N N . ARG A 1 348 ? 8.648 11.281 -16.942 1.00 82.19 348 ARG A N 1
ATOM 2807 C CA . ARG A 1 348 ? 8.621 9.905 -16.454 1.00 82.19 348 ARG A CA 1
ATOM 2808 C C . ARG A 1 348 ? 8.877 8.930 -17.585 1.00 82.19 348 ARG A C 1
ATOM 2810 O O . ARG A 1 348 ? 8.284 9.039 -18.648 1.00 82.19 348 ARG A O 1
ATOM 2817 N N . ARG A 1 349 ? 9.737 7.948 -17.350 1.00 84.62 349 ARG A N 1
ATOM 2818 C CA . ARG A 1 349 ? 9.931 6.803 -18.234 1.00 84.62 349 ARG A CA 1
ATOM 2819 C C . ARG A 1 349 ? 8.999 5.681 -17.815 1.00 84.62 349 ARG A C 1
ATOM 2821 O O . ARG A 1 349 ? 8.933 5.360 -16.632 1.00 84.62 349 ARG A O 1
ATOM 2828 N N . ARG A 1 350 ? 8.334 5.049 -18.781 1.00 74.94 350 ARG A N 1
ATOM 2829 C CA . ARG A 1 350 ? 7.518 3.853 -18.572 1.00 74.94 350 ARG A CA 1
ATOM 2830 C C . ARG A 1 350 ? 8.205 2.648 -19.200 1.00 74.94 350 ARG A C 1
ATOM 2832 O O . ARG A 1 350 ? 8.308 2.537 -20.418 1.00 74.94 350 ARG A O 1
ATOM 2839 N N . TYR A 1 351 ? 8.651 1.737 -18.349 1.00 71.31 351 TYR A N 1
ATOM 2840 C CA . TYR A 1 351 ? 9.297 0.498 -18.758 1.00 71.31 351 TYR A CA 1
ATOM 2841 C C . TYR A 1 351 ? 8.281 -0.506 -19.311 1.00 71.31 351 TYR A C 1
ATOM 2843 O O . TYR A 1 351 ? 7.108 -0.512 -18.926 1.00 71.31 351 TYR A O 1
ATOM 2851 N N . ARG A 1 352 ? 8.737 -1.461 -20.132 1.00 62.38 352 ARG A N 1
ATOM 2852 C CA . ARG A 1 352 ? 7.891 -2.574 -20.625 1.00 62.38 352 ARG A CA 1
ATOM 2853 C C . ARG A 1 352 ? 7.258 -3.392 -19.498 1.00 62.38 352 ARG A C 1
ATOM 2855 O O . ARG A 1 352 ? 6.189 -3.974 -19.661 1.00 62.38 352 ARG A O 1
ATOM 2862 N N . ASN A 1 353 ? 7.906 -3.443 -18.334 1.00 56.22 353 ASN A N 1
ATOM 2863 C CA . ASN A 1 353 ? 7.379 -4.112 -17.145 1.00 56.22 353 ASN A CA 1
ATOM 2864 C C . ASN A 1 353 ? 6.380 -3.255 -16.339 1.00 56.22 353 ASN A C 1
ATOM 2866 O O . ASN A 1 353 ? 5.949 -3.730 -15.286 1.00 56.22 353 ASN A O 1
ATOM 2870 N N . ARG A 1 354 ? 6.014 -2.063 -16.841 1.00 48.91 354 ARG A N 1
ATOM 2871 C CA . ARG A 1 354 ? 5.179 -1.017 -16.222 1.00 48.91 354 ARG A CA 1
ATOM 2872 C C . ARG A 1 354 ? 5.774 -0.316 -15.006 1.00 48.91 354 ARG A C 1
ATOM 2874 O O . ARG A 1 354 ? 5.072 0.452 -14.362 1.00 48.91 354 ARG A O 1
ATOM 2881 N N . GLY A 1 355 ? 7.049 -0.555 -14.702 1.00 53.66 355 GLY A N 1
ATOM 2882 C CA . GLY A 1 355 ? 7.774 0.336 -13.811 1.00 53.66 355 GLY A CA 1
ATOM 2883 C C . GLY A 1 355 ? 7.735 1.747 -14.388 1.00 53.66 355 GLY A C 1
ATOM 2884 O O . GLY A 1 355 ? 7.850 1.925 -15.605 1.00 53.66 355 GLY A O 1
ATOM 2885 N N . VAL A 1 356 ? 7.553 2.728 -13.520 1.00 66.12 356 VAL A N 1
ATOM 2886 C CA . VAL A 1 356 ? 7.669 4.135 -13.877 1.00 66.12 356 VAL A CA 1
ATOM 2887 C C . VAL A 1 356 ? 8.848 4.701 -13.102 1.00 66.12 356 VAL A C 1
ATOM 2889 O O . VAL A 1 356 ? 9.096 4.303 -11.971 1.00 66.12 356 VAL A O 1
ATOM 2892 N N . GLU A 1 357 ? 9.620 5.573 -13.730 1.00 76.38 357 GLU A N 1
ATOM 2893 C CA . GLU A 1 357 ? 10.731 6.262 -13.081 1.00 76.38 357 GLU A CA 1
ATOM 2894 C C . GLU A 1 357 ? 10.742 7.715 -13.528 1.00 76.38 357 GLU A C 1
ATOM 2896 O O . GLU A 1 357 ? 10.617 8.005 -14.717 1.00 76.38 357 GLU A O 1
ATOM 2901 N N . THR A 1 358 ? 10.911 8.642 -12.587 1.00 79.06 358 THR A N 1
ATOM 2902 C CA . THR A 1 358 ? 11.135 10.046 -12.943 1.00 79.06 358 THR A CA 1
ATOM 2903 C C . THR A 1 358 ? 12.583 10.221 -13.389 1.00 79.06 358 THR A C 1
ATOM 2905 O O . THR A 1 358 ? 13.498 10.168 -12.574 1.00 79.06 358 THR A O 1
ATOM 2908 N N . VAL A 1 359 ? 12.777 10.446 -14.686 1.00 83.12 359 VAL A N 1
ATOM 2909 C CA . VAL A 1 359 ? 14.092 10.546 -15.344 1.00 83.12 359 VAL A CA 1
ATOM 2910 C C . VAL A 1 359 ? 14.507 11.995 -15.626 1.00 83.12 359 VAL A C 1
ATOM 2912 O O . VAL A 1 359 ? 15.655 12.276 -15.976 1.00 83.12 359 VAL A O 1
ATOM 2915 N N . GLY A 1 360 ? 13.587 12.943 -15.450 1.00 83.44 360 GLY A N 1
ATOM 2916 C CA . GLY A 1 360 ? 13.858 14.370 -15.556 1.00 83.44 360 GLY A CA 1
ATOM 2917 C C . GLY A 1 360 ? 12.896 15.186 -14.707 1.00 83.44 360 GLY A C 1
ATOM 2918 O O . GLY A 1 360 ? 11.723 14.844 -14.591 1.00 83.44 360 GLY A O 1
ATOM 2919 N N . ARG A 1 361 ? 13.406 16.273 -14.128 1.00 87.12 361 ARG A N 1
ATOM 2920 C CA . ARG A 1 361 ? 12.619 17.295 -13.432 1.00 87.12 361 ARG A CA 1
ATOM 2921 C C . ARG A 1 361 ? 13.089 18.668 -13.877 1.00 87.12 361 ARG A C 1
ATOM 2923 O O . ARG A 1 361 ? 14.283 18.842 -14.140 1.00 87.12 361 ARG A O 1
ATOM 2930 N N . ILE A 1 362 ? 12.168 19.614 -13.980 1.00 84.88 362 ILE A N 1
ATOM 2931 C CA . ILE A 1 362 ? 12.480 21.020 -14.227 1.00 84.88 362 ILE A CA 1
ATOM 2932 C C . ILE A 1 362 ? 11.437 21.901 -13.558 1.00 84.88 362 ILE A C 1
ATOM 2934 O O . ILE A 1 362 ? 10.245 21.631 -13.641 1.00 84.88 362 ILE A O 1
ATOM 2938 N N . VAL A 1 363 ? 11.891 22.956 -12.891 1.00 81.81 363 VAL A N 1
ATOM 2939 C CA . VAL A 1 363 ? 11.015 24.002 -12.363 1.00 81.81 363 VAL A CA 1
ATOM 2940 C C . VAL A 1 363 ? 10.971 25.103 -13.411 1.00 81.81 363 VAL A C 1
ATOM 2942 O O . VAL A 1 363 ? 11.990 25.736 -13.699 1.00 81.81 363 VAL A O 1
ATOM 2945 N N . MET A 1 364 ? 9.811 25.300 -14.035 1.00 80.25 364 MET A N 1
ATOM 2946 C CA . MET A 1 364 ? 9.691 26.190 -15.189 1.00 80.25 364 MET A CA 1
ATOM 2947 C C . MET A 1 364 ? 10.063 27.628 -14.824 1.00 80.25 364 MET A C 1
ATOM 2949 O O . MET A 1 364 ? 10.665 28.328 -15.635 1.00 80.25 364 MET A O 1
ATOM 2953 N N . GLU A 1 365 ? 9.795 28.074 -13.597 1.00 81.81 365 GLU A N 1
ATOM 2954 C CA . GLU A 1 365 ? 10.127 29.402 -13.068 1.00 81.81 365 GLU A CA 1
ATOM 2955 C C . GLU A 1 365 ? 11.631 29.713 -13.104 1.00 81.81 365 GLU A C 1
ATOM 2957 O O . GLU A 1 365 ? 12.007 30.871 -13.332 1.00 81.81 365 GLU A O 1
ATOM 2962 N N . ASP A 1 366 ? 12.476 28.691 -12.958 1.00 83.88 366 ASP A N 1
ATOM 2963 C CA . ASP A 1 366 ? 13.934 28.829 -12.911 1.00 83.88 366 ASP A CA 1
ATOM 2964 C C . ASP A 1 366 ? 14.558 29.008 -14.299 1.00 83.88 366 ASP A C 1
ATOM 2966 O O . ASP A 1 366 ? 15.658 29.553 -14.427 1.00 83.88 366 ASP A O 1
ATOM 2970 N N . VAL A 1 367 ? 13.840 28.633 -15.361 1.00 85.38 367 VAL A N 1
ATOM 2971 C CA . VAL A 1 367 ? 14.309 28.796 -16.740 1.00 85.38 367 VAL A CA 1
ATOM 2972 C C . VAL A 1 367 ? 14.219 30.264 -17.156 1.00 85.38 367 VAL A C 1
ATOM 2974 O O . VAL A 1 367 ? 13.143 30.865 -17.157 1.00 85.38 367 VAL A O 1
ATOM 2977 N N . ARG A 1 368 ? 15.361 30.866 -17.510 1.00 86.50 368 ARG A N 1
ATOM 2978 C CA . ARG A 1 368 ? 15.459 32.291 -17.894 1.00 86.50 368 ARG A CA 1
ATOM 2979 C C . ARG A 1 368 ? 15.571 32.527 -19.399 1.00 86.50 368 ARG A C 1
ATOM 2981 O O . ARG A 1 368 ? 15.290 33.630 -19.852 1.00 86.50 368 ARG A O 1
ATOM 2988 N N . SER A 1 369 ? 15.972 31.516 -20.157 1.00 90.88 369 SER A N 1
ATOM 2989 C CA . SER A 1 369 ? 16.167 31.578 -21.606 1.00 90.88 369 SER A CA 1
ATOM 2990 C C . SER A 1 369 ? 15.940 30.204 -22.219 1.00 90.88 369 SER A C 1
ATOM 2992 O O . SER A 1 369 ? 16.076 29.202 -21.519 1.00 90.88 369 SER A O 1
ATOM 2994 N N . SER A 1 370 ? 15.649 30.157 -23.519 1.00 93.06 370 SER A N 1
ATOM 2995 C CA . SER A 1 370 ? 15.491 28.897 -24.245 1.00 93.06 370 SER A CA 1
ATOM 2996 C C . SER A 1 370 ? 16.727 28.006 -24.100 1.00 93.06 370 SER A C 1
ATOM 2998 O O . SER A 1 370 ? 17.854 28.465 -24.308 1.00 93.06 370 SER A O 1
ATOM 3000 N N . CYS A 1 371 ? 16.524 26.738 -23.762 1.00 91.94 371 CYS A N 1
ATOM 3001 C CA . CYS A 1 371 ? 17.607 25.798 -23.493 1.00 91.94 371 CYS A CA 1
ATOM 3002 C C . CYS A 1 371 ? 17.217 24.349 -23.792 1.00 91.94 371 CYS A C 1
ATOM 3004 O O . CYS A 1 371 ? 16.038 24.001 -23.884 1.00 91.94 371 CYS A O 1
ATOM 3006 N N . LEU A 1 372 ? 18.232 23.499 -23.912 1.00 92.25 372 LEU A N 1
ATOM 3007 C CA . LEU A 1 372 ? 18.074 22.054 -23.897 1.00 92.25 372 LEU A CA 1
ATOM 3008 C C . LEU A 1 372 ? 17.661 21.595 -22.493 1.00 92.25 372 LEU A C 1
ATOM 3010 O O . LEU A 1 372 ? 18.295 21.978 -21.511 1.00 92.25 372 LEU A O 1
ATOM 3014 N N . TRP A 1 373 ? 16.638 20.740 -22.395 1.00 93.00 373 TRP A N 1
ATOM 3015 C CA . TRP A 1 373 ? 16.299 20.082 -21.132 1.00 93.00 373 TRP A CA 1
ATOM 3016 C C . TRP A 1 373 ? 16.808 18.645 -21.094 1.00 93.00 373 TRP A C 1
ATOM 3018 O O . TRP A 1 373 ? 17.595 18.300 -20.211 1.00 93.00 373 TRP A O 1
ATOM 3028 N N . LYS A 1 374 ? 16.363 17.802 -22.034 1.00 94.81 374 LYS A N 1
ATOM 3029 C CA . LYS A 1 374 ? 16.710 16.377 -22.075 1.00 94.81 374 LYS A CA 1
ATOM 3030 C C . LYS A 1 374 ? 16.916 15.879 -23.499 1.00 94.81 374 LYS A C 1
ATOM 3032 O O . LYS A 1 374 ? 16.237 16.318 -24.420 1.00 94.81 374 LYS A O 1
ATOM 3037 N N . VAL A 1 375 ? 17.817 14.913 -23.651 1.00 93.38 375 VAL A N 1
ATOM 3038 C CA . VAL A 1 375 ? 17.993 14.135 -24.885 1.00 93.38 375 VAL A CA 1
ATOM 3039 C C . VAL A 1 375 ? 17.743 12.674 -24.556 1.00 93.38 375 VAL A C 1
ATOM 3041 O O . VAL A 1 375 ? 18.344 12.135 -23.631 1.00 93.38 375 VAL A O 1
ATOM 3044 N N . ILE A 1 376 ? 16.853 12.030 -25.297 1.00 94.12 376 ILE A N 1
ATOM 3045 C CA . ILE A 1 376 ? 16.492 10.628 -25.109 1.00 94.12 376 ILE A CA 1
ATOM 3046 C C . ILE A 1 376 ? 17.118 9.814 -26.238 1.00 94.12 376 ILE A C 1
ATOM 3048 O O . ILE A 1 376 ? 16.987 10.172 -27.410 1.00 94.12 376 ILE A O 1
ATOM 3052 N N . GLY A 1 377 ? 17.776 8.707 -25.904 1.00 91.12 377 GLY A N 1
ATOM 3053 C CA . GLY A 1 377 ? 18.330 7.800 -26.905 1.00 91.12 377 GLY A CA 1
ATOM 3054 C C . GLY A 1 377 ? 18.949 6.546 -26.303 1.00 91.12 377 GLY A C 1
ATOM 3055 O O . GLY A 1 377 ? 18.997 6.384 -25.088 1.00 91.12 377 GLY A O 1
ATOM 3056 N N . SER A 1 378 ? 19.407 5.619 -27.141 1.00 89.06 378 SER A N 1
ATOM 3057 C CA . SER A 1 378 ? 19.776 4.277 -26.673 1.00 89.06 378 SER A CA 1
ATOM 3058 C C . SER A 1 378 ? 20.993 4.226 -25.763 1.00 89.06 378 SER A C 1
ATOM 3060 O O . SER A 1 378 ? 20.971 3.514 -24.757 1.00 89.06 378 SER A O 1
ATOM 3062 N N . VAL A 1 379 ? 22.058 4.952 -26.091 1.00 85.69 379 VAL A N 1
ATOM 3063 C CA . VAL A 1 379 ? 23.290 4.989 -25.298 1.00 85.69 379 VAL A CA 1
ATOM 3064 C C . VAL A 1 379 ? 24.019 6.305 -25.532 1.00 85.69 379 VAL A C 1
ATOM 3066 O O . VAL A 1 379 ? 24.072 6.784 -26.660 1.00 85.69 379 VAL A O 1
ATOM 3069 N N . TYR A 1 380 ? 24.588 6.872 -24.473 1.00 81.44 380 TYR A N 1
ATOM 3070 C CA . TYR A 1 380 ? 25.438 8.051 -24.580 1.00 81.44 380 TYR A CA 1
ATOM 3071 C C . TYR A 1 380 ? 26.836 7.658 -25.066 1.00 81.44 380 TYR A C 1
ATOM 3073 O O . TYR A 1 380 ? 27.394 6.664 -24.599 1.00 81.44 380 TYR A O 1
ATOM 3081 N N . ASP A 1 381 ? 27.389 8.427 -25.997 1.00 77.25 381 ASP A N 1
ATOM 3082 C CA . ASP A 1 381 ? 28.703 8.197 -26.594 1.00 77.25 381 ASP A CA 1
ATOM 3083 C C . ASP A 1 381 ? 29.341 9.554 -26.918 1.00 77.25 381 ASP A C 1
ATOM 3085 O O . ASP A 1 381 ? 28.876 10.258 -27.810 1.00 77.25 381 ASP A O 1
ATOM 3089 N N . GLU A 1 382 ? 30.371 9.934 -26.163 1.00 75.00 382 GLU A N 1
ATOM 3090 C CA . GLU A 1 382 ? 31.031 11.247 -26.263 1.00 75.00 382 GLU A CA 1
ATOM 3091 C C . GLU A 1 382 ? 31.770 11.448 -27.594 1.00 75.00 382 GLU A C 1
ATOM 3093 O O . GLU A 1 382 ? 32.006 12.582 -28.004 1.00 75.00 382 GLU A O 1
ATOM 3098 N N . GLU A 1 383 ? 32.124 10.360 -28.284 1.00 78.81 383 GLU A N 1
ATOM 3099 C CA . GLU A 1 383 ? 32.853 10.407 -29.555 1.00 78.81 383 GLU A CA 1
ATOM 3100 C C . GLU A 1 383 ? 31.913 10.391 -30.772 1.00 78.81 383 GLU A C 1
ATOM 3102 O O . GLU A 1 383 ? 32.356 10.503 -31.921 1.00 78.81 383 GLU A O 1
ATOM 3107 N N . ALA A 1 384 ? 30.605 10.243 -30.548 1.00 79.38 384 ALA A N 1
ATOM 3108 C CA . ALA A 1 384 ? 29.622 10.217 -31.615 1.00 79.38 384 ALA A CA 1
ATOM 3109 C C . ALA A 1 384 ? 29.381 11.617 -32.210 1.00 79.38 384 ALA A C 1
ATOM 3111 O O . ALA A 1 384 ? 29.321 12.604 -31.477 1.00 79.38 384 ALA A O 1
ATOM 3112 N N . PRO A 1 385 ? 29.146 11.721 -33.534 1.00 81.06 385 PRO A N 1
ATOM 3113 C CA . PRO A 1 385 ? 28.657 12.958 -34.128 1.00 81.06 385 PRO A CA 1
ATOM 3114 C C . PRO A 1 385 ? 27.351 13.397 -33.461 1.00 81.06 385 PRO A C 1
ATOM 3116 O O . PRO A 1 385 ? 26.412 12.603 -33.345 1.00 81.06 385 PRO A O 1
ATOM 3119 N N . LEU A 1 386 ? 27.302 14.660 -33.038 1.00 80.94 386 LEU A N 1
ATOM 3120 C CA . LEU A 1 386 ? 26.109 15.239 -32.436 1.00 80.94 386 LEU A CA 1
ATOM 3121 C C . LEU A 1 386 ? 25.010 15.430 -33.492 1.00 80.94 386 LEU A C 1
ATOM 3123 O O . LEU A 1 386 ? 25.315 15.818 -34.625 1.00 80.94 386 LEU A O 1
ATOM 3127 N N . PRO A 1 387 ? 23.741 15.172 -33.140 1.00 80.56 387 PRO A N 1
ATOM 3128 C CA . PRO A 1 387 ? 22.626 15.365 -34.051 1.00 80.56 387 PRO A CA 1
ATOM 3129 C C . PRO A 1 387 ? 22.383 16.861 -34.308 1.00 80.56 387 PRO A C 1
ATOM 3131 O O . PRO A 1 387 ? 22.742 17.705 -33.481 1.00 80.56 387 PRO A O 1
ATOM 3134 N N . PRO A 1 388 ? 21.762 17.220 -35.443 1.00 78.12 388 PRO A N 1
ATOM 3135 C CA . PRO A 1 388 ? 21.471 18.611 -35.767 1.00 78.12 388 PRO A CA 1
ATOM 3136 C C . PRO A 1 388 ? 20.460 19.210 -34.776 1.00 78.12 388 PRO A C 1
ATOM 3138 O O . PRO A 1 388 ? 19.284 18.856 -34.777 1.00 78.12 388 PRO A O 1
ATOM 3141 N N . SER A 1 389 ? 20.909 20.162 -33.951 1.00 83.62 389 SER A N 1
ATOM 3142 C CA . SER A 1 389 ? 20.063 20.881 -32.989 1.00 83.62 389 SER A CA 1
ATOM 3143 C C . SER A 1 389 ? 20.407 22.372 -32.906 1.00 83.62 389 SER A C 1
ATOM 3145 O O . SER A 1 389 ? 21.566 22.780 -33.017 1.00 83.62 389 SER A O 1
ATOM 3147 N N . ALA A 1 390 ? 19.401 23.207 -32.625 1.00 82.38 390 ALA A N 1
ATOM 3148 C CA . ALA A 1 390 ? 19.610 24.620 -32.292 1.00 82.38 390 ALA A CA 1
ATOM 3149 C C . ALA A 1 390 ? 20.394 24.803 -30.977 1.00 82.38 390 ALA A C 1
ATOM 3151 O O . ALA A 1 390 ? 20.997 25.851 -30.752 1.00 82.38 390 ALA A O 1
ATOM 3152 N N . TYR A 1 391 ? 20.417 23.770 -30.133 1.00 84.56 391 TYR A N 1
ATOM 3153 C CA . TYR A 1 391 ? 21.087 23.753 -28.840 1.00 84.56 391 TYR A CA 1
ATOM 3154 C C . TYR A 1 391 ? 22.388 22.950 -28.860 1.00 84.56 391 TYR A C 1
ATOM 3156 O O . TYR A 1 391 ? 22.909 22.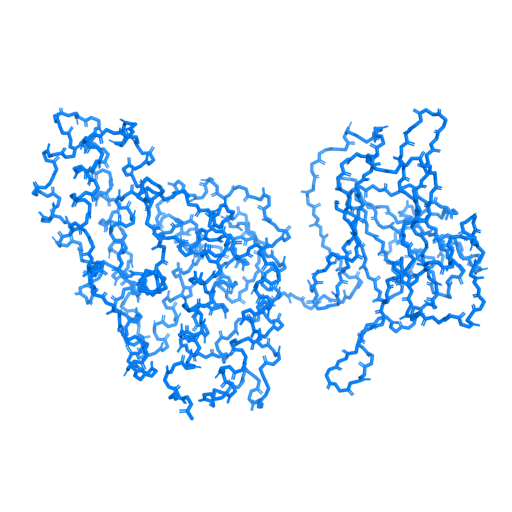651 -27.794 1.00 84.56 391 TYR A O 1
ATOM 3164 N N . THR A 1 392 ? 22.952 22.641 -30.036 1.00 79.56 392 THR A N 1
ATOM 3165 C CA . THR A 1 392 ? 24.194 21.846 -30.169 1.00 79.56 392 THR A CA 1
ATOM 3166 C C . THR A 1 392 ? 25.338 22.375 -29.289 1.00 79.56 392 THR A C 1
ATOM 3168 O O . THR A 1 392 ? 26.098 21.595 -28.737 1.00 79.56 392 THR A O 1
ATOM 3171 N N . ALA A 1 393 ? 25.448 23.691 -29.074 1.00 78.81 393 ALA A N 1
ATOM 3172 C CA . ALA A 1 393 ? 26.469 24.263 -28.183 1.00 78.81 393 ALA A CA 1
ATOM 3173 C C . ALA A 1 393 ? 26.284 23.901 -26.690 1.00 78.81 393 ALA A C 1
ATOM 3175 O O . ALA A 1 393 ? 27.220 24.018 -25.913 1.00 78.81 393 ALA A O 1
ATOM 3176 N N . GLN A 1 394 ? 25.088 23.472 -26.280 1.00 80.44 394 GLN A N 1
ATOM 3177 C CA . GLN A 1 394 ? 24.758 23.039 -24.914 1.00 80.44 394 GLN A CA 1
ATOM 3178 C C . GLN A 1 394 ? 24.953 21.524 -24.724 1.00 80.44 394 GLN A C 1
ATOM 3180 O O . GLN A 1 394 ? 24.750 21.003 -23.630 1.00 80.44 394 GLN A O 1
ATOM 3185 N N . TYR A 1 395 ? 25.351 20.806 -25.779 1.00 73.00 395 TYR A N 1
ATOM 3186 C CA . TYR A 1 395 ? 25.597 19.363 -25.739 1.00 73.00 395 TYR A CA 1
ATOM 3187 C C . TYR A 1 395 ? 26.946 19.019 -25.076 1.00 73.00 395 TYR A C 1
ATOM 3189 O O . TYR A 1 395 ? 27.201 17.852 -24.795 1.00 73.00 395 TYR A O 1
ATOM 3197 N N . GLU A 1 396 ? 27.798 20.004 -24.773 1.00 64.25 396 GLU A N 1
ATOM 3198 C CA . GLU A 1 396 ? 29.036 19.789 -24.005 1.00 64.25 396 GLU A CA 1
ATOM 3199 C C . GLU A 1 396 ? 28.755 19.285 -22.569 1.00 64.25 396 GLU A C 1
ATOM 3201 O O . GLU A 1 396 ? 29.551 18.526 -22.024 1.00 64.25 396 GLU A O 1
ATOM 3206 N N . ASP A 1 397 ? 27.579 19.599 -22.003 1.00 65.38 397 ASP A N 1
ATOM 3207 C CA . ASP A 1 397 ? 27.110 19.134 -20.683 1.00 65.38 397 ASP A CA 1
ATOM 3208 C C . ASP A 1 397 ? 26.105 17.954 -20.774 1.00 65.38 397 ASP A C 1
ATOM 3210 O O . ASP A 1 397 ? 25.366 17.651 -19.827 1.00 65.38 397 ASP A O 1
ATOM 3214 N N . MET A 1 398 ? 26.039 17.259 -21.920 1.00 71.19 398 MET A N 1
ATOM 3215 C CA . MET A 1 398 ? 24.968 16.293 -22.220 1.00 71.19 398 MET A CA 1
ATOM 3216 C C . MET A 1 398 ? 24.919 15.090 -21.274 1.00 71.19 398 MET A C 1
ATOM 3218 O O . MET A 1 398 ? 23.845 14.523 -21.087 1.00 71.19 398 MET A O 1
ATOM 3222 N N . THR A 1 399 ? 26.013 14.730 -20.603 1.00 71.19 399 THR A N 1
ATOM 3223 C CA . THR A 1 399 ? 26.030 13.632 -19.622 1.00 71.19 399 THR A CA 1
ATOM 3224 C C . THR A 1 399 ? 24.960 13.802 -18.527 1.00 71.19 399 THR A C 1
ATOM 3226 O O . THR A 1 399 ? 24.421 12.809 -18.044 1.00 71.19 399 THR A O 1
ATOM 3229 N N . GLY A 1 400 ? 24.587 15.041 -18.166 1.00 74.31 400 GLY A N 1
ATOM 3230 C CA . GLY A 1 400 ? 23.486 15.325 -17.226 1.00 74.31 400 GLY A CA 1
ATOM 3231 C C . GLY A 1 400 ? 22.091 15.450 -17.868 1.00 74.31 400 GLY A C 1
ATOM 3232 O O . GLY A 1 400 ? 21.061 15.319 -17.192 1.00 74.31 400 GLY A O 1
ATOM 3233 N N . ALA A 1 401 ? 22.035 15.697 -19.177 1.00 83.62 401 ALA A N 1
ATOM 3234 C CA . ALA A 1 401 ? 20.801 15.863 -19.945 1.00 83.62 401 ALA A CA 1
ATOM 3235 C C . ALA A 1 401 ? 20.348 14.571 -20.651 1.00 83.62 401 ALA A C 1
ATOM 3237 O O . ALA A 1 401 ? 19.183 14.459 -21.034 1.00 83.62 401 ALA A O 1
ATOM 3238 N N . PHE A 1 402 ? 21.235 13.590 -20.814 1.00 89.94 402 PHE A N 1
ATOM 3239 C CA . PHE A 1 402 ? 20.956 12.366 -21.554 1.00 89.94 402 PHE A CA 1
ATOM 3240 C C . PHE A 1 402 ? 20.165 11.347 -20.728 1.00 89.94 402 PHE A C 1
ATOM 3242 O O . PHE A 1 402 ? 20.485 11.067 -19.572 1.00 89.94 402 PHE A O 1
ATOM 3249 N N . ILE A 1 403 ? 19.153 10.745 -21.348 1.00 91.12 403 ILE A N 1
ATOM 3250 C CA . ILE A 1 403 ? 18.349 9.663 -20.785 1.00 91.12 403 ILE A CA 1
ATOM 3251 C C . ILE A 1 403 ? 18.524 8.432 -21.671 1.00 91.12 403 ILE A C 1
ATOM 3253 O O . ILE A 1 403 ? 18.010 8.372 -22.790 1.00 91.12 403 ILE A O 1
ATOM 3257 N N . ALA A 1 404 ? 19.239 7.438 -21.143 1.00 89.75 404 ALA A N 1
ATOM 3258 C CA . ALA A 1 404 ? 19.491 6.187 -21.843 1.00 89.75 404 ALA A CA 1
ATOM 3259 C C . ALA A 1 404 ? 18.238 5.305 -21.878 1.00 89.75 404 ALA A C 1
ATOM 3261 O O . ALA A 1 404 ? 17.679 4.974 -20.832 1.00 89.75 404 ALA A O 1
ATOM 3262 N N . THR A 1 405 ? 17.831 4.863 -23.066 1.00 88.56 405 THR 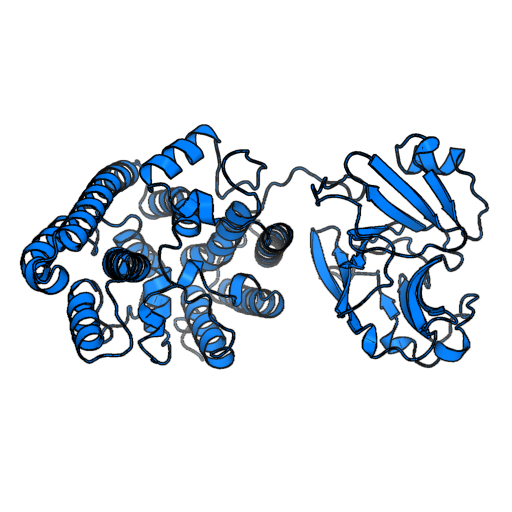A N 1
ATOM 3263 C CA . THR A 1 405 ? 16.710 3.934 -23.246 1.00 88.56 405 THR A CA 1
ATOM 3264 C C . THR A 1 405 ? 17.145 2.474 -23.140 1.00 88.56 405 THR A C 1
ATOM 3266 O O . THR A 1 405 ? 16.333 1.620 -22.788 1.00 88.56 405 THR A O 1
ATOM 3269 N N . ARG A 1 406 ? 18.425 2.139 -23.353 1.00 87.25 406 ARG A N 1
ATOM 3270 C CA . ARG A 1 406 ? 18.871 0.748 -23.190 1.00 87.25 406 ARG A CA 1
ATOM 3271 C C . ARG A 1 406 ? 18.861 0.314 -21.736 1.00 87.25 406 ARG A C 1
ATOM 3273 O O . ARG A 1 406 ? 19.535 0.896 -20.889 1.00 87.25 406 ARG A O 1
ATOM 3280 N N . CYS A 1 407 ? 18.163 -0.784 -21.485 1.00 79.50 407 CYS A N 1
ATOM 3281 C CA . CYS A 1 407 ? 18.180 -1.474 -20.203 1.00 79.50 407 CYS A CA 1
ATOM 3282 C C . CYS A 1 407 ? 18.686 -2.896 -20.380 1.00 79.50 407 CYS A C 1
ATOM 3284 O O . CYS A 1 407 ? 18.409 -3.539 -21.394 1.00 79.50 407 CYS A O 1
ATOM 3286 N N . TYR A 1 408 ? 19.396 -3.386 -19.368 1.00 77.81 408 TYR A N 1
ATOM 3287 C CA . TYR A 1 408 ? 19.950 -4.730 -19.347 1.00 77.81 408 TYR A CA 1
ATOM 3288 C C . TYR A 1 408 ? 19.298 -5.549 -18.236 1.00 77.81 408 TYR A C 1
ATOM 3290 O O . TYR A 1 408 ? 19.025 -5.039 -17.149 1.00 77.81 408 TYR A O 1
ATOM 3298 N N . ASP A 1 409 ? 19.042 -6.825 -18.504 1.00 72.94 409 ASP A N 1
ATOM 3299 C CA . ASP A 1 409 ? 18.640 -7.776 -17.474 1.00 72.94 409 ASP A CA 1
ATOM 3300 C C . ASP A 1 409 ? 19.829 -8.176 -16.574 1.00 72.94 409 ASP A C 1
ATOM 3302 O O . ASP A 1 409 ? 20.987 -7.831 -16.822 1.00 72.94 409 ASP A O 1
ATOM 3306 N N . GLY A 1 410 ? 19.561 -8.961 -15.525 1.00 56.66 410 GLY A N 1
ATOM 3307 C CA . GLY A 1 410 ? 20.599 -9.479 -14.619 1.00 56.66 410 GLY A CA 1
ATOM 3308 C C . GLY A 1 410 ? 21.599 -10.455 -15.264 1.00 56.66 410 GLY A C 1
ATOM 3309 O O . GLY A 1 410 ? 22.473 -10.975 -14.572 1.00 56.66 410 GLY A O 1
ATOM 3310 N N . HIS A 1 411 ? 21.463 -10.734 -16.563 1.00 65.12 411 HIS A N 1
ATOM 3311 C CA . HIS A 1 411 ? 22.377 -11.528 -17.381 1.00 65.12 411 HIS A CA 1
ATOM 3312 C C . HIS A 1 411 ? 23.122 -10.676 -18.425 1.00 65.12 411 HIS A C 1
ATOM 3314 O O . HIS A 1 411 ? 23.855 -11.234 -19.243 1.00 65.12 411 HIS A O 1
ATOM 3320 N N . GLY A 1 412 ? 22.956 -9.348 -18.400 1.00 69.25 412 GLY A N 1
ATOM 3321 C CA . GLY A 1 412 ? 23.599 -8.419 -19.327 1.00 69.25 412 GLY A CA 1
ATOM 3322 C C . GLY A 1 412 ? 22.982 -8.400 -20.727 1.00 69.25 412 GLY A C 1
ATOM 3323 O O . GLY A 1 412 ? 23.618 -7.911 -21.658 1.00 69.25 412 GLY A O 1
ATOM 3324 N N . ARG A 1 413 ? 21.769 -8.936 -20.916 1.00 75.06 413 ARG A N 1
ATOM 3325 C CA . ARG A 1 413 ? 21.052 -8.882 -22.200 1.00 75.06 413 ARG A CA 1
ATOM 3326 C C . ARG A 1 413 ? 20.167 -7.650 -22.256 1.00 75.06 413 ARG A C 1
ATOM 3328 O O . ARG A 1 413 ? 19.508 -7.326 -21.272 1.00 75.06 413 ARG A O 1
ATOM 3335 N N . ILE A 1 414 ? 20.114 -7.002 -23.417 1.00 75.56 414 ILE A N 1
ATOM 3336 C CA . ILE A 1 414 ? 19.228 -5.856 -23.638 1.00 75.56 414 ILE A CA 1
ATOM 3337 C C . ILE A 1 414 ? 17.775 -6.331 -23.538 1.00 75.56 414 ILE A C 1
ATOM 3339 O O . ILE A 1 414 ? 17.370 -7.257 -24.240 1.00 75.56 414 ILE A O 1
ATOM 3343 N N . CYS A 1 415 ? 16.999 -5.709 -22.655 1.00 74.38 415 CYS A N 1
ATOM 3344 C CA . CYS A 1 415 ? 15.582 -6.013 -22.451 1.00 74.38 415 CYS A CA 1
ATOM 3345 C C . CYS A 1 415 ? 14.647 -4.880 -22.922 1.00 74.38 415 CYS A C 1
ATOM 3347 O O . CYS A 1 415 ? 13.473 -5.132 -23.218 1.00 74.38 415 CYS A O 1
ATOM 3349 N N . GLU A 1 416 ? 15.169 -3.656 -23.052 1.00 76.75 416 GLU A N 1
ATOM 3350 C CA . GLU A 1 416 ? 14.459 -2.463 -23.529 1.00 76.75 416 GLU A CA 1
ATOM 3351 C C . GLU A 1 416 ? 15.419 -1.514 -24.266 1.00 76.75 416 GLU A C 1
ATOM 3353 O O . GLU A 1 416 ? 16.631 -1.606 -24.068 1.00 76.75 416 GLU A O 1
ATOM 3358 N N . GLY A 1 417 ? 14.886 -0.631 -25.119 1.00 75.06 417 GLY A N 1
ATOM 3359 C CA . GLY A 1 417 ? 15.669 0.327 -25.911 1.00 75.06 417 GLY A CA 1
ATOM 3360 C C . GLY A 1 417 ? 16.449 -0.300 -27.071 1.00 75.06 417 GLY A C 1
ATOM 3361 O O . GLY A 1 417 ? 17.362 0.317 -27.625 1.00 75.06 417 GLY A O 1
ATOM 3362 N N . ASP A 1 418 ? 16.133 -1.550 -27.424 1.00 79.12 418 ASP A N 1
ATOM 3363 C CA . ASP A 1 418 ? 16.636 -2.173 -28.648 1.00 79.12 418 ASP A CA 1
ATOM 3364 C C . ASP A 1 418 ? 16.020 -1.467 -29.864 1.00 79.12 418 ASP A C 1
ATOM 3366 O O . ASP A 1 418 ? 14.841 -1.142 -29.845 1.00 79.12 418 ASP A O 1
ATOM 3370 N N . GLY A 1 419 ? 16.793 -1.172 -30.904 1.00 77.62 419 GLY A N 1
ATOM 3371 C CA . GLY A 1 419 ? 16.313 -0.403 -32.062 1.00 77.62 419 GLY A CA 1
ATOM 3372 C C . GLY A 1 419 ? 16.136 1.112 -31.858 1.00 77.62 419 GLY A C 1
ATOM 3373 O O . GLY A 1 419 ? 15.914 1.817 -32.839 1.00 77.62 419 GLY A O 1
ATOM 3374 N N . ASP A 1 420 ? 16.288 1.661 -30.651 1.00 86.62 420 ASP A N 1
ATOM 3375 C CA . ASP A 1 420 ? 16.313 3.118 -30.487 1.00 86.62 420 ASP A CA 1
ATOM 3376 C C . ASP A 1 420 ? 17.649 3.690 -31.007 1.00 86.62 420 ASP A C 1
ATOM 3378 O O . ASP A 1 420 ? 18.742 3.203 -30.688 1.00 86.62 420 ASP A O 1
ATOM 3382 N N . SER A 1 421 ? 17.583 4.751 -31.811 1.00 88.00 421 SER A N 1
ATOM 3383 C CA . SER A 1 421 ? 18.755 5.538 -32.221 1.00 88.00 421 SER A CA 1
ATOM 3384 C C . SER A 1 421 ? 19.541 6.091 -31.027 1.00 88.00 421 SER A C 1
ATOM 3386 O O . SER A 1 421 ? 18.999 6.302 -29.942 1.00 88.00 421 SER A O 1
ATOM 3388 N N . ARG A 1 422 ? 20.847 6.307 -31.231 1.00 87.81 422 ARG A N 1
ATOM 3389 C CA . ARG A 1 422 ? 21.779 6.792 -30.198 1.00 87.81 422 ARG A CA 1
ATOM 3390 C C . ARG A 1 422 ? 21.301 8.099 -29.565 1.00 87.81 422 ARG A C 1
ATOM 3392 O O . ARG A 1 422 ? 21.243 8.193 -28.346 1.00 87.81 422 ARG A O 1
ATOM 3399 N N . TYR A 1 423 ? 20.907 9.044 -30.410 1.00 89.56 423 TYR A N 1
ATOM 3400 C CA . TYR A 1 423 ? 20.127 10.224 -30.064 1.00 89.56 423 TYR A CA 1
ATOM 3401 C C . TYR A 1 423 ? 18.822 10.110 -30.844 1.00 89.56 423 TYR A C 1
ATOM 3403 O O . TYR A 1 423 ? 18.861 9.858 -32.047 1.00 89.56 423 TYR A O 1
ATOM 3411 N N . HIS A 1 424 ? 17.688 10.180 -30.158 1.00 91.69 424 HIS A N 1
ATOM 3412 C CA . HIS A 1 424 ? 16.391 9.847 -30.741 1.00 91.69 424 HIS A CA 1
ATOM 3413 C C . HIS A 1 424 ? 15.456 11.052 -30.697 1.00 91.69 424 HIS A C 1
ATOM 3415 O O . HIS A 1 424 ? 15.001 11.510 -31.737 1.00 91.69 424 HIS A O 1
ATOM 3421 N N . VAL A 1 425 ? 15.241 11.612 -29.503 1.00 94.12 425 VAL A N 1
ATOM 3422 C CA . VAL A 1 425 ? 14.376 12.780 -29.291 1.00 94.12 425 VAL A CA 1
ATOM 3423 C C . VAL A 1 425 ? 15.085 13.814 -28.429 1.00 94.12 425 VAL A C 1
ATOM 3425 O O . VAL A 1 425 ? 15.692 13.482 -27.411 1.00 94.12 425 VAL A O 1
ATOM 3428 N N . GLU A 1 426 ? 14.969 15.077 -28.820 1.00 94.75 426 GLU A N 1
ATOM 3429 C CA . GLU A 1 426 ? 15.317 16.245 -28.018 1.00 94.75 426 GLU A CA 1
ATOM 3430 C C . GLU A 1 426 ? 14.060 16.827 -27.375 1.00 94.75 426 GLU A C 1
ATOM 3432 O O . GLU A 1 426 ? 13.042 17.014 -28.042 1.00 94.75 426 GLU A O 1
ATOM 3437 N N . ILE A 1 427 ? 14.155 17.162 -26.088 1.00 96.00 427 ILE A N 1
ATOM 3438 C CA . ILE A 1 427 ? 13.176 17.977 -25.375 1.00 96.00 427 ILE A CA 1
ATOM 3439 C C . ILE A 1 427 ? 13.866 19.265 -24.932 1.00 96.00 427 ILE A C 1
ATOM 3441 O O . ILE A 1 427 ? 14.856 19.246 -24.193 1.00 96.00 427 ILE A O 1
ATOM 3445 N N . SER A 1 428 ? 13.326 20.394 -25.374 1.00 94.75 428 SER A N 1
ATOM 3446 C CA . SER A 1 428 ? 13.849 21.731 -25.092 1.00 94.75 428 SER A CA 1
ATOM 3447 C C . SER A 1 428 ? 12.792 22.608 -24.436 1.00 94.75 428 SER A C 1
ATOM 3449 O O . SER A 1 428 ? 11.594 22.386 -24.606 1.00 94.75 428 SER A O 1
ATOM 3451 N N . VAL A 1 429 ? 13.238 23.611 -23.683 1.00 94.19 429 VAL A N 1
ATOM 3452 C CA . VAL A 1 429 ? 12.382 24.704 -23.224 1.00 94.19 429 VAL A CA 1
ATOM 3453 C C . VAL A 1 429 ? 12.551 25.863 -24.196 1.00 94.19 429 VAL A C 1
ATOM 3455 O O . VAL A 1 429 ? 13.669 26.341 -24.409 1.00 94.19 429 VAL A O 1
ATOM 3458 N N . LYS A 1 430 ? 11.448 26.350 -24.760 1.00 93.12 430 LYS A N 1
ATOM 3459 C CA . LYS A 1 430 ? 11.407 27.600 -25.518 1.00 93.12 430 LYS A CA 1
ATOM 3460 C C . LYS A 1 430 ? 10.794 28.694 -24.661 1.00 93.12 430 LYS A C 1
ATOM 3462 O O . LYS A 1 430 ? 9.768 28.483 -24.024 1.00 93.12 430 LYS A O 1
ATOM 3467 N N . VAL A 1 431 ? 11.446 29.850 -24.644 1.00 90.31 431 VAL A N 1
ATOM 3468 C CA . VAL A 1 431 ? 10.947 31.071 -24.013 1.00 90.31 431 VAL A CA 1
ATOM 3469 C C . VAL A 1 431 ? 10.642 32.067 -25.122 1.00 90.31 431 VAL A C 1
ATOM 3471 O O . VAL A 1 431 ? 11.540 32.413 -25.893 1.00 90.31 431 VAL A O 1
ATOM 3474 N N . ASP A 1 432 ? 9.384 32.485 -25.231 1.00 85.94 432 ASP A N 1
ATOM 3475 C CA . ASP A 1 432 ? 8.962 33.463 -26.233 1.00 85.94 432 ASP A CA 1
ATOM 3476 C C . ASP A 1 432 ? 9.237 34.915 -25.789 1.00 85.94 432 ASP A C 1
ATOM 3478 O O . ASP A 1 432 ? 9.709 35.182 -24.681 1.00 85.94 432 ASP A O 1
ATOM 3482 N N . GLU A 1 433 ? 8.931 35.881 -26.661 1.00 83.75 433 GLU A N 1
ATOM 3483 C CA . GLU A 1 433 ? 9.127 37.315 -26.388 1.00 83.75 433 GLU A CA 1
ATOM 3484 C C . GLU A 1 433 ? 8.272 37.840 -25.219 1.00 83.75 433 GLU A C 1
ATOM 3486 O O . GLU A 1 433 ? 8.609 38.860 -24.616 1.00 83.75 433 GLU A O 1
ATOM 3491 N N . SER A 1 434 ? 7.181 37.146 -24.877 1.00 81.06 434 SER A N 1
ATOM 3492 C CA . SER A 1 434 ? 6.313 37.463 -23.737 1.00 81.06 434 SER A CA 1
ATOM 3493 C C . SER A 1 434 ? 6.791 36.831 -22.423 1.00 81.06 434 SER A C 1
ATOM 3495 O O . SER A 1 434 ? 6.238 37.115 -21.360 1.00 81.06 434 SER A O 1
ATOM 3497 N N . GLY A 1 435 ? 7.838 36.001 -22.478 1.00 81.31 435 GLY A N 1
ATOM 3498 C CA . GLY A 1 435 ? 8.340 35.225 -21.350 1.00 81.31 435 GLY A CA 1
ATOM 3499 C C . GLY A 1 435 ? 7.544 33.946 -21.077 1.00 81.31 435 GLY A C 1
ATOM 3500 O O . GLY A 1 435 ? 7.800 33.293 -20.060 1.00 81.31 435 GLY A O 1
ATOM 3501 N N . ARG A 1 436 ? 6.603 33.571 -21.957 1.00 83.69 436 ARG A N 1
ATOM 3502 C CA . ARG A 1 436 ? 5.899 32.285 -21.895 1.00 83.69 436 ARG A CA 1
ATOM 3503 C C . ARG A 1 436 ? 6.896 31.171 -22.179 1.00 83.69 436 ARG A C 1
ATOM 3505 O O . ARG A 1 436 ? 7.751 31.295 -23.056 1.00 83.69 436 ARG A O 1
ATOM 3512 N N . LYS A 1 437 ? 6.777 30.087 -21.415 1.00 85.81 437 LYS A N 1
ATOM 3513 C CA . LYS A 1 437 ? 7.670 28.935 -21.490 1.00 85.81 437 LYS A CA 1
ATOM 3514 C C . LYS A 1 437 ? 6.904 27.722 -21.986 1.00 85.81 437 LYS A C 1
ATOM 3516 O O . LYS A 1 437 ? 5.821 27.419 -21.487 1.00 85.81 437 LYS A O 1
ATOM 3521 N N . GLU A 1 438 ? 7.489 27.039 -22.952 1.00 90.56 438 GLU A N 1
ATOM 3522 C CA . GLU A 1 438 ? 6.901 25.883 -23.617 1.00 90.56 438 GLU A CA 1
ATOM 3523 C C . GLU A 1 438 ? 7.931 24.759 -23.671 1.00 90.56 438 GLU A C 1
ATOM 3525 O O . GLU A 1 438 ? 9.106 25.002 -23.959 1.00 90.56 438 GLU A O 1
ATOM 3530 N N . LEU A 1 439 ? 7.501 23.528 -23.393 1.00 92.62 439 LEU A N 1
ATOM 3531 C CA . LEU A 1 439 ? 8.314 22.349 -23.663 1.00 92.62 439 LEU A CA 1
ATOM 3532 C C . LEU A 1 439 ? 8.068 21.889 -25.090 1.00 92.62 439 LEU A C 1
ATOM 3534 O O . LEU A 1 439 ? 6.923 21.737 -25.499 1.00 92.62 439 LEU A O 1
ATOM 3538 N N . VAL A 1 440 ? 9.138 21.636 -25.832 1.00 94.75 440 VAL A N 1
ATOM 3539 C CA . VAL A 1 440 ? 9.062 21.242 -27.238 1.00 94.75 440 VAL A CA 1
ATOM 3540 C C . VAL A 1 440 ? 9.845 19.960 -27.463 1.00 94.75 440 VAL A C 1
ATOM 3542 O O . VAL A 1 440 ? 11.020 19.887 -27.097 1.00 94.75 440 VAL A O 1
ATOM 3545 N N . ALA A 1 441 ? 9.196 18.970 -28.079 1.00 95.56 441 ALA A N 1
ATOM 3546 C CA . ALA A 1 441 ? 9.822 17.734 -28.535 1.00 95.56 441 ALA A CA 1
ATOM 3547 C C . ALA A 1 441 ? 10.149 17.791 -30.031 1.00 95.56 441 ALA A C 1
ATOM 3549 O O . ALA A 1 441 ? 9.343 18.271 -30.833 1.00 95.56 441 ALA A O 1
ATOM 3550 N N . ARG A 1 442 ? 11.311 17.248 -30.398 1.00 94.75 442 ARG A N 1
ATOM 3551 C CA . ARG A 1 442 ? 11.767 17.092 -31.783 1.00 94.75 442 ARG A CA 1
ATOM 3552 C C . ARG A 1 442 ? 12.494 15.759 -31.955 1.00 94.75 442 ARG A C 1
ATOM 3554 O O . ARG A 1 442 ? 13.269 15.370 -31.084 1.00 94.75 442 ARG A O 1
ATOM 3561 N N . ASP A 1 443 ? 12.269 15.085 -33.077 1.00 92.88 443 ASP A N 1
ATOM 3562 C CA . ASP A 1 443 ? 13.046 13.904 -33.465 1.00 92.88 443 ASP A CA 1
ATOM 3563 C C . ASP A 1 443 ? 14.412 14.316 -34.046 1.00 92.88 443 ASP A C 1
ATOM 3565 O O . ASP A 1 443 ? 14.533 15.306 -34.765 1.00 92.88 443 ASP A O 1
ATOM 3569 N N . LEU A 1 444 ? 15.465 13.583 -33.689 1.00 91.06 444 LEU A N 1
ATOM 3570 C CA . LEU A 1 444 ? 16.857 13.903 -34.019 1.00 91.06 444 LEU A CA 1
ATOM 3571 C C . LEU A 1 444 ? 17.392 13.118 -35.230 1.00 91.06 444 LEU A C 1
ATOM 3573 O O . LEU A 1 444 ? 18.590 12.838 -35.295 1.00 91.06 444 LEU A O 1
ATOM 3577 N N . GLY A 1 445 ? 16.521 12.745 -36.171 1.00 87.31 445 GLY A N 1
ATOM 3578 C CA . GLY A 1 445 ? 16.882 11.911 -37.324 1.00 87.31 445 GLY A CA 1
ATOM 3579 C C . GLY A 1 445 ? 16.910 10.427 -36.957 1.00 87.31 445 GLY A C 1
ATOM 3580 O O . GLY A 1 445 ? 17.810 9.675 -37.335 1.00 87.31 445 GLY A O 1
ATOM 3581 N N . SER A 1 446 ? 15.957 9.996 -36.133 1.00 87.62 446 SER A N 1
ATOM 3582 C CA . SER A 1 446 ? 15.883 8.624 -35.664 1.00 87.62 446 SER A CA 1
ATOM 3583 C C . SER A 1 446 ? 15.519 7.659 -36.795 1.00 87.62 446 SER A C 1
ATOM 3585 O O . SER A 1 446 ? 14.720 7.955 -37.681 1.00 87.62 446 SER A O 1
ATOM 3587 N N . THR A 1 447 ? 16.081 6.452 -36.748 1.00 84.25 447 THR A N 1
ATOM 3588 C CA . THR A 1 447 ? 15.914 5.435 -37.802 1.00 84.25 447 THR A CA 1
ATOM 3589 C C . THR A 1 447 ? 14.513 4.826 -37.815 1.00 84.25 447 THR A C 1
ATOM 3591 O O . THR A 1 447 ? 14.046 4.368 -38.847 1.00 84.25 447 THR A O 1
ATOM 3594 N N . ASN A 1 448 ? 13.850 4.781 -36.659 1.00 82.19 448 ASN A N 1
ATOM 3595 C CA . ASN A 1 448 ? 12.546 4.132 -36.505 1.00 82.19 448 ASN A CA 1
ATOM 3596 C C . ASN A 1 448 ? 11.401 5.128 -36.264 1.00 82.19 448 ASN A C 1
ATOM 3598 O O . ASN A 1 448 ? 10.252 4.704 -36.151 1.00 82.19 448 ASN A O 1
ATOM 3602 N N . GLY A 1 449 ? 11.715 6.424 -36.198 1.00 87.50 449 GLY A N 1
ATOM 3603 C CA . GLY A 1 449 ? 10.762 7.493 -35.945 1.00 87.50 449 GLY A CA 1
ATOM 3604 C C . GLY A 1 449 ? 10.272 7.561 -34.499 1.00 87.50 449 GLY A C 1
ATOM 3605 O O . GLY A 1 449 ? 10.376 6.610 -33.718 1.00 87.50 449 GLY A O 1
ATOM 3606 N N . SER A 1 450 ? 9.677 8.707 -34.181 1.00 91.38 450 SER A N 1
ATOM 3607 C CA . SER A 1 450 ? 9.089 9.013 -32.879 1.00 91.38 450 SER A CA 1
ATOM 3608 C C . SER A 1 450 ? 7.695 9.594 -33.055 1.00 91.38 450 SER A C 1
ATOM 3610 O O . SER A 1 450 ? 7.412 10.272 -34.043 1.00 91.38 450 SER A O 1
ATOM 3612 N N . TYR A 1 451 ? 6.821 9.401 -32.072 1.00 91.94 451 TYR A N 1
ATOM 3613 C CA . TYR A 1 451 ? 5.533 10.088 -32.048 1.00 91.94 451 TYR A CA 1
ATOM 3614 C C . TYR A 1 451 ? 5.112 10.461 -30.633 1.00 91.94 451 TYR A C 1
ATOM 3616 O O . TYR A 1 451 ? 5.501 9.828 -29.652 1.00 91.94 451 TYR A O 1
ATOM 3624 N N . VAL A 1 452 ? 4.271 11.483 -30.530 1.00 92.19 452 VAL A N 1
ATOM 3625 C CA . VAL A 1 452 ? 3.629 11.894 -29.286 1.00 92.19 452 VAL A CA 1
ATOM 3626 C C . VAL A 1 452 ? 2.141 11.595 -29.377 1.00 92.19 452 VAL A C 1
ATOM 3628 O O . VAL A 1 452 ? 1.451 12.051 -30.285 1.00 92.19 452 VAL A O 1
ATOM 3631 N N . LEU A 1 453 ? 1.639 10.816 -28.428 1.00 88.00 453 LEU A N 1
ATOM 3632 C CA . LEU A 1 453 ? 0.217 10.557 -28.265 1.00 88.00 453 LEU A CA 1
ATOM 3633 C C . LEU A 1 453 ? -0.381 11.604 -27.326 1.00 88.00 453 LEU A C 1
ATOM 3635 O O . LEU A 1 453 ? 0.067 11.747 -26.187 1.00 88.00 453 LEU A O 1
ATOM 3639 N N . ARG A 1 454 ? -1.436 12.274 -27.793 1.00 85.06 454 ARG A N 1
ATOM 3640 C CA . ARG A 1 454 ? -2.234 13.218 -27.010 1.00 85.06 454 ARG A CA 1
ATOM 3641 C C . ARG A 1 454 ? -3.677 12.749 -26.924 1.00 85.06 454 ARG A C 1
ATOM 3643 O O . ARG A 1 454 ? -4.319 12.493 -27.945 1.00 85.06 454 ARG A O 1
ATOM 3650 N N . GLN A 1 455 ? -4.204 12.691 -25.706 1.00 74.69 455 GLN A N 1
ATOM 3651 C CA . GLN A 1 455 ? -5.611 12.385 -25.458 1.00 74.69 455 GLN A CA 1
ATOM 3652 C C . GLN A 1 455 ? -6.406 13.677 -25.259 1.00 74.69 455 GLN A C 1
ATOM 3654 O O . GLN A 1 455 ? -6.039 14.541 -24.468 1.00 74.69 455 GLN A O 1
ATOM 3659 N N . SER A 1 456 ? -7.513 13.798 -25.987 1.00 63.44 456 SER A N 1
ATOM 3660 C CA . SER A 1 456 ? -8.468 14.897 -25.881 1.00 63.44 456 SER A CA 1
ATOM 3661 C C . SER A 1 456 ? -9.866 14.302 -25.712 1.00 63.44 456 SER A C 1
ATOM 3663 O O . SER A 1 456 ? -10.555 13.949 -26.676 1.00 63.44 456 SER A O 1
ATOM 3665 N N . GLY A 1 457 ? -10.274 14.105 -24.455 1.00 62.94 457 GLY A N 1
ATOM 3666 C CA . GLY A 1 457 ? -11.560 13.506 -24.106 1.00 62.94 457 GLY A CA 1
ATOM 3667 C C . GLY A 1 457 ? -11.652 12.055 -24.583 1.00 62.94 457 GLY A C 1
ATOM 3668 O O . GLY A 1 457 ? -10.967 11.184 -24.063 1.00 62.94 457 GLY A O 1
ATOM 3669 N N . ARG A 1 458 ? -12.513 11.783 -25.573 1.00 58.25 458 ARG A N 1
ATOM 3670 C CA . ARG A 1 458 ? -12.638 10.449 -26.203 1.00 58.25 458 ARG A CA 1
ATOM 3671 C C . ARG A 1 458 ? -11.814 10.290 -27.485 1.00 58.25 458 ARG A C 1
ATOM 3673 O O . ARG A 1 458 ? -11.870 9.227 -28.095 1.00 58.25 458 ARG A O 1
ATOM 3680 N N . SER A 1 459 ? -11.116 11.340 -27.914 1.00 69.12 459 SER A N 1
ATOM 3681 C CA . SER A 1 459 ? -10.308 11.347 -29.135 1.00 69.12 459 SER A CA 1
ATOM 3682 C C . SER A 1 459 ? -8.819 11.234 -28.814 1.00 69.12 459 SER A C 1
ATOM 3684 O O . SER A 1 459 ? -8.350 11.774 -27.813 1.00 69.12 459 SER A O 1
ATOM 3686 N N . GLU A 1 460 ? -8.091 10.515 -29.664 1.00 82.25 460 GLU A N 1
ATOM 3687 C CA . GLU A 1 460 ? -6.645 10.315 -29.575 1.00 82.25 460 GLU A CA 1
ATOM 3688 C C . GLU A 1 460 ? -6.011 10.865 -30.853 1.00 82.25 460 GLU A C 1
ATOM 3690 O O . GLU A 1 460 ? -6.480 10.546 -31.946 1.00 82.25 460 GLU A O 1
ATOM 3695 N N . MET A 1 461 ? -4.963 11.677 -30.710 1.00 88.69 461 MET A N 1
ATOM 3696 C CA . MET A 1 461 ? -4.164 12.185 -31.827 1.00 88.69 461 MET A CA 1
ATOM 3697 C C . MET A 1 461 ? -2.711 11.742 -31.673 1.00 88.69 461 MET A C 1
ATOM 3699 O O . MET A 1 461 ? -2.144 11.810 -30.579 1.00 88.69 461 MET A O 1
ATOM 3703 N N . TYR A 1 462 ? -2.120 11.300 -32.778 1.00 92.00 462 TYR A N 1
ATOM 3704 C CA . TYR A 1 462 ? -0.750 10.817 -32.884 1.00 92.00 462 TYR A CA 1
ATOM 3705 C C . TYR A 1 462 ? 0.069 11.826 -33.686 1.00 92.00 462 TYR A C 1
ATOM 3707 O O . TYR A 1 462 ? -0.030 11.892 -34.910 1.00 92.00 462 TYR A O 1
ATOM 3715 N N . TYR A 1 463 ? 0.885 12.607 -32.989 1.00 93.69 463 TYR A N 1
ATOM 3716 C CA . TYR A 1 463 ? 1.796 13.573 -33.587 1.00 93.69 463 TYR A CA 1
ATOM 3717 C C . TYR A 1 463 ? 3.123 12.889 -33.897 1.00 93.69 463 TYR A C 1
ATOM 3719 O O . TYR A 1 463 ? 3.965 12.724 -33.015 1.00 93.69 463 TYR A O 1
ATOM 3727 N N . VAL A 1 464 ? 3.298 12.444 -35.134 1.00 92.88 464 VAL A N 1
ATOM 3728 C CA . VAL A 1 464 ? 4.551 11.858 -35.609 1.00 92.88 464 VAL A CA 1
ATOM 3729 C C . VAL A 1 464 ? 5.568 12.979 -35.786 1.00 92.88 464 VAL A C 1
ATOM 3731 O O . VAL A 1 464 ? 5.336 13.930 -36.533 1.00 92.88 464 VAL A O 1
ATOM 3734 N N . LEU A 1 465 ? 6.693 12.868 -35.087 1.00 92.50 465 LEU A N 1
ATOM 3735 C CA . LEU A 1 465 ? 7.789 13.818 -35.199 1.00 92.50 465 LEU A CA 1
ATOM 3736 C C . LEU A 1 465 ? 8.593 13.479 -36.453 1.00 92.50 465 LEU A C 1
ATOM 3738 O O . LEU A 1 465 ? 9.025 12.338 -36.630 1.00 92.50 465 LEU A O 1
ATOM 3742 N N . LYS A 1 466 ? 8.770 14.462 -37.332 1.00 87.88 466 LYS A N 1
ATOM 3743 C CA . LYS A 1 466 ? 9.459 14.275 -38.605 1.00 87.88 466 LYS A CA 1
ATOM 3744 C C . LYS A 1 466 ? 10.915 13.846 -38.383 1.00 87.88 466 LYS A C 1
ATOM 3746 O O . LYS A 1 466 ? 11.656 14.536 -37.688 1.00 87.88 466 LYS A O 1
ATOM 3751 N N . ASN A 1 467 ? 11.313 12.739 -39.006 1.00 82.69 467 ASN A N 1
ATOM 3752 C CA . ASN A 1 467 ? 12.683 12.222 -39.037 1.00 82.69 467 ASN A CA 1
ATOM 3753 C C . ASN A 1 467 ? 13.257 12.267 -40.473 1.00 82.69 467 ASN A C 1
ATOM 3755 O O . ASN A 1 467 ? 12.645 12.837 -41.378 1.00 82.69 467 ASN A O 1
ATOM 3759 N N . ASP A 1 468 ? 14.449 11.697 -40.680 1.00 71.12 468 ASP A N 1
ATOM 3760 C CA . ASP A 1 468 ? 15.166 11.746 -41.969 1.00 71.12 468 ASP A CA 1
ATOM 3761 C C . ASP A 1 468 ? 14.459 10.968 -43.093 1.00 71.12 468 ASP A C 1
ATOM 3763 O O . ASP A 1 468 ? 14.574 11.316 -44.273 1.00 71.12 468 ASP A O 1
ATOM 3767 N N . ASP A 1 469 ? 13.706 9.930 -42.730 1.00 66.56 469 ASP A N 1
ATOM 3768 C CA . ASP A 1 469 ? 12.883 9.166 -43.654 1.00 66.56 469 ASP A CA 1
ATOM 3769 C C . ASP A 1 469 ? 11.522 9.871 -43.774 1.00 66.56 469 ASP A C 1
ATOM 3771 O O . ASP A 1 469 ? 10.681 9.757 -42.891 1.00 66.56 469 ASP A O 1
ATOM 3775 N N . ASP A 1 470 ? 11.301 10.627 -44.856 1.00 63.62 470 ASP A N 1
ATOM 3776 C CA . ASP A 1 470 ? 10.091 11.437 -45.122 1.00 63.62 470 ASP A CA 1
ATOM 3777 C C . ASP A 1 470 ? 8.845 10.546 -45.375 1.00 63.62 470 ASP A C 1
ATOM 3779 O O . ASP A 1 470 ? 8.283 10.468 -46.472 1.00 63.62 470 ASP A O 1
ATOM 3783 N N . ILE A 1 471 ? 8.452 9.779 -44.354 1.00 78.12 471 ILE A N 1
ATOM 3784 C CA . ILE A 1 471 ? 7.376 8.792 -44.364 1.00 78.12 471 ILE A CA 1
ATOM 3785 C C . ILE A 1 471 ? 6.054 9.518 -44.109 1.00 78.12 471 ILE A C 1
ATOM 3787 O O . ILE A 1 471 ? 5.831 10.091 -43.047 1.00 78.12 471 ILE A O 1
ATOM 3791 N N . GLY A 1 472 ? 5.145 9.462 -45.084 1.00 85.19 472 GLY A N 1
ATOM 3792 C CA . GLY A 1 472 ? 3.834 10.107 -44.996 1.00 85.19 472 GLY A CA 1
ATOM 3793 C C . GLY A 1 472 ? 2.847 9.424 -44.038 1.00 85.19 472 GLY A C 1
ATOM 3794 O O . GLY A 1 472 ? 3.010 8.268 -43.643 1.00 85.19 472 GLY A O 1
ATOM 3795 N N . VAL A 1 473 ? 1.758 10.136 -43.733 1.00 88.44 473 VAL A N 1
ATOM 3796 C CA . VAL A 1 473 ? 0.666 9.701 -42.838 1.00 88.44 473 VAL A CA 1
ATOM 3797 C C . VAL A 1 473 ? 0.133 8.303 -43.186 1.00 88.44 473 VAL A C 1
ATOM 3799 O O . VAL A 1 47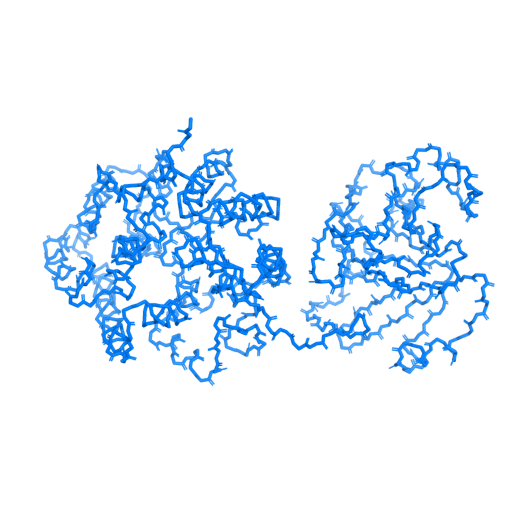3 ? -0.080 7.477 -42.301 1.00 88.44 473 VAL A O 1
ATOM 3802 N N . GLU A 1 474 ? -0.018 8.010 -44.478 1.00 88.25 474 GLU A N 1
ATOM 3803 C CA . GLU A 1 474 ? -0.546 6.734 -44.986 1.00 88.25 474 GLU A CA 1
ATOM 3804 C C . GLU A 1 474 ? 0.333 5.518 -44.658 1.00 88.25 474 GLU A C 1
ATOM 3806 O O . GLU A 1 474 ? -0.148 4.387 -44.642 1.00 88.25 474 GLU A O 1
ATOM 3811 N N . ALA A 1 475 ? 1.622 5.729 -44.389 1.00 85.19 475 ALA A N 1
ATOM 3812 C CA . ALA A 1 475 ? 2.534 4.670 -43.970 1.00 85.19 475 ALA A CA 1
ATOM 3813 C C . ALA A 1 475 ? 2.594 4.535 -42.439 1.00 85.19 475 ALA A C 1
ATOM 3815 O O . ALA A 1 475 ? 2.728 3.421 -41.933 1.00 85.19 475 ALA A O 1
ATOM 3816 N N . TRP A 1 476 ? 2.412 5.631 -41.699 1.00 85.62 476 TRP A N 1
ATOM 3817 C CA . TRP A 1 476 ? 2.372 5.624 -40.234 1.00 85.62 476 TRP A CA 1
ATOM 3818 C C . TRP A 1 476 ? 1.072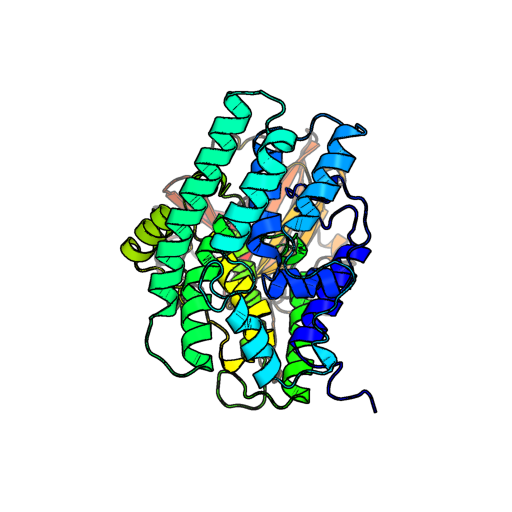 5.064 -39.657 1.00 85.62 476 TRP A C 1
ATOM 3820 O O . TRP A 1 476 ? 1.108 4.298 -38.695 1.00 85.62 476 TRP A O 1
ATOM 3830 N N . ALA A 1 477 ? -0.076 5.393 -40.247 1.00 85.88 477 ALA A N 1
ATOM 3831 C CA . ALA A 1 477 ? -1.376 4.948 -39.749 1.00 85.88 477 ALA A CA 1
ATOM 3832 C C . ALA A 1 477 ? -1.488 3.406 -39.621 1.00 85.88 477 ALA A C 1
ATOM 3834 O O . ALA A 1 477 ? -1.900 2.933 -38.557 1.00 85.88 477 ALA A O 1
ATOM 3835 N N . PRO A 1 478 ? -1.030 2.591 -40.599 1.00 80.50 478 PRO A N 1
ATOM 3836 C CA . PRO A 1 478 ? -0.962 1.135 -40.451 1.00 80.50 478 PRO A CA 1
ATOM 3837 C C . PRO A 1 478 ? 0.013 0.648 -39.371 1.00 80.50 478 PRO A C 1
ATOM 3839 O O . PRO A 1 478 ? -0.301 -0.320 -38.682 1.00 80.50 478 PRO A O 1
ATOM 3842 N N . ILE A 1 479 ? 1.173 1.301 -39.207 1.00 81.56 479 ILE A N 1
ATOM 3843 C CA . ILE A 1 479 ? 2.175 0.953 -38.178 1.00 81.56 479 ILE A CA 1
ATOM 3844 C C . ILE A 1 479 ? 1.586 1.153 -36.777 1.00 81.56 479 ILE A C 1
ATOM 3846 O O . ILE A 1 479 ? 1.766 0.316 -35.892 1.00 81.56 479 ILE A O 1
ATOM 3850 N N . LEU A 1 480 ? 0.843 2.244 -36.599 1.00 79.50 480 LEU A N 1
ATOM 3851 C CA . LEU A 1 480 ? 0.193 2.616 -35.343 1.00 79.50 480 LEU A CA 1
ATOM 3852 C C . LEU A 1 480 ? -1.151 1.897 -35.125 1.00 79.50 480 LEU A C 1
ATOM 3854 O O . LEU A 1 480 ? -1.681 1.902 -34.014 1.00 79.50 480 LEU A O 1
ATOM 3858 N N . GLY A 1 481 ? -1.709 1.267 -36.164 1.00 82.50 481 GLY A N 1
ATOM 3859 C CA . GLY A 1 481 ? -3.006 0.592 -36.113 1.00 82.50 481 GLY A CA 1
ATOM 3860 C C . GLY A 1 481 ? -4.192 1.552 -35.952 1.00 82.50 481 GLY A C 1
ATOM 3861 O O . GLY A 1 481 ? -5.166 1.208 -35.278 1.00 82.50 481 GLY A O 1
ATOM 3862 N N . VAL A 1 482 ? -4.110 2.751 -36.538 1.00 84.00 482 VAL A N 1
ATOM 3863 C CA . VAL A 1 482 ? -5.120 3.824 -36.433 1.00 84.00 482 VAL A CA 1
ATOM 3864 C C . VAL A 1 482 ? -5.547 4.342 -37.809 1.00 84.00 482 VAL A C 1
ATOM 3866 O O . VAL A 1 482 ? -4.975 3.957 -38.827 1.00 84.00 482 VAL A O 1
ATOM 3869 N N . SER A 1 483 ? -6.583 5.187 -37.862 1.00 86.94 483 SER A N 1
ATOM 3870 C CA . SER A 1 483 ? -6.958 5.866 -39.107 1.00 86.94 483 SER A CA 1
ATOM 3871 C C . SER A 1 483 ? -5.969 6.998 -39.438 1.00 86.94 483 SER A C 1
ATOM 3873 O O . SER A 1 483 ? -5.457 7.635 -38.516 1.00 86.94 483 SER A O 1
ATOM 3875 N N . PRO A 1 484 ? -5.729 7.300 -40.730 1.00 90.38 484 PRO A N 1
ATOM 3876 C CA . PRO A 1 484 ? -4.914 8.443 -41.163 1.00 90.38 484 PRO A CA 1
ATOM 3877 C C . PRO A 1 484 ? -5.313 9.779 -40.525 1.00 90.38 484 PRO A C 1
ATOM 3879 O O . PRO A 1 484 ? -4.464 10.603 -40.221 1.00 90.38 484 PRO A O 1
ATOM 3882 N N . GLU A 1 485 ? -6.606 9.974 -40.262 1.00 90.31 485 GLU A N 1
ATOM 3883 C CA . GLU A 1 485 ? -7.167 11.186 -39.646 1.00 90.31 485 GLU A CA 1
ATOM 3884 C C . GLU A 1 485 ? -6.705 11.404 -38.198 1.00 90.31 485 GLU A C 1
ATOM 3886 O O . GLU A 1 485 ? -6.780 12.521 -37.694 1.00 90.31 485 GLU A O 1
ATOM 3891 N N . ALA A 1 486 ? -6.247 10.344 -37.528 1.00 88.38 486 ALA A N 1
ATOM 3892 C CA . ALA A 1 486 ? -5.717 10.403 -36.171 1.00 88.38 486 ALA A CA 1
ATOM 3893 C C . ALA A 1 486 ? -4.205 10.681 -36.138 1.00 88.38 486 ALA A C 1
ATOM 3895 O O . ALA A 1 486 ? -3.624 10.693 -35.054 1.00 88.38 486 ALA A O 1
ATOM 3896 N N . VAL A 1 487 ? -3.558 10.865 -37.294 1.00 91.06 487 VAL A N 1
ATOM 3897 C CA . VAL A 1 487 ? -2.107 11.038 -37.418 1.00 91.06 487 VAL A CA 1
ATOM 3898 C C . VAL A 1 487 ? -1.789 12.400 -38.027 1.00 91.06 487 VAL A C 1
ATOM 3900 O O . VAL A 1 487 ? -2.291 12.759 -39.089 1.00 91.06 487 VAL A O 1
ATOM 3903 N N . GLU A 1 488 ? -0.897 13.139 -37.378 1.00 93.31 488 GLU A N 1
ATOM 3904 C CA . GLU A 1 488 ? -0.390 14.426 -37.845 1.00 93.31 488 GLU A CA 1
ATOM 3905 C C . GLU A 1 488 ? 1.140 14.391 -37.837 1.00 93.31 488 GLU A C 1
ATOM 3907 O O . GLU A 1 488 ? 1.737 13.982 -36.846 1.00 93.31 488 GLU A O 1
ATOM 3912 N N . ILE A 1 489 ? 1.786 14.785 -38.938 1.00 92.62 489 ILE A N 1
ATOM 3913 C CA . ILE A 1 489 ? 3.254 14.857 -39.014 1.00 92.62 489 ILE A CA 1
ATOM 3914 C C . ILE A 1 489 ? 3.685 16.291 -38.734 1.00 92.62 489 ILE A C 1
ATOM 3916 O O . ILE A 1 489 ? 3.215 17.215 -39.399 1.00 92.62 489 ILE A O 1
ATOM 3920 N N . VAL A 1 490 ? 4.595 16.466 -37.779 1.00 93.56 490 VAL A N 1
ATOM 3921 C CA . VAL A 1 490 ? 5.080 17.776 -37.328 1.00 93.56 490 VAL A CA 1
ATOM 3922 C C . VAL A 1 490 ? 6.604 17.781 -37.199 1.00 93.56 490 VAL A C 1
ATOM 3924 O O . VAL A 1 490 ? 7.202 16.780 -36.814 1.00 93.56 490 VAL A O 1
ATOM 3927 N N . ASP A 1 491 ? 7.248 18.911 -37.497 1.00 89.19 491 ASP A N 1
ATOM 3928 C CA . ASP A 1 491 ? 8.705 19.063 -37.323 1.00 89.19 491 ASP A CA 1
ATOM 3929 C C . ASP A 1 491 ? 9.095 19.165 -35.839 1.00 89.19 491 ASP A C 1
ATOM 3931 O O . ASP A 1 491 ? 10.156 18.717 -35.408 1.00 89.19 491 ASP A O 1
ATOM 3935 N N . GLU A 1 492 ? 8.224 19.777 -35.042 1.00 92.00 492 GLU A N 1
ATOM 3936 C CA . GLU A 1 492 ? 8.349 19.904 -33.598 1.00 92.00 492 GLU A CA 1
ATOM 3937 C C . GLU A 1 492 ? 6.958 20.008 -32.970 1.00 92.00 492 GLU A C 1
ATOM 3939 O O . GLU A 1 492 ? 6.012 20.469 -33.613 1.00 92.00 492 GLU A O 1
ATOM 3944 N N . LEU A 1 493 ? 6.829 19.589 -31.713 1.00 94.50 493 LEU A N 1
ATOM 3945 C CA . LEU A 1 493 ? 5.557 19.614 -30.997 1.00 94.50 493 LEU A CA 1
ATOM 3946 C C . LEU A 1 493 ? 5.707 20.281 -29.633 1.00 94.50 493 LEU A C 1
ATOM 3948 O O . LEU A 1 493 ? 6.518 19.840 -28.819 1.00 94.50 493 LEU A O 1
ATOM 3952 N N . GLU A 1 494 ? 4.872 21.286 -29.359 1.00 92.69 494 GLU A N 1
ATOM 3953 C CA . GLU A 1 494 ? 4.648 21.783 -27.998 1.00 92.69 494 GLU A CA 1
ATOM 3954 C C . GLU A 1 494 ? 4.009 20.665 -27.166 1.00 92.69 494 GLU A C 1
ATOM 3956 O O . GLU A 1 494 ? 2.869 20.265 -27.426 1.00 92.69 494 GLU A O 1
ATOM 3961 N N . LEU A 1 495 ? 4.751 20.154 -26.187 1.00 90.31 495 LEU A N 1
ATOM 3962 C CA . LEU A 1 495 ? 4.309 19.128 -25.256 1.00 90.31 495 LEU A CA 1
ATOM 3963 C C . LEU A 1 495 ? 3.312 19.703 -24.253 1.00 90.31 495 LEU A C 1
ATOM 3965 O O . LEU A 1 495 ? 3.396 20.859 -23.847 1.00 90.31 495 LEU A O 1
ATOM 3969 N N . ARG A 1 496 ? 2.386 18.860 -23.810 1.00 82.31 496 ARG A N 1
ATOM 3970 C CA . ARG A 1 496 ? 1.384 19.160 -22.789 1.00 82.31 496 ARG A CA 1
ATOM 3971 C C . ARG A 1 496 ? 1.438 18.130 -21.677 1.00 82.31 496 ARG A C 1
ATOM 3973 O O . ARG A 1 496 ? 1.923 17.014 -21.855 1.00 82.31 496 ARG A O 1
ATOM 3980 N N . ARG A 1 497 ? 0.899 18.506 -20.520 1.00 76.06 497 ARG A N 1
ATOM 3981 C CA . ARG A 1 497 ? 0.683 17.566 -19.421 1.00 76.06 497 ARG A CA 1
ATOM 3982 C C . ARG A 1 497 ? -0.158 16.384 -19.911 1.00 76.06 497 ARG A C 1
ATOM 3984 O O . ARG A 1 497 ? -1.200 16.585 -20.531 1.00 76.06 497 ARG A O 1
ATOM 3991 N N . GLY A 1 498 ? 0.307 15.171 -19.633 1.00 71.44 498 GLY A N 1
ATOM 3992 C CA . GLY A 1 498 ? -0.313 13.924 -20.073 1.00 71.44 498 GLY A CA 1
ATOM 3993 C C . GLY A 1 498 ? 0.092 13.453 -21.473 1.00 71.44 498 GLY A C 1
ATOM 3994 O O . GLY A 1 498 ? -0.330 12.367 -21.869 1.00 71.44 498 GLY A O 1
ATOM 3995 N N . ASP A 1 499 ? 0.907 14.209 -22.217 1.00 83.06 499 ASP A N 1
ATOM 3996 C CA . ASP A 1 499 ? 1.449 13.729 -23.488 1.00 83.06 499 ASP A CA 1
ATOM 3997 C C . ASP A 1 499 ? 2.384 12.534 -23.266 1.00 83.06 499 ASP A C 1
ATOM 3999 O O . ASP A 1 499 ? 3.205 12.515 -22.341 1.00 83.06 499 ASP A O 1
ATOM 4003 N N . ILE A 1 500 ? 2.277 11.549 -24.160 1.00 86.69 500 ILE A N 1
ATOM 4004 C CA . ILE A 1 500 ? 3.084 10.330 -24.127 1.00 86.69 500 ILE A CA 1
ATOM 4005 C C . ILE A 1 500 ? 4.004 10.306 -25.343 1.00 86.69 500 ILE A C 1
ATOM 4007 O O . ILE A 1 500 ? 3.548 10.127 -26.471 1.00 86.69 500 ILE A O 1
ATOM 4011 N N . ILE A 1 501 ? 5.305 10.437 -25.109 1.00 92.56 501 ILE A N 1
ATOM 4012 C CA . ILE A 1 501 ? 6.347 10.345 -26.131 1.00 92.56 501 ILE A CA 1
ATOM 4013 C C . ILE A 1 501 ? 6.705 8.869 -26.305 1.00 92.56 501 ILE A C 1
ATOM 4015 O O . ILE A 1 501 ? 7.228 8.230 -25.388 1.00 92.56 501 ILE A O 1
ATOM 4019 N N . ASN A 1 502 ? 6.429 8.321 -27.481 1.00 90.19 502 ASN A N 1
ATOM 4020 C CA . ASN A 1 502 ? 6.807 6.969 -27.856 1.00 90.19 502 ASN A CA 1
ATOM 4021 C C . ASN A 1 502 ? 7.947 7.000 -28.863 1.00 90.19 502 ASN A C 1
ATOM 4023 O O . ASN A 1 502 ? 7.884 7.661 -29.901 1.00 90.19 502 ASN A O 1
ATOM 4027 N N . LEU A 1 503 ? 8.963 6.217 -28.539 1.00 87.56 503 LEU A N 1
ATOM 4028 C CA . LEU A 1 503 ? 9.993 5.780 -29.462 1.00 87.56 503 LEU A CA 1
ATOM 4029 C C . LEU A 1 503 ? 9.621 4.385 -29.974 1.00 87.56 503 LEU A C 1
ATOM 4031 O O . LEU A 1 503 ? 8.644 3.785 -29.520 1.00 87.56 503 LEU A O 1
ATOM 4035 N N . CYS A 1 504 ? 10.446 3.827 -30.856 1.00 74.31 504 CYS A N 1
ATOM 4036 C CA . CYS A 1 504 ? 10.292 2.457 -31.347 1.00 74.31 504 CYS A CA 1
ATOM 4037 C C . CYS A 1 504 ? 10.041 1.440 -30.217 1.00 74.31 504 CYS A C 1
ATOM 4039 O O . CYS A 1 504 ? 9.103 0.645 -30.297 1.00 74.31 504 CYS A O 1
ATOM 4041 N N . ASN A 1 505 ? 10.850 1.474 -29.146 1.00 71.88 505 ASN A N 1
ATOM 4042 C CA . ASN A 1 505 ? 10.767 0.486 -28.065 1.00 71.88 505 ASN A CA 1
ATOM 4043 C C . ASN A 1 505 ? 10.738 1.050 -26.637 1.00 71.88 505 ASN A C 1
ATOM 4045 O O . ASN A 1 505 ? 10.728 0.258 -25.685 1.00 71.88 505 ASN A O 1
ATOM 4049 N N . SER A 1 506 ? 10.672 2.372 -26.480 1.00 82.06 506 SER A N 1
ATOM 4050 C CA . SER A 1 506 ? 10.632 3.054 -25.182 1.00 82.06 506 SER A CA 1
ATOM 4051 C C . SER A 1 506 ? 9.551 4.131 -25.122 1.00 82.06 506 SER A C 1
ATOM 4053 O O . SER A 1 506 ? 9.192 4.729 -26.131 1.00 82.06 506 SER A O 1
ATOM 4055 N N . CYS A 1 507 ? 9.028 4.369 -23.918 1.00 85.56 507 CYS A N 1
ATOM 4056 C CA . CYS A 1 507 ? 7.879 5.237 -23.674 1.00 85.56 507 CYS A CA 1
ATOM 4057 C C . CYS A 1 507 ? 8.178 6.223 -22.539 1.00 85.56 507 CYS A C 1
ATOM 4059 O O . CYS A 1 507 ? 8.706 5.837 -21.492 1.00 85.56 507 CYS A O 1
ATOM 4061 N N . PHE A 1 508 ? 7.780 7.480 -22.727 1.00 87.62 508 PHE A N 1
ATOM 4062 C CA . PHE A 1 508 ? 7.935 8.565 -21.760 1.00 87.62 508 PHE A CA 1
ATOM 4063 C C . PHE A 1 508 ? 6.641 9.380 -21.636 1.00 87.62 508 PHE A C 1
ATOM 4065 O O . PHE A 1 508 ? 5.854 9.433 -22.572 1.00 87.62 508 PHE A O 1
ATOM 4072 N N . GLU A 1 509 ? 6.408 9.998 -20.483 1.00 83.38 509 GLU A N 1
ATOM 4073 C CA . GLU A 1 509 ? 5.192 10.748 -20.141 1.00 83.38 509 GLU A CA 1
ATOM 4074 C C . GLU A 1 509 ? 5.565 12.075 -19.466 1.00 83.38 509 GLU A C 1
ATOM 4076 O O . GLU A 1 509 ? 6.474 12.111 -18.629 1.00 83.38 509 GLU A O 1
ATOM 4081 N N . ILE A 1 510 ? 4.856 13.149 -19.823 1.00 79.81 510 ILE A N 1
ATOM 4082 C CA . ILE A 1 510 ? 4.972 14.470 -19.187 1.00 79.81 510 ILE A CA 1
ATOM 4083 C C . ILE A 1 510 ? 3.920 14.595 -18.080 1.00 79.81 510 ILE A C 1
ATOM 4085 O O . ILE A 1 510 ? 2.725 14.468 -18.356 1.00 79.81 510 ILE A O 1
ATOM 4089 N N . VAL A 1 511 ? 4.352 14.856 -16.841 1.00 67.69 511 VAL A N 1
ATOM 4090 C CA . VAL A 1 511 ? 3.490 14.930 -15.642 1.00 67.69 511 VAL A CA 1
ATOM 4091 C C . VAL A 1 511 ? 3.507 16.300 -14.998 1.00 67.69 511 VAL A C 1
ATOM 4093 O O . VAL A 1 511 ? 4.626 16.834 -14.802 1.00 67.69 511 VAL A O 1
#

Secondary structure (DSSP, 8-state):
---TTTT-HHHHHHHHHHHHHHHTTTT-----SGGGGS-----HHHHHHHHTTTTHHHHHHHHHHHHTT---SS-HHHHHHHHHHGGG-SS-TT----GGGS-HHHHHHHHTTTSSSSSTTSSS-HHHHHHHHHHHHHHHHTT-HHHHHHHHHHHHHHHHHHHHHHHHTT----HHHHHHHHHHHHHHHHHHTT-SHHHH-GGGG-HHHHHHHHHHHHHHHHHHTPPPTTSSS--HHHHHHHHHHHHHHHTTTT--THHHHTS-HHHHHHHHHHTT-BTTB----SSS-HHHHHHHHHHIIIIIHHHH-GGG----------TT---------STTTTSPP-SEEEEEEE-TT--EEEEEEEEGGG--S-EEEEEEES---TTSPPP--TTGGGGGGHHHHEEE--EE-TTS-EEE-TT--SS-EEEEEEE-TT--EEEEEEE-S-SS-EEEEEEETTEEEEEEEP-SS---HHHHHHHHTS-GGGEEEESSEE--TT-EEE-SS-EEEE-

Foldseek 3Di:
DPPLLCLFLQNLLLVLLLVVCQVCVVPFDPCLFLCVLVPDRDDSQNSVCVLLVQLLQLRLVRNLCVVVPLDDPPDVLVVVVNVLSQQSGLDHPPDGPPSSPDDLVRLLVSSVQPLPACEPSHSRHLVSVVVSCVVCVCSSCVVPPVSVVSVVVSNVLSVVVSVVSNVLLPDDDPSRVSSVVSLFLVLLLCLLQVSDRVSGTCCLQVLVSLLVSQVSSQVSCLSSVHAELVRDSGVVVLSLQLLQLSLQLNVQVPDDSVVSNPDRSVVVSVLCVVQVDTLLEQDDDPRDHSNSSSSSLNCCSSSVCSSVNNNSRRRHPPDDDDPLDDDDDADDADPVPDAFDAAKKFKWWQAPSRRIDGPFIDGLVPDDAKAWQAWEWAADDPPDDDFDDPHVVVCVVHVSRYDHQFDADPVRDTPFRPQTHRTFKTWIWHQDPVRGIFIKIATRQRPQWKWKWDDHRPAIAIETHDHPPRDDLVRVCVVSVHDSVRYHYDPMDGDDQQIWIDDPTIIMGMD

InterPro domains:
  IPR000253 Forkhead-associated (FHA) domain [PF00498] (421-471)
  IPR008984 SMAD/FHA domain superfamily [SSF49879] (421-473)

Sequence (511 aa):
MEPKNEQKPVNVLTEFLTDWIRKNSKESAPFYSFEVGKRKNVEQKDVERWIFNCNYLYYRLGDCLFEKGFFSSPSDGDKVLFARLDAFKTIKDSNPLNLRQKTDAAVINELAKDWPPLVKSSRNRLDKLLATMEEFRPTLVGGSKERDEVLDGFIAEMKSEAEFYSSLARTPGGNERAVLDRCKMLIPLWCVKEINPLYTLLIWHDENAISELCERMKESFERCGYSSANGGYKHDAYTVMVKRAQSAYLEDIDYDGSELGEYTITELVSMYDRSQLSVDRIQDSSSFPRGLLAKSQLIWNVVICSIFGPKEVVNPRVEEYTALKRVPRLWGSIDEMREGMCGEVNLRRRYRNRGVETVGRIVMEDVRSSCLWKVIGSVYDEEAPLPPSAYTAQYEDMTGAFIATRCYDGHGRICEGDGDSRYHVEISVKVDESGRKELVARDLGSTNGSYVLRQSGRSEMYYVLKNDDDIGVEAWAPILGVSPEAVEIVDELELRRGDIINLCNSCFEIV

Organism: NCBI:txid498718